Protein AF-0000000075977412 (afdb_homodimer)

Nearest PDB structures (foldseek):
  5c5b-assembly2_C  TM=5.699E-01  e=1.240E-04  Homo sapiens
  2q13-assembly1_A-2  TM=4.894E-01  e=3.171E-05  Homo sapiens
  2z0n-assembly1_A-2  TM=5.478E-01  e=2.701E-04  Homo sapiens
  2z0o-assembly1_A-2  TM=4.851E-01  e=1.125E-04  Homo sapiens
  2q12-assembly1_A-2  TM=4.285E-01  e=8.816E-05  Homo sapiens

Secondary structure (DSSP, 8-state):
--HHHHHHHHHHHHHIIIIIIHHHHHHHHHHHHHHHHHHHHHHH--S-HHHHHHHHHHHHHHHHHHHHHHHHHHHHIIIIIHHHHHHHHHHHHHHHHHHHHHHHHHHHHHHHHHHHHHHHHS---HHHHHHHHHHHHHHHHHHHHHHHHHHHHHHHHHHHHHHHHHHHHHHHHHHHHHHHHHHHHHHHHHHHHHHT--HHHHHHHHHHHHHHHHHHHHH--S-----------------------------------------------------------------/--HHHHHHHHHHHHHIIIIIIHHHHHHHHHHHHHHHHHHHHHHH--S-HHHHHHHHHHHHHHHHHHHHHHHHHHHHIIIIIHHHHHHHHHHHHHHHHHHHHHHHHHHHHHHHHHHHHHHHHS---HHHHHHHHHHHHHHHHHHHHHHHHHHHHHHHHHHHHHHHHHHHHHHHHHHHHHHHHHHHHHHHHHHHHHHT--HHHHHHHHHHHHHHHHHHHHH--SS----------------------------------------------------------------

Sequence (574 aa):
MFSSFIRPMDFISDLLNSSYARTMGKLRHKGDVLARSILKFAESENFNLTLRNSLISFAGELSCMQDYREVEVKRLEAKVIEHLSAYGTICKHARDNIRANVSIKSKEVNRKHQLEKIQKHTPTISHGTSLVENEYWRGTFDCNWLHKVLEEQVNDFEYRKISDIKIMFTEFVNIELIFHAKALEILTRAYGYLQEIDEKQDLEEFRNRTSHFKAVCAAVIPSKLGLPIDQSQNFPERTQVNKKHKLQRGHITLKPENDELHTEDSDTNGNLHPVEKHHESLFHKRHMFSSFIRPMDFISDLLNSSYARTMGKLRHKGDVLARSILKFAESENFNLTLRNSLISFAGELSCMQDYREVEVKRLEAKVIEHLSAYGTICKHARDNIRANVSIKSKEVNRKHQLEKIQKHTPTISHGTSLVENEYWRGTFDCNWLHKVLEEQVNDFEYRKISDIKIMFTEFVNIELIFHAKALEILTRAYGYLQEIDEKQDLEEFRNRTSHFKAVCAAVIPSKLGLPIDQSQNFPERTQVNKKHKLQRGHITLKPENDELHTEDSDTNGNLHPVEKHHESLFHKRH

pLDDT: mean 71.1, std 29.58, range [17.28, 98.62]

InterPro domains:
  IPR009602 CBY1-interacting BAR domain-containing protein/FAM92 [PF06730] (19-204)
  IPR009602 CBY1-interacting BAR domain-containing protein/FAM92 [PTHR21223] (19-267)
  IPR027267 AH/BAR domain superfamily [SSF103657] (40-209)

Organism: Limulus polyphemus (NCBI:txid6850)

Foldseek 3Di:
DLVVQLVVLQVVLCCVPVPVLVVLLVVLVVLLVVLVVLLVVLVVDDLFVLSSQLSNLLSVLSNVLSVLSVVLSVLLCVQASVLSNCVNVVSVVLVVVLVVLVVVLVVLVVQLVVLVVCLVPDDPPDPVNVVSVVSNVVSVVVNVVSVVVSVVSVVVVVVVSVVSVVRNVVSNVVSVVVSVVVNVVSVVVSVVSNVSRDPVVSVVSNCVVVVVVVVVVVPDDDDPPCPVPPPPPPPPPPPPPDDDPVPPPPPPPPPPPPPPPVPPPPPPDDDPDDDDDCPDDDDDDDD/DLVVQLVVLQVVLCCVPVPVLVVLLVVLVVLLVVLVVLLVVLVPDDLFDLSSQLSNLLSVLSNVLSVLSVVLSVLLCVQASVLSNCVNVVSVVLVVVLVVLVVVLVVLVVQLVVLVVCLVPDDPPDPVNVVSVVSNVVSVVVNVVSVVVSVVSVVVVVVCSVVSVVRNVVSNVVSVVVSVVVNVVSVVVSVVSNVSRDPVVSVVSNCVVVVVVVVVVVPDPDDDPCPVPPPPPPPPPPPPPDDDPVPPPPPPPPPPPPPPPVPPPPPDDDDPPDPDPPPDDPDDDDD

Radius of gyration: 43.49 Å; Cα contacts (8 Å, |Δi|>4): 421; chains: 2; bounding box: 86×163×122 Å

Solvent-accessible surface area (backbone atoms only — not comparable to full-atom values): 31839 Å² total; per-residue (Å²): 120,63,67,76,50,40,56,51,43,47,51,49,24,48,43,44,48,73,37,40,44,45,38,49,49,50,40,31,53,39,42,40,53,50,20,49,51,44,31,53,46,20,70,67,45,79,57,32,58,42,51,21,53,22,34,41,52,31,21,50,35,46,38,50,48,30,53,47,48,50,51,42,43,52,47,44,45,64,62,30,35,51,54,36,56,47,43,50,58,53,48,50,52,53,50,50,53,50,50,53,50,49,52,54,38,52,53,34,51,50,53,32,53,54,40,51,52,50,56,74,72,45,70,85,45,74,72,63,46,47,54,47,51,52,50,34,51,50,29,52,50,50,39,54,49,45,50,52,50,52,52,50,51,53,51,49,49,52,45,49,51,51,50,49,52,46,52,35,53,48,49,50,43,50,48,51,44,52,44,32,54,51,42,44,54,42,42,53,51,31,49,53,33,50,67,59,42,42,61,67,62,24,45,50,48,38,48,59,60,45,49,60,47,47,61,50,52,73,70,54,72,83,73,77,78,60,65,76,69,78,69,82,68,74,70,68,73,80,68,78,78,70,83,69,80,68,73,73,72,73,73,77,71,74,69,74,74,72,74,73,72,74,74,75,70,80,71,85,84,77,87,74,83,84,81,87,75,86,75,80,75,92,74,87,77,88,131,118,64,68,77,49,40,57,51,42,45,50,49,23,46,43,44,49,74,38,40,42,46,39,48,50,52,40,32,51,40,42,40,51,50,19,50,51,44,31,54,46,20,69,68,45,79,56,33,59,43,52,20,54,20,35,41,52,30,20,51,34,45,37,51,48,31,52,48,47,49,53,42,45,52,48,45,44,65,63,33,36,50,54,37,58,48,42,50,60,53,48,50,52,53,50,52,52,51,50,53,51,50,53,52,35,52,53,34,51,49,52,31,52,52,40,52,52,50,57,71,71,45,70,88,46,74,72,64,47,49,56,47,50,54,50,34,53,51,29,52,50,50,38,54,50,46,50,52,53,51,53,51,51,52,52,50,49,54,45,49,52,51,49,50,52,46,50,35,54,48,48,49,42,51,49,52,44,53,45,33,54,51,43,44,54,42,42,54,53,30,50,53,32,51,66,58,41,42,62,67,62,25,46,51,48,37,47,58,58,44,48,59,48,48,61,50,51,73,67,56,72,83,73,76,79,59,66,75,68,78,67,80,70,70,69,68,74,79,66,77,77,69,82,70,80,66,73,73,70,72,71,74,69,73,68,74,74,72,74,71,71,72,73,74,69,79,70,86,83,77,88,68,81,79,82,81,74,84,74,83,78,88,71,88,81,83,132

Structure (mmCIF, N/CA/C/O backbone):
data_AF-0000000075977412-model_v1
#
loop_
_entity.id
_entity.type
_entity.pdbx_description
1 polymer 'Protein FAM92A-A-like isoform X3'
#
loop_
_atom_site.group_PDB
_atom_site.id
_atom_site.type_symbol
_atom_site.label_atom_id
_atom_site.label_alt_id
_atom_site.label_comp_id
_atom_site.label_asym_id
_atom_site.label_entity_id
_atom_site.label_seq_id
_atom_site.pdbx_PDB_ins_code
_atom_site.Cartn_x
_atom_site.Cartn_y
_atom_site.Cartn_z
_atom_site.occupancy
_atom_site.B_iso_or_equiv
_atom_site.auth_seq_id
_atom_site.auth_comp_id
_atom_site.auth_asym_id
_atom_site.auth_atom_id
_atom_site.pdbx_PDB_model_num
ATOM 1 N N . MET A 1 1 ? -5.195 28.297 23.266 1 53.09 1 MET A N 1
ATOM 2 C CA . MET A 1 1 ? -5.055 28.438 21.828 1 53.09 1 MET A CA 1
ATOM 3 C C . MET A 1 1 ? -3.93 27.547 21.297 1 53.09 1 MET A C 1
ATOM 5 O O . MET A 1 1 ? -4.129 26.766 20.359 1 53.09 1 MET A O 1
ATOM 9 N N . PHE A 1 2 ? -2.756 27.594 21.953 1 56.97 2 PHE A N 1
ATOM 10 C CA . PHE A 1 2 ? -1.569 26.906 21.469 1 56.97 2 PHE A CA 1
ATOM 11 C C . PHE A 1 2 ? -1.636 25.422 21.812 1 56.97 2 PHE A C 1
ATOM 13 O O . PHE A 1 2 ? -1.294 24.578 20.984 1 56.97 2 PHE A O 1
ATOM 20 N N . SER A 1 3 ? -2.092 25.141 23.094 1 55.44 3 SER A N 1
ATOM 21 C CA . SER A 1 3 ? -2.068 23.75 23.562 1 55.44 3 SER A CA 1
ATOM 22 C C . SER A 1 3 ? -3.055 22.891 22.766 1 55.44 3 SER A C 1
ATOM 24 O O . SER A 1 3 ? -2.766 21.734 22.469 1 55.44 3 SER A O 1
ATOM 26 N N . SER A 1 4 ? -4.152 23.484 22.359 1 61.16 4 SER A N 1
ATOM 27 C CA . SER A 1 4 ? -5.172 22.719 21.656 1 61.16 4 SER A CA 1
ATOM 28 C C . SER A 1 4 ? -4.703 22.344 20.25 1 61.16 4 SER A C 1
ATOM 30 O O . SER A 1 4 ? -5.211 21.391 19.656 1 61.16 4 SER A O 1
ATOM 32 N N . PHE A 1 5 ? -3.635 22.953 19.766 1 66.62 5 PHE A N 1
ATOM 33 C CA . PHE A 1 5 ? -3.119 22.703 18.422 1 66.62 5 PHE A CA 1
ATOM 34 C C . PHE A 1 5 ? -1.929 21.75 18.469 1 66.62 5 PHE A C 1
ATOM 36 O O . PHE A 1 5 ? -1.788 20.891 17.609 1 66.62 5 PHE A O 1
ATOM 43 N N . ILE A 1 6 ? -1.162 21.859 19.531 1 64.69 6 ILE A N 1
ATOM 44 C CA . ILE A 1 6 ? 0.105 21.141 19.594 1 64.69 6 ILE A CA 1
ATOM 45 C C . ILE A 1 6 ? -0.159 19.641 19.781 1 64.69 6 ILE A C 1
ATOM 47 O O . ILE A 1 6 ? 0.444 18.812 19.109 1 64.69 6 ILE A O 1
ATOM 51 N N . ARG A 1 7 ? -1.109 19.266 20.625 1 68.25 7 ARG A N 1
ATOM 52 C CA . ARG A 1 7 ? -1.312 17.875 21.016 1 68.25 7 ARG A CA 1
ATOM 53 C C . ARG A 1 7 ? -1.812 17.047 19.828 1 68.25 7 ARG A C 1
ATOM 55 O O . ARG A 1 7 ? -1.252 15.992 19.516 1 68.25 7 ARG A O 1
ATOM 62 N N . PRO A 1 8 ? -2.738 17.641 19.125 1 68.88 8 PRO A N 1
ATOM 63 C CA . PRO A 1 8 ? -3.221 16.844 18 1 68.88 8 PRO A CA 1
ATOM 64 C C . PRO A 1 8 ? -2.184 16.703 16.891 1 68.88 8 PRO A C 1
ATOM 66 O O . PRO A 1 8 ? -2.068 15.633 16.281 1 68.88 8 PRO A O 1
ATOM 69 N N . MET A 1 9 ? -1.378 17.672 16.641 1 73.06 9 MET A N 1
ATOM 70 C CA . MET A 1 9 ? -0.39 17.609 15.562 1 73.06 9 MET A CA 1
ATOM 71 C C . MET A 1 9 ? 0.726 16.625 15.914 1 73.06 9 MET A C 1
ATOM 73 O O . MET A 1 9 ? 1.207 15.891 15.055 1 73.06 9 MET A O 1
ATOM 77 N N . ASP A 1 10 ? 1.079 16.656 17.188 1 68.94 10 ASP A N 1
ATOM 78 C CA . ASP A 1 10 ? 2.08 15.695 17.656 1 68.94 10 ASP A CA 1
ATOM 79 C C . ASP A 1 10 ? 1.566 14.266 17.531 1 68.94 10 ASP A C 1
ATOM 81 O O . ASP A 1 10 ? 2.312 13.359 17.141 1 68.94 10 ASP A O 1
ATOM 85 N N . PHE A 1 11 ? 0.33 14.109 17.844 1 71.56 11 PHE A N 1
ATOM 86 C CA . PHE A 1 11 ? -0.263 12.781 17.75 1 71.56 11 PHE A CA 1
ATOM 87 C C . PHE A 1 11 ? -0.302 12.305 16.297 1 71.56 11 PHE A C 1
ATOM 89 O O . PHE A 1 11 ? 0.044 11.156 16.016 1 71.56 11 PHE A O 1
ATOM 96 N N . ILE A 1 12 ? -0.644 13.188 15.43 1 79.19 12 ILE A N 1
ATOM 97 C CA . ILE A 1 12 ? -0.723 12.852 14.016 1 79.19 12 ILE A CA 1
ATOM 98 C C . ILE A 1 12 ? 0.671 12.523 13.484 1 79.19 12 ILE A C 1
ATOM 100 O O . ILE A 1 12 ? 0.843 11.578 12.711 1 79.19 12 ILE A O 1
ATOM 104 N N . SER A 1 13 ? 1.608 13.281 13.961 1 76 13 SER A N 1
ATOM 105 C CA . SER A 1 13 ? 2.984 13.016 13.555 1 76 13 SER A CA 1
ATOM 106 C C . SER A 1 13 ? 3.453 11.648 14.047 1 76 13 SER A C 1
ATOM 108 O O . SER A 1 13 ? 4.07 10.891 13.297 1 76 13 SER A O 1
ATOM 110 N N . ASP A 1 14 ? 3.105 11.352 15.234 1 72.75 14 ASP A N 1
ATOM 111 C CA . ASP A 1 14 ? 3.496 10.07 15.82 1 72.75 14 ASP A CA 1
ATOM 112 C C . ASP A 1 14 ? 2.812 8.914 15.094 1 72.75 14 ASP A C 1
ATOM 114 O O . ASP A 1 14 ? 3.422 7.863 14.875 1 72.75 14 ASP A O 1
ATOM 118 N N . LEU A 1 15 ? 1.672 9.227 14.742 1 76.31 15 LEU A N 1
ATOM 119 C CA . LEU A 1 15 ? 0.919 8.195 14.031 1 76.31 15 LEU A CA 1
ATOM 120 C C . LEU A 1 15 ? 1.501 7.957 12.648 1 76.31 15 LEU A C 1
ATOM 122 O O . LEU A 1 15 ? 1.637 6.809 12.211 1 76.31 15 LEU A O 1
ATOM 126 N N . LEU A 1 16 ? 1.854 8.977 12.023 1 78.12 16 LEU A N 1
ATOM 127 C CA . LEU A 1 16 ? 2.43 8.844 10.688 1 78.12 16 LEU A CA 1
ATOM 128 C C . LEU A 1 16 ? 3.787 8.156 10.742 1 78.12 16 LEU A C 1
ATOM 130 O O . LEU A 1 16 ? 4.09 7.297 9.914 1 78.12 16 LEU A O 1
ATOM 134 N N . ASN A 1 17 ? 4.527 8.484 11.727 1 74.56 17 ASN A N 1
ATOM 135 C CA . ASN A 1 17 ? 5.887 7.961 11.828 1 74.56 17 ASN A CA 1
ATOM 136 C C . ASN A 1 17 ? 5.902 6.539 12.375 1 74.56 17 ASN A C 1
ATOM 138 O O . ASN A 1 17 ? 6.438 5.629 11.742 1 74.56 17 ASN A O 1
ATOM 142 N N . SER A 1 18 ? 5.316 6.434 13.461 1 69.38 18 SER A N 1
ATOM 143 C CA . SER A 1 18 ? 5.496 5.195 14.219 1 69.38 18 SER A CA 1
ATOM 144 C C . SER A 1 18 ? 4.574 4.094 13.695 1 69.38 18 SER A C 1
ATOM 146 O O . SER A 1 18 ? 4.777 2.916 13.992 1 69.38 18 SER A O 1
ATOM 148 N N . SER A 1 19 ? 3.764 4.516 12.828 1 79.31 19 SER A N 1
ATOM 149 C CA . SER A 1 19 ? 2.793 3.471 12.523 1 79.31 19 SER A CA 1
ATOM 150 C C . SER A 1 19 ? 2.57 3.346 11.023 1 79.31 19 SER A C 1
ATOM 152 O O . SER A 1 19 ? 3.006 2.373 10.406 1 79.31 19 SER A O 1
ATOM 154 N N . TYR A 1 20 ? 2.264 4.414 10.438 1 85.94 20 TYR A N 1
ATOM 155 C CA . TYR A 1 20 ? 1.875 4.332 9.031 1 85.94 20 TYR A CA 1
ATOM 156 C C . TYR A 1 20 ? 3.094 4.133 8.141 1 85.94 20 TYR A C 1
ATOM 158 O O . TYR A 1 20 ? 3.156 3.178 7.363 1 85.94 20 TYR A O 1
ATOM 166 N N . ALA A 1 21 ? 4.086 4.945 8.273 1 88.88 21 ALA A N 1
ATOM 167 C CA . ALA A 1 21 ? 5.289 4.852 7.453 1 88.88 21 ALA A CA 1
ATOM 168 C C . ALA A 1 21 ? 6.059 3.568 7.746 1 88.88 21 ALA A C 1
ATOM 170 O O . ALA A 1 21 ? 6.598 2.936 6.832 1 88.88 21 ALA A O 1
ATOM 171 N N . ARG A 1 22 ? 6.121 3.195 8.953 1 89.5 22 ARG A N 1
ATOM 172 C CA . ARG A 1 22 ? 6.816 1.968 9.336 1 89.5 22 ARG A CA 1
ATOM 173 C C . ARG A 1 22 ? 6.129 0.746 8.734 1 89.5 22 ARG A C 1
ATOM 175 O O . ARG A 1 22 ? 6.793 -0.161 8.227 1 89.5 22 ARG A O 1
ATOM 182 N N . THR A 1 23 ? 4.836 0.749 8.891 1 92.62 23 THR A N 1
ATOM 183 C CA . THR A 1 23 ? 4.086 -0.369 8.328 1 92.62 23 THR A CA 1
ATOM 184 C C . THR A 1 23 ? 4.238 -0.415 6.812 1 92.62 23 THR A C 1
ATOM 186 O O . THR A 1 23 ? 4.285 -1.496 6.223 1 92.62 23 THR A O 1
ATOM 189 N N . MET A 1 24 ? 4.293 0.708 6.227 1 93.31 24 MET A N 1
ATOM 190 C CA . MET A 1 24 ? 4.535 0.77 4.789 1 93.31 24 MET A CA 1
ATOM 191 C C . MET A 1 24 ? 5.902 0.191 4.441 1 93.31 24 MET A C 1
ATOM 193 O O . MET A 1 24 ? 6.055 -0.498 3.432 1 93.31 24 MET A O 1
ATOM 197 N N . GLY A 1 25 ? 6.848 0.524 5.289 1 93.19 25 GLY A N 1
ATOM 198 C CA . GLY A 1 25 ? 8.164 -0.063 5.105 1 93.19 25 GLY A CA 1
ATOM 199 C C . GLY A 1 25 ? 8.164 -1.575 5.219 1 93.19 25 GLY A C 1
ATOM 200 O O . GLY A 1 25 ? 8.844 -2.26 4.449 1 93.19 25 GLY A O 1
ATOM 201 N N . LYS A 1 26 ? 7.473 -2.08 6.16 1 92.62 26 LYS A N 1
ATOM 202 C CA . LYS A 1 26 ? 7.336 -3.527 6.301 1 92.62 26 LYS A CA 1
ATOM 203 C C . LYS A 1 26 ? 6.676 -4.141 5.066 1 92.62 26 LYS A C 1
ATOM 205 O O . LYS A 1 26 ? 7.074 -5.215 4.613 1 92.62 26 LYS A O 1
ATOM 210 N N . LEU A 1 27 ? 5.664 -3.482 4.602 1 93.5 27 LEU A N 1
ATOM 211 C CA . LEU A 1 27 ? 4.98 -3.959 3.406 1 93.5 27 LEU A CA 1
ATOM 212 C C . LEU A 1 27 ? 5.93 -4 2.215 1 93.5 27 LEU A C 1
ATOM 214 O O . LEU A 1 27 ? 5.898 -4.945 1.422 1 93.5 27 LEU A O 1
ATOM 218 N N . ARG A 1 28 ? 6.73 -2.965 2.113 1 94.19 28 ARG A N 1
ATOM 219 C CA . ARG A 1 28 ? 7.742 -2.932 1.063 1 94.19 28 ARG A CA 1
ATOM 220 C C . ARG A 1 28 ? 8.672 -4.137 1.161 1 94.19 28 ARG A C 1
ATOM 222 O O . ARG A 1 28 ? 8.953 -4.789 0.155 1 94.19 28 ARG A O 1
ATOM 229 N N . HIS A 1 29 ? 9.141 -4.438 2.32 1 92.75 29 HIS A N 1
ATOM 230 C CA . HIS A 1 29 ? 10.031 -5.578 2.533 1 92.75 29 HIS A CA 1
ATOM 231 C C . HIS A 1 29 ? 9.344 -6.883 2.15 1 92.75 29 HIS A C 1
ATOM 233 O O . HIS A 1 29 ? 9.938 -7.727 1.472 1 92.75 29 HIS A O 1
ATOM 239 N N . LYS A 1 30 ? 8.102 -7.027 2.588 1 92.69 30 LYS A N 1
ATOM 240 C CA . LYS A 1 30 ? 7.352 -8.234 2.248 1 92.69 30 LYS A CA 1
ATOM 241 C C . LYS A 1 30 ? 7.148 -8.344 0.741 1 92.69 30 LYS A C 1
ATOM 243 O O . LYS A 1 30 ? 7.141 -9.453 0.191 1 92.69 30 LYS A O 1
ATOM 248 N N . GLY A 1 31 ? 6.918 -7.242 0.117 1 93.62 31 GLY A N 1
ATOM 249 C CA . GLY A 1 31 ? 6.801 -7.23 -1.333 1 93.62 31 GLY A CA 1
ATOM 250 C C . GLY A 1 31 ? 8.07 -7.688 -2.033 1 93.62 31 GLY A C 1
ATOM 251 O O . GLY A 1 31 ? 8.008 -8.391 -3.043 1 93.62 31 GLY A O 1
ATOM 252 N N . ASP A 1 32 ? 9.18 -7.312 -1.519 1 93.44 32 ASP A N 1
ATOM 253 C CA . ASP A 1 32 ? 10.461 -7.727 -2.08 1 93.44 32 ASP A CA 1
ATOM 254 C C . ASP A 1 32 ? 10.664 -9.234 -1.929 1 93.44 32 ASP A C 1
ATOM 256 O O . ASP A 1 32 ? 11.188 -9.891 -2.834 1 93.44 32 ASP A O 1
ATOM 260 N N . VAL A 1 33 ? 10.312 -9.719 -0.781 1 93.25 33 VAL A N 1
ATOM 261 C CA . VAL A 1 33 ? 10.438 -11.156 -0.54 1 93.25 33 VAL A CA 1
ATOM 262 C C . VAL A 1 33 ? 9.539 -11.922 -1.51 1 93.25 33 VAL A C 1
ATOM 264 O O . VAL A 1 33 ? 9.938 -12.953 -2.049 1 93.25 33 VAL A O 1
ATOM 267 N N . LEU A 1 34 ? 8.328 -11.414 -1.711 1 92.94 34 LEU A N 1
ATOM 268 C CA . LEU A 1 34 ? 7.414 -12.031 -2.662 1 92.94 34 LEU A CA 1
ATOM 269 C C . LEU A 1 34 ? 8.016 -12.047 -4.066 1 92.94 34 LEU A C 1
ATOM 271 O O . LEU A 1 34 ? 7.996 -13.078 -4.738 1 92.94 34 LEU A O 1
ATOM 275 N N . ALA A 1 35 ? 8.547 -10.922 -4.512 1 95.19 35 ALA A N 1
ATOM 276 C CA . ALA A 1 35 ? 9.164 -10.82 -5.832 1 95.19 35 ALA A CA 1
ATOM 277 C C . ALA A 1 35 ? 10.32 -11.805 -5.969 1 95.19 35 ALA A C 1
ATOM 279 O O . ALA A 1 35 ? 10.453 -12.477 -6.996 1 95.19 35 ALA A O 1
ATOM 280 N N . ARG A 1 36 ? 11.117 -11.898 -4.977 1 93.38 36 ARG A N 1
ATOM 281 C CA . ARG A 1 36 ? 12.266 -12.805 -4.992 1 93.38 36 ARG A CA 1
ATOM 282 C C . ARG A 1 36 ? 11.812 -14.258 -5.055 1 93.38 36 ARG A C 1
ATOM 284 O O . ARG A 1 36 ? 12.422 -15.078 -5.742 1 93.38 36 ARG A O 1
ATOM 291 N N . SER A 1 37 ? 10.773 -14.57 -4.297 1 91.69 37 SER A N 1
ATOM 292 C CA . SER A 1 37 ? 10.242 -15.93 -4.289 1 91.69 37 SER A CA 1
ATOM 293 C C . SER A 1 37 ? 9.703 -16.312 -5.664 1 91.69 37 SER A C 1
ATOM 295 O O . SER A 1 37 ? 9.906 -17.453 -6.113 1 91.69 37 SER A O 1
ATOM 297 N N . ILE A 1 38 ? 9.016 -15.445 -6.305 1 93.81 38 ILE A N 1
ATOM 298 C CA . ILE A 1 38 ? 8.484 -15.703 -7.641 1 93.81 38 ILE A CA 1
ATOM 299 C C . ILE A 1 38 ? 9.641 -15.867 -8.625 1 93.81 38 ILE A C 1
ATOM 301 O O . ILE A 1 38 ? 9.594 -16.734 -9.508 1 93.81 38 ILE A O 1
ATOM 305 N N . LEU A 1 39 ? 10.672 -15.039 -8.469 1 94.5 39 LEU A N 1
ATOM 306 C CA . LEU A 1 39 ? 11.852 -15.133 -9.32 1 94.5 39 LEU A CA 1
ATOM 307 C C . LEU A 1 39 ? 12.523 -16.484 -9.172 1 94.5 39 LEU A C 1
ATOM 309 O O . LEU A 1 39 ? 12.891 -17.125 -10.172 1 94.5 39 LEU A O 1
ATOM 313 N N . LYS A 1 40 ? 12.672 -16.922 -7.914 1 90.94 40 LYS A N 1
ATOM 314 C CA . LYS A 1 40 ? 13.281 -18.219 -7.656 1 90.94 40 LYS A CA 1
ATOM 315 C C . LYS A 1 40 ? 12.469 -19.344 -8.297 1 90.94 40 LYS A C 1
ATOM 317 O O . LYS A 1 40 ? 13.031 -20.281 -8.875 1 90.94 40 LYS A O 1
ATOM 322 N N . PHE A 1 41 ? 11.164 -19.281 -8.172 1 89.5 41 PHE A N 1
ATOM 323 C CA . PHE A 1 41 ? 10.289 -20.25 -8.82 1 89.5 41 PHE A CA 1
ATOM 324 C C . PHE A 1 41 ? 10.461 -20.219 -10.328 1 89.5 41 PHE A C 1
ATOM 326 O O . PHE A 1 41 ? 10.555 -21.266 -10.977 1 89.5 41 PHE A O 1
ATOM 333 N N . ALA A 1 42 ? 10.453 -19.078 -10.93 1 93.38 42 ALA A N 1
ATOM 334 C CA . ALA A 1 42 ? 10.609 -18.906 -12.375 1 93.38 42 ALA A CA 1
ATOM 335 C C . ALA A 1 42 ? 11.922 -19.516 -12.859 1 93.38 42 ALA A C 1
ATOM 337 O O . ALA A 1 42 ? 11.961 -20.203 -13.883 1 93.38 42 ALA A O 1
ATOM 338 N N . GLU A 1 43 ? 12.938 -19.281 -12.094 1 90.56 43 GLU A N 1
ATOM 339 C CA . GLU A 1 43 ? 14.258 -19.766 -12.469 1 90.56 43 GLU A CA 1
ATOM 340 C C . GLU A 1 43 ? 14.344 -21.281 -12.359 1 90.56 43 GLU A C 1
ATOM 342 O O . GLU A 1 43 ? 15.156 -21.906 -13.047 1 90.56 43 GLU A O 1
ATOM 347 N N . SER A 1 44 ? 13.555 -21.875 -11.531 1 86.31 44 SER A N 1
ATOM 348 C CA . SER A 1 44 ? 13.57 -23.312 -11.352 1 86.31 44 SER A CA 1
ATOM 349 C C . SER A 1 44 ? 12.758 -24.016 -12.445 1 86.31 44 SER A C 1
ATOM 351 O O . SER A 1 44 ? 12.891 -25.219 -12.641 1 86.31 44 SER A O 1
ATOM 353 N N . GLU A 1 45 ? 11.953 -23.234 -13.133 1 85.31 45 GLU A N 1
ATOM 354 C CA . GLU A 1 45 ? 11.148 -23.797 -14.219 1 85.31 45 GLU A CA 1
ATOM 355 C C . GLU A 1 45 ? 11.992 -24 -15.477 1 85.31 45 GLU A C 1
ATOM 357 O O . GLU A 1 45 ? 12.43 -23.031 -16.094 1 85.31 45 GLU A O 1
ATOM 362 N N . ASN A 1 46 ? 12.18 -25.219 -15.852 1 81.94 46 ASN A N 1
ATOM 363 C CA . ASN A 1 46 ? 13.062 -25.5 -16.984 1 81.94 46 ASN A CA 1
ATOM 364 C C . ASN A 1 46 ? 12.281 -25.953 -18.203 1 81.94 46 ASN A C 1
ATOM 366 O O . ASN A 1 46 ? 12.789 -25.906 -19.328 1 81.94 46 ASN A O 1
ATOM 370 N N . PHE A 1 47 ? 11.117 -26.359 -18.094 1 83.25 47 PHE A N 1
ATOM 371 C CA . PHE A 1 47 ? 10.406 -26.969 -19.219 1 83.25 47 PHE A CA 1
ATOM 372 C C . PHE A 1 47 ? 9.492 -25.938 -19.891 1 83.25 47 PHE A C 1
ATOM 374 O O . PHE A 1 47 ? 9.164 -26.078 -21.062 1 83.25 47 PHE A O 1
ATOM 381 N N . ASN A 1 48 ? 9.016 -25.031 -19.203 1 90.38 48 ASN A N 1
ATOM 382 C CA . ASN A 1 48 ? 8.07 -24.047 -19.703 1 90.38 48 ASN A CA 1
ATOM 383 C C . ASN A 1 48 ? 8.734 -22.688 -19.906 1 90.38 48 ASN A C 1
ATOM 385 O O . ASN A 1 48 ? 8.758 -21.859 -18.984 1 90.38 48 ASN A O 1
ATOM 389 N N . LEU A 1 49 ? 9.141 -22.391 -21.109 1 93.81 49 LEU A N 1
ATOM 390 C CA . LEU A 1 49 ? 9.984 -21.234 -21.391 1 93.81 49 LEU A CA 1
ATOM 391 C C . LEU A 1 49 ? 9.188 -19.938 -21.312 1 93.81 49 LEU A C 1
ATOM 393 O O . LEU A 1 49 ? 9.641 -18.969 -20.719 1 93.81 49 LEU A O 1
ATOM 397 N N . THR A 1 50 ? 8.016 -19.906 -21.938 1 96.62 50 THR A N 1
ATOM 398 C CA . THR A 1 50 ? 7.223 -18.688 -21.906 1 96.62 50 THR A CA 1
ATOM 399 C C . THR A 1 50 ? 6.797 -18.344 -20.484 1 96.62 50 THR A C 1
ATOM 401 O O . THR A 1 50 ? 6.797 -17.172 -20.078 1 96.62 50 THR A O 1
ATOM 404 N N . LEU A 1 51 ? 6.41 -19.359 -19.734 1 95.88 51 LEU A N 1
ATOM 405 C CA . LEU A 1 51 ? 6.059 -19.156 -18.328 1 95.88 51 LEU A CA 1
ATOM 406 C C . LEU A 1 51 ? 7.242 -18.594 -17.547 1 95.88 51 LEU A C 1
ATOM 408 O O . LEU A 1 51 ? 7.098 -17.641 -16.797 1 95.88 51 LEU A O 1
ATOM 412 N N . ARG A 1 52 ? 8.383 -19.219 -17.703 1 95.19 52 ARG A N 1
ATOM 413 C CA . ARG A 1 52 ? 9.602 -18.797 -17.016 1 95.19 52 ARG A CA 1
ATOM 414 C C . ARG A 1 52 ? 9.922 -17.344 -17.312 1 95.19 52 ARG A C 1
ATOM 416 O O . ARG A 1 52 ? 10.117 -16.547 -16.391 1 95.19 52 ARG A O 1
ATOM 423 N N . ASN A 1 53 ? 9.953 -17 -18.594 1 97.44 53 ASN A N 1
ATOM 424 C CA . ASN A 1 53 ? 10.328 -15.648 -19 1 97.44 53 ASN A CA 1
ATOM 425 C C . ASN A 1 53 ? 9.312 -14.617 -18.5 1 97.44 53 ASN A C 1
ATOM 427 O O . ASN A 1 53 ? 9.695 -13.531 -18.062 1 97.44 53 ASN A O 1
ATOM 431 N N . SER A 1 54 ? 8.078 -14.93 -18.641 1 98.31 54 SER A N 1
ATOM 432 C CA . SER A 1 54 ? 7.031 -14.023 -18.188 1 98.31 54 SER A CA 1
ATOM 433 C C . SER A 1 54 ? 7.102 -13.812 -16.672 1 98.31 54 SER A C 1
ATOM 435 O O . SER A 1 54 ? 6.957 -12.688 -16.203 1 98.31 54 SER A O 1
ATOM 437 N N . LEU A 1 55 ? 7.34 -14.836 -15.914 1 97.06 55 LEU A N 1
ATOM 438 C CA . LEU A 1 55 ? 7.395 -14.734 -14.461 1 97.06 55 LEU A CA 1
ATOM 439 C C . LEU A 1 55 ? 8.633 -13.961 -14.023 1 97.06 55 LEU A C 1
ATOM 441 O O . LEU A 1 55 ? 8.594 -13.242 -13.016 1 97.06 55 LEU A O 1
ATOM 445 N N . ILE A 1 56 ? 9.719 -14.094 -14.742 1 97.62 56 ILE A N 1
ATOM 446 C CA . ILE A 1 56 ? 10.922 -13.32 -14.445 1 97.62 56 ILE A CA 1
ATOM 447 C C . ILE A 1 56 ? 10.641 -11.828 -14.633 1 97.62 56 ILE A C 1
ATOM 449 O O . ILE A 1 56 ? 10.977 -11.016 -13.766 1 97.62 56 ILE A O 1
ATOM 453 N N . SER A 1 57 ? 10 -11.516 -15.742 1 98.56 57 SER A N 1
ATOM 454 C CA . SER A 1 57 ? 9.641 -10.125 -15.992 1 98.56 57 SER A CA 1
ATOM 455 C C . SER A 1 57 ? 8.633 -9.617 -14.969 1 98.56 57 SER A C 1
ATOM 457 O O . SER A 1 57 ? 8.727 -8.484 -14.508 1 98.56 57 SER A O 1
ATOM 459 N N . PHE A 1 58 ? 7.688 -10.461 -14.672 1 98.44 58 PHE A N 1
ATOM 460 C CA . PHE A 1 58 ? 6.68 -10.117 -13.68 1 98.44 58 PHE A CA 1
ATOM 461 C C . PHE A 1 58 ? 7.328 -9.836 -12.328 1 98.44 58 PHE A C 1
ATOM 463 O O . PHE A 1 58 ? 7.012 -8.844 -11.68 1 98.44 58 PHE A O 1
ATOM 470 N N . ALA A 1 59 ? 8.195 -10.703 -11.891 1 97.19 59 ALA A N 1
ATOM 471 C CA . ALA A 1 59 ? 8.922 -10.516 -10.641 1 97.19 59 ALA A CA 1
ATOM 472 C C . ALA A 1 59 ? 9.711 -9.211 -10.656 1 97.19 59 ALA A C 1
ATOM 474 O O . ALA A 1 59 ? 9.781 -8.5 -9.648 1 97.19 59 ALA A O 1
ATOM 475 N N . GLY A 1 60 ? 10.336 -8.906 -11.797 1 98.19 60 GLY A N 1
ATOM 476 C CA . GLY A 1 60 ? 11.047 -7.648 -11.945 1 98.19 60 GLY A CA 1
ATOM 477 C C . GLY A 1 60 ? 10.164 -6.43 -11.758 1 98.19 60 GLY A C 1
ATOM 478 O O . GLY A 1 60 ? 10.57 -5.453 -11.133 1 98.19 60 GLY A O 1
ATOM 479 N N . GLU A 1 61 ? 8.992 -6.496 -12.32 1 98.56 61 GLU A N 1
ATOM 480 C CA . GLU A 1 61 ? 8.055 -5.391 -12.164 1 98.56 61 GLU A CA 1
ATOM 481 C C . GLU A 1 61 ? 7.613 -5.25 -10.711 1 98.56 61 GLU A C 1
ATOM 483 O O . GLU A 1 61 ? 7.477 -4.133 -10.203 1 98.56 61 GLU A O 1
ATOM 488 N N . LEU A 1 62 ? 7.379 -6.348 -10.039 1 97.31 62 LEU A N 1
ATOM 489 C CA . LEU A 1 62 ? 7.004 -6.293 -8.633 1 97.31 62 LEU A CA 1
ATOM 490 C C . LEU A 1 62 ? 8.109 -5.656 -7.797 1 97.31 62 LEU A C 1
ATOM 492 O O . LEU A 1 62 ? 7.836 -4.863 -6.895 1 97.31 62 LEU A O 1
ATOM 496 N N . SER A 1 63 ? 9.305 -6.016 -8.078 1 97.5 63 SER A N 1
ATOM 497 C CA . SER A 1 63 ? 10.438 -5.422 -7.379 1 97.5 63 SER A CA 1
ATOM 498 C C . SER A 1 63 ? 10.523 -3.92 -7.641 1 97.5 63 SER A C 1
ATOM 500 O O . SER A 1 63 ? 10.82 -3.143 -6.73 1 97.5 63 SER A O 1
ATOM 502 N N . CYS A 1 64 ? 10.312 -3.557 -8.859 1 98.06 64 CYS A N 1
ATOM 503 C CA . CYS A 1 64 ? 10.32 -2.146 -9.227 1 98.06 64 CYS A CA 1
ATOM 504 C C . CYS A 1 64 ? 9.266 -1.372 -8.438 1 98.06 64 CYS A C 1
ATOM 506 O O . CYS A 1 64 ? 9.523 -0.255 -7.984 1 98.06 64 CYS A O 1
ATOM 508 N N . MET A 1 65 ? 8.133 -1.925 -8.336 1 97.69 65 MET A N 1
ATOM 509 C CA . MET A 1 65 ? 7.059 -1.281 -7.578 1 97.69 65 MET A CA 1
ATOM 510 C C . MET A 1 65 ? 7.484 -1.046 -6.133 1 97.69 65 MET A C 1
ATOM 512 O O . MET A 1 65 ? 7.168 -0.006 -5.551 1 97.69 65 MET A O 1
ATOM 516 N N . GLN A 1 66 ? 8.219 -2.004 -5.523 1 96.88 66 GLN A N 1
ATOM 517 C CA . GLN A 1 66 ? 8.672 -1.851 -4.145 1 96.88 66 GLN A CA 1
ATOM 518 C C . GLN A 1 66 ? 9.742 -0.768 -4.035 1 96.88 66 GLN A C 1
ATOM 520 O O . GLN A 1 66 ? 9.836 -0.08 -3.016 1 96.88 66 GLN A O 1
ATOM 525 N N . ASP A 1 67 ? 10.508 -0.585 -5.059 1 97.44 67 ASP A N 1
ATOM 526 C CA . ASP A 1 67 ? 11.469 0.516 -5.078 1 97.44 67 ASP A CA 1
ATOM 527 C C . ASP A 1 67 ? 10.758 1.863 -4.973 1 97.44 67 ASP A C 1
ATOM 529 O O . ASP A 1 67 ? 11.203 2.754 -4.246 1 97.44 67 ASP A O 1
ATOM 533 N N . TYR A 1 68 ? 9.742 1.983 -5.691 1 97.19 68 TYR A N 1
ATOM 534 C CA . TYR A 1 68 ? 8.992 3.232 -5.633 1 97.19 68 TYR A CA 1
ATOM 535 C C . TYR A 1 68 ? 8.297 3.389 -4.285 1 97.19 68 TYR A C 1
ATOM 537 O O . TYR A 1 68 ? 8.102 4.508 -3.805 1 97.19 68 TYR A O 1
ATOM 545 N N . ARG A 1 69 ? 7.863 2.283 -3.701 1 96.69 69 ARG A N 1
ATOM 546 C CA . ARG A 1 69 ? 7.309 2.35 -2.354 1 96.69 69 ARG A CA 1
ATOM 547 C C . ARG A 1 69 ? 8.352 2.848 -1.357 1 96.69 69 ARG A C 1
ATOM 549 O O . ARG A 1 69 ? 8.023 3.584 -0.425 1 96.69 69 ARG A O 1
ATOM 556 N N . GLU A 1 70 ? 9.586 2.439 -1.522 1 96.5 70 GLU A N 1
ATOM 557 C CA . GLU A 1 70 ? 10.672 2.922 -0.673 1 96.5 70 GLU A CA 1
ATOM 558 C C . GLU A 1 70 ? 10.852 4.43 -0.808 1 96.5 70 GLU A C 1
ATOM 560 O O . GLU A 1 70 ? 11.047 5.129 0.189 1 96.5 70 GLU A O 1
ATOM 565 N N . VAL A 1 71 ? 10.828 4.906 -2.02 1 97.56 71 VAL A N 1
ATOM 566 C CA . VAL A 1 71 ? 10.93 6.34 -2.275 1 97.56 71 VAL A CA 1
ATOM 567 C C . VAL A 1 71 ? 9.758 7.062 -1.615 1 97.56 71 VAL A C 1
ATOM 569 O O . VAL A 1 71 ? 9.93 8.141 -1.041 1 97.56 71 VAL A O 1
ATOM 572 N N . GLU A 1 72 ? 8.57 6.473 -1.724 1 96.06 72 GLU A N 1
ATOM 573 C CA . GLU A 1 72 ? 7.383 7.039 -1.095 1 96.06 72 GLU A CA 1
ATOM 574 C C . GLU A 1 72 ? 7.586 7.215 0.408 1 96.06 72 GLU A C 1
ATOM 576 O O . GLU A 1 72 ? 7.293 8.273 0.96 1 96.06 72 GLU A O 1
ATOM 581 N N . VAL A 1 73 ? 8.078 6.176 1.097 1 94.81 73 VAL A N 1
ATOM 582 C CA . VAL A 1 73 ? 8.289 6.199 2.541 1 94.81 73 VAL A CA 1
ATOM 583 C C . VAL A 1 73 ? 9.32 7.273 2.895 1 94.81 73 VAL A C 1
ATOM 585 O O . VAL A 1 73 ? 9.109 8.055 3.83 1 94.81 73 VAL A O 1
ATOM 588 N N . LYS A 1 74 ? 10.359 7.41 2.135 1 95.19 74 LYS A N 1
ATOM 589 C CA . LYS A 1 74 ? 11.414 8.391 2.391 1 95.19 74 LYS A CA 1
ATOM 590 C C . LYS A 1 74 ? 10.898 9.812 2.209 1 95.19 74 LYS A C 1
ATOM 592 O O . LYS A 1 74 ? 11.242 10.703 2.986 1 95.19 74 LYS A O 1
ATOM 597 N N . ARG A 1 75 ? 10.148 9.984 1.203 1 95.69 75 ARG A N 1
ATOM 598 C CA . ARG A 1 75 ? 9.586 11.305 0.959 1 95.69 75 ARG A CA 1
ATOM 599 C C . ARG A 1 75 ? 8.586 11.688 2.049 1 95.69 75 ARG A C 1
ATOM 601 O O . ARG A 1 75 ? 8.523 12.844 2.469 1 95.69 75 ARG A O 1
ATOM 608 N N . LEU A 1 76 ? 7.773 10.75 2.443 1 94.06 76 LEU A N 1
ATOM 609 C CA . LEU A 1 76 ? 6.82 10.984 3.521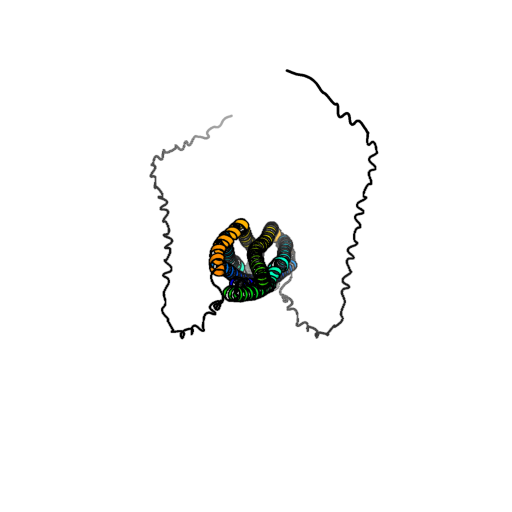 1 94.06 76 LEU A CA 1
ATOM 610 C C . LEU A 1 76 ? 7.543 11.406 4.801 1 94.06 76 LEU A C 1
ATOM 612 O O . LEU A 1 76 ? 7.113 12.336 5.48 1 94.06 76 LEU A O 1
ATOM 616 N N . GLU A 1 77 ? 8.609 10.711 5.102 1 92.25 77 GLU A N 1
ATOM 617 C CA . GLU A 1 77 ? 9.391 11.016 6.297 1 92.25 77 GLU A CA 1
ATOM 618 C C . GLU A 1 77 ? 10.039 12.391 6.191 1 92.25 77 GLU A C 1
ATOM 620 O O . GLU A 1 77 ? 9.953 13.195 7.121 1 92.25 77 GLU A O 1
ATOM 625 N N . ALA A 1 78 ? 10.594 12.719 5.062 1 92.94 78 ALA A N 1
ATOM 626 C CA . ALA A 1 78 ? 11.375 13.938 4.879 1 92.94 78 ALA A CA 1
ATOM 627 C C . ALA A 1 78 ? 10.469 15.164 4.742 1 92.94 78 ALA A C 1
ATOM 629 O O . ALA A 1 78 ? 10.766 16.234 5.285 1 92.94 78 ALA A O 1
ATOM 630 N N . LYS A 1 79 ? 9.344 14.984 4.082 1 92.81 79 LYS A N 1
ATOM 631 C CA . LYS A 1 79 ? 8.586 16.172 3.699 1 92.81 79 LYS A CA 1
ATOM 632 C C . LYS A 1 79 ? 7.371 16.359 4.605 1 92.81 79 LYS A C 1
ATOM 634 O O . LYS A 1 79 ? 6.832 17.453 4.707 1 92.81 79 LYS A O 1
ATOM 639 N N . VAL A 1 80 ? 6.891 15.344 5.23 1 93 80 VAL A N 1
ATOM 640 C CA . VAL A 1 80 ? 5.664 15.469 6.012 1 93 80 VAL A CA 1
ATOM 641 C C . VAL A 1 80 ? 5.969 15.227 7.488 1 93 80 VAL A C 1
ATOM 643 O O . VAL A 1 80 ? 5.797 16.125 8.32 1 93 80 VAL A O 1
ATOM 646 N N . ILE A 1 81 ? 6.562 14.078 7.84 1 89.75 81 ILE A N 1
ATOM 647 C CA . ILE A 1 81 ? 6.715 13.648 9.227 1 89.75 81 ILE A CA 1
ATOM 648 C C . ILE A 1 81 ? 7.699 14.57 9.945 1 89.75 81 ILE A C 1
ATOM 650 O O . ILE A 1 81 ? 7.449 15 11.07 1 89.75 81 ILE A O 1
ATOM 654 N N . GLU A 1 82 ? 8.797 14.859 9.297 1 87.81 82 GLU A N 1
ATOM 655 C CA . GLU A 1 82 ? 9.789 15.734 9.906 1 87.81 82 GLU A CA 1
ATOM 656 C C . GLU A 1 82 ? 9.203 17.109 10.195 1 87.81 82 GLU A C 1
ATOM 658 O O . GLU A 1 82 ? 9.469 17.703 11.25 1 87.81 82 GLU A O 1
ATOM 663 N N . HIS A 1 83 ? 8.406 17.641 9.305 1 87.62 83 HIS A N 1
ATOM 664 C CA . HIS A 1 83 ? 7.789 18.938 9.477 1 87.62 83 HIS A CA 1
ATOM 665 C C . HIS A 1 83 ? 6.734 18.906 10.578 1 87.62 83 HIS A C 1
ATOM 667 O O . HIS A 1 83 ? 6.648 19.844 11.391 1 87.62 83 HIS A O 1
ATOM 673 N N . LEU A 1 84 ? 6.012 17.891 10.641 1 85.44 84 LEU A N 1
ATOM 674 C CA . LEU A 1 84 ? 4.988 17.766 11.672 1 85.44 84 LEU A CA 1
ATOM 675 C C . LEU A 1 84 ? 5.621 17.594 13.047 1 85.44 84 LEU A C 1
ATOM 677 O O . LEU A 1 84 ? 5.109 18.125 14.039 1 85.44 84 LEU A O 1
ATOM 681 N N . SER A 1 85 ? 6.742 16.906 13.109 1 83.31 85 SER A N 1
ATOM 682 C CA . SER A 1 85 ? 7.41 16.656 14.383 1 83.31 85 SER A CA 1
ATOM 683 C C . SER A 1 85 ? 8.039 17.938 14.938 1 83.31 85 SER A C 1
ATOM 685 O O . SER A 1 85 ? 8.18 18.094 16.156 1 83.31 85 SER A O 1
ATOM 687 N N . ALA A 1 86 ? 8.398 18.812 14.023 1 84.38 86 ALA A N 1
ATOM 688 C CA . ALA A 1 86 ? 9.031 20.062 14.422 1 84.38 86 ALA A CA 1
ATOM 689 C C . ALA A 1 86 ? 7.996 21.062 14.945 1 84.38 86 ALA A C 1
ATOM 691 O O . ALA A 1 86 ? 8.352 22.047 15.594 1 84.38 86 ALA A O 1
ATOM 692 N N . TYR A 1 87 ? 6.762 20.812 14.727 1 80.5 87 TYR A N 1
ATOM 693 C CA . TYR A 1 87 ? 5.73 21.812 15.016 1 80.5 87 TYR A CA 1
ATOM 694 C C . TYR A 1 87 ? 5.527 21.969 16.516 1 80.5 87 TYR A C 1
ATOM 696 O O . TYR A 1 87 ? 5.141 23.031 17 1 80.5 87 TYR A O 1
ATOM 704 N N . GLY A 1 88 ? 5.906 20.891 17.281 1 76.75 88 GLY A N 1
ATOM 705 C CA . GLY A 1 88 ? 5.859 21.031 18.734 1 76.75 88 GLY A CA 1
ATOM 706 C C . GLY A 1 88 ? 6.781 22.125 19.25 1 76.75 88 GLY A C 1
ATOM 707 O O . GLY A 1 88 ? 6.375 22.938 20.078 1 76.75 88 GLY A O 1
ATOM 708 N N . THR A 1 89 ? 7.961 22.078 18.766 1 84.56 89 THR A N 1
ATOM 709 C CA . THR A 1 89 ? 8.945 23.078 19.156 1 84.56 89 THR A CA 1
ATOM 710 C C . THR A 1 89 ? 8.531 24.469 18.672 1 84.56 89 THR A C 1
ATOM 712 O O . THR A 1 89 ? 8.688 25.453 19.391 1 84.56 89 THR A O 1
ATOM 715 N N . ILE A 1 90 ? 7.98 24.531 17.5 1 85.06 90 ILE A N 1
ATOM 716 C CA . ILE A 1 90 ? 7.531 25.797 16.922 1 85.06 90 ILE A CA 1
ATOM 717 C C . ILE A 1 90 ? 6.41 26.391 17.781 1 85.06 90 ILE A C 1
ATOM 719 O O . ILE A 1 90 ? 6.422 27.578 18.078 1 85.06 90 ILE A O 1
ATOM 723 N N . CYS A 1 91 ? 5.535 25.609 18.234 1 80.62 91 CYS A N 1
ATOM 724 C CA . CYS A 1 91 ? 4.418 26.062 19.062 1 80.62 91 CYS A CA 1
ATOM 725 C C . CYS A 1 91 ? 4.898 26.5 20.438 1 80.62 91 CYS A C 1
ATOM 727 O O . CYS A 1 91 ? 4.418 27.5 20.969 1 80.62 91 CYS A O 1
ATOM 729 N N . LYS A 1 92 ? 5.82 25.734 20.953 1 83.56 92 LYS A N 1
ATOM 730 C CA . LYS A 1 92 ? 6.375 26.109 22.25 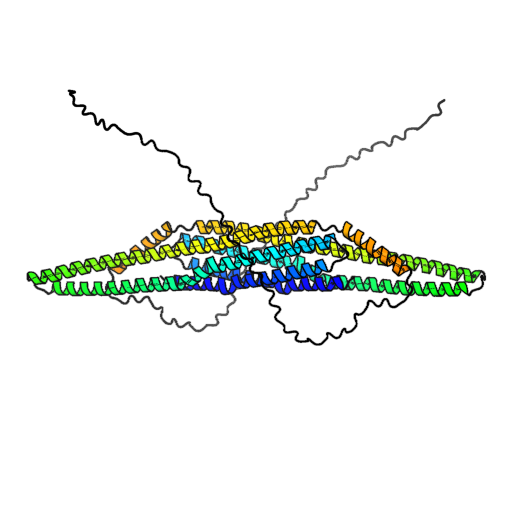1 83.56 92 LYS A CA 1
ATOM 731 C C . LYS A 1 92 ? 7.059 27.469 22.203 1 83.56 92 LYS A C 1
ATOM 733 O O . LYS A 1 92 ? 6.867 28.312 23.078 1 83.56 92 LYS A O 1
ATOM 738 N N . HIS A 1 93 ? 7.824 27.703 21.188 1 88.31 93 HIS A N 1
ATOM 739 C CA . HIS A 1 93 ? 8.516 28.969 21.016 1 88.31 93 HIS A CA 1
ATOM 740 C C . HIS A 1 93 ? 7.52 30.109 20.844 1 88.31 93 HIS A C 1
ATOM 742 O O . HIS A 1 93 ? 7.719 31.203 21.391 1 88.31 93 HIS A O 1
ATOM 748 N N . ALA A 1 94 ? 6.5 29.875 20.047 1 83.75 94 ALA A N 1
ATOM 749 C CA . ALA A 1 94 ? 5.473 30.891 19.844 1 83.75 94 ALA A CA 1
ATOM 750 C C . ALA A 1 94 ? 4.754 31.203 21.141 1 83.75 94 ALA A C 1
ATOM 752 O O . ALA A 1 94 ? 4.508 32.375 21.453 1 83.75 94 ALA A O 1
ATOM 753 N N . ARG A 1 95 ? 4.449 30.234 21.938 1 84.06 95 ARG A N 1
ATOM 754 C CA . ARG A 1 95 ? 3.793 30.422 23.234 1 84.06 95 ARG A CA 1
ATOM 755 C C . ARG A 1 95 ? 4.676 31.203 24.203 1 84.06 95 ARG A C 1
ATOM 757 O O . ARG A 1 95 ? 4.207 32.125 24.875 1 84.06 95 ARG A O 1
ATOM 764 N N . ASP A 1 96 ? 5.949 30.812 24.188 1 87.94 96 ASP A N 1
ATOM 765 C CA . ASP A 1 96 ? 6.883 31.484 25.094 1 87.94 96 ASP A CA 1
ATOM 766 C C . ASP A 1 96 ? 7.039 32.938 24.719 1 87.94 96 ASP A C 1
ATOM 768 O O . ASP A 1 96 ? 7.121 33.812 25.594 1 87.94 96 ASP A O 1
ATOM 772 N N . ASN A 1 97 ? 7.051 33.219 23.484 1 87.94 97 ASN A N 1
ATOM 773 C CA . ASN A 1 97 ? 7.172 34.594 23 1 87.94 97 ASN A CA 1
ATOM 774 C C . ASN A 1 97 ? 5.949 35.406 23.375 1 87.94 97 ASN A C 1
ATOM 776 O O . ASN A 1 97 ? 6.078 36.562 23.797 1 87.94 97 ASN A O 1
ATOM 780 N N . ILE A 1 98 ? 4.793 34.875 23.203 1 84.75 98 ILE A N 1
ATOM 781 C CA . ILE A 1 98 ? 3.553 35.562 23.531 1 84.75 98 ILE A CA 1
ATOM 782 C C . ILE A 1 98 ? 3.471 35.781 25.047 1 84.75 98 ILE A C 1
ATOM 784 O O . ILE A 1 98 ? 3.113 36.875 25.5 1 84.75 98 ILE A O 1
ATOM 788 N N . ARG A 1 99 ? 3.908 34.75 25.781 1 85 99 ARG A N 1
ATOM 789 C CA . ARG A 1 99 ? 3.893 34.844 27.25 1 85 99 ARG A CA 1
ATOM 790 C C . ARG A 1 99 ? 4.828 35.938 27.719 1 85 99 ARG A C 1
ATOM 792 O O . ARG A 1 99 ? 4.5 36.688 28.656 1 85 99 ARG A O 1
ATOM 799 N N . ALA A 1 100 ? 5.98 36 27.125 1 88.62 100 ALA A N 1
ATOM 800 C CA . ALA A 1 100 ? 6.945 37.031 27.484 1 88.62 100 ALA A CA 1
ATOM 801 C C . ALA A 1 100 ? 6.375 38.438 27.234 1 88.62 100 ALA A C 1
ATOM 803 O O . ALA A 1 100 ? 6.527 39.312 28.062 1 88.62 100 ALA A O 1
ATOM 804 N N . ASN A 1 101 ? 5.68 38.562 26.125 1 86.81 101 ASN A N 1
ATOM 805 C CA . ASN A 1 101 ? 5.125 39.875 25.766 1 86.81 101 ASN A CA 1
ATOM 806 C C . ASN A 1 101 ? 3.895 40.219 26.609 1 86.81 101 ASN A C 1
ATOM 808 O O . ASN A 1 101 ? 3.65 41.375 26.922 1 86.81 101 ASN A O 1
ATOM 812 N N . VAL A 1 102 ? 3.193 39.188 27.016 1 84.62 102 VAL A N 1
ATOM 813 C CA . VAL A 1 102 ? 2.051 39.375 27.891 1 84.62 102 VAL A CA 1
ATOM 814 C C . VAL A 1 102 ? 2.533 39.844 29.266 1 84.62 102 VAL A C 1
ATOM 816 O O . VAL A 1 102 ? 1.923 40.719 29.891 1 84.62 102 VAL A O 1
ATOM 819 N N . SER A 1 103 ? 3.65 39.312 29.703 1 89.44 103 SER A N 1
ATOM 820 C CA . SER A 1 103 ? 4.23 39.719 30.984 1 89.44 103 SER A CA 1
ATOM 821 C C . SER A 1 103 ? 4.707 41.156 30.938 1 89.44 103 SER A C 1
ATOM 823 O O . SER A 1 103 ? 4.488 41.906 31.891 1 89.44 103 SER A O 1
ATOM 825 N N . ILE A 1 104 ? 5.312 41.531 29.875 1 89.94 104 ILE A N 1
ATOM 826 C CA . ILE A 1 104 ? 5.793 42.906 29.703 1 89.94 104 ILE A CA 1
ATOM 827 C C . ILE A 1 104 ? 4.605 43.875 29.672 1 89.94 104 ILE A C 1
ATOM 829 O O . ILE A 1 104 ? 4.652 44.938 30.281 1 89.94 104 ILE A O 1
ATOM 833 N N . LYS A 1 105 ? 3.562 43.469 29.016 1 86.94 105 LYS A N 1
ATOM 834 C CA . LYS A 1 105 ? 2.361 44.281 28.922 1 86.94 105 LYS A CA 1
ATOM 835 C C . LYS A 1 105 ? 1.719 44.469 30.297 1 86.94 105 LYS A C 1
ATOM 837 O O . LYS A 1 105 ? 1.287 45.562 30.656 1 86.94 105 LYS A O 1
ATOM 842 N N . SER A 1 106 ? 1.66 43.406 31.078 1 87.5 106 SER A N 1
ATOM 843 C CA . SER A 1 106 ? 1.081 43.469 32.406 1 87.5 106 SER A CA 1
ATOM 844 C C . SER A 1 106 ? 1.856 44.406 33.312 1 87.5 106 SER A C 1
ATOM 846 O O . SER A 1 106 ? 1.262 45.156 34.094 1 87.5 106 SER A O 1
ATOM 848 N N . LYS A 1 107 ? 3.16 44.438 33.219 1 89.94 107 LYS A N 1
ATOM 849 C CA . LYS A 1 107 ? 4 45.344 34 1 89.94 107 LYS A CA 1
ATOM 850 C C . LYS A 1 107 ? 3.736 46.812 33.594 1 89.94 107 LYS A C 1
ATOM 852 O O . LYS A 1 107 ? 3.662 47.688 34.469 1 89.94 107 LYS A O 1
ATOM 857 N N . GLU A 1 108 ? 3.557 46.906 32.312 1 88.06 108 GLU A N 1
ATOM 858 C CA . GLU A 1 108 ? 3.32 48.25 31.797 1 88.06 108 GLU A CA 1
ATOM 859 C C . GLU A 1 108 ? 1.943 48.75 32.188 1 88.06 108 GLU A C 1
ATOM 861 O O . GLU A 1 108 ? 1.76 49.969 32.406 1 88.06 108 GLU A O 1
ATOM 866 N N . VAL A 1 109 ? 0.987 47.938 32.281 1 87.44 109 VAL A N 1
ATOM 867 C CA . VAL A 1 109 ? -0.362 48.281 32.688 1 87.44 109 VAL A CA 1
ATOM 868 C C . VAL A 1 109 ? -0.358 48.656 34.188 1 87.44 109 VAL A C 1
ATOM 870 O O . VAL A 1 109 ? -1.004 49.625 34.594 1 87.44 109 VAL A O 1
ATOM 873 N N . ASN A 1 110 ? 0.407 47.938 34.938 1 89.25 110 ASN A N 1
ATOM 874 C CA . ASN A 1 110 ? 0.527 48.25 36.344 1 89.25 110 ASN A CA 1
ATOM 875 C C . ASN A 1 110 ? 1.218 49.562 36.594 1 89.25 110 ASN A C 1
ATOM 877 O O . ASN A 1 110 ? 0.811 50.344 37.469 1 89.25 110 ASN A O 1
ATOM 881 N N . ARG A 1 111 ? 2.211 49.844 35.844 1 87.62 111 ARG A N 1
ATOM 882 C CA . ARG A 1 111 ? 2.916 51.125 35.938 1 87.62 111 ARG A CA 1
ATOM 883 C C . ARG A 1 111 ? 1.984 52.281 35.594 1 87.62 111 ARG A C 1
ATOM 885 O O . ARG A 1 111 ? 2.012 53.312 36.281 1 87.62 111 ARG A O 1
ATOM 892 N N . LYS A 1 112 ? 1.155 52.031 34.656 1 85.62 112 LYS A N 1
ATOM 893 C CA . LYS A 1 112 ? 0.191 53.062 34.25 1 85.62 112 LYS A CA 1
ATOM 894 C C . LYS A 1 112 ? -0.825 53.344 35.344 1 85.62 112 LYS A C 1
ATOM 896 O O . LYS A 1 112 ? -1.177 54.5 35.625 1 85.62 112 LYS A O 1
ATOM 901 N N . HIS A 1 113 ? -1.271 52.344 36 1 87.12 113 HIS A N 1
ATOM 902 C CA . HIS A 1 113 ? -2.232 52.5 37.094 1 87.12 113 HIS A CA 1
ATOM 903 C C . HIS A 1 113 ? -1.628 53.25 38.281 1 87.12 113 HIS A C 1
ATOM 905 O O . HIS A 1 113 ? -2.305 54.062 38.906 1 87.12 113 HIS A O 1
ATOM 911 N N . GLN A 1 114 ? -0.366 52.969 38.562 1 88.44 114 GLN A N 1
ATOM 912 C CA . GLN A 1 114 ? 0.319 53.688 39.656 1 88.44 114 GLN A CA 1
ATOM 913 C C . GLN A 1 114 ? 0.473 55.156 39.344 1 88.44 114 GLN A C 1
ATOM 915 O O . GLN A 1 114 ? 0.278 56 40.219 1 88.44 114 GLN A O 1
ATOM 920 N N . LEU A 1 115 ? 0.718 55.406 38.094 1 85.62 115 LEU A N 1
ATOM 921 C CA . LEU A 1 115 ? 0.891 56.812 37.688 1 85.62 115 LEU A CA 1
ATOM 922 C C . LEU A 1 115 ? -0.442 57.562 37.719 1 85.62 115 LEU A C 1
ATOM 924 O O . LEU A 1 115 ? -0.495 58.75 38.031 1 85.62 115 LEU A O 1
ATOM 928 N N . GLU A 1 116 ? -1.47 56.812 37.375 1 84.06 116 GLU A N 1
ATOM 929 C CA . GLU A 1 116 ? -2.811 57.406 37.406 1 84.06 116 GLU A CA 1
ATOM 930 C C . GLU A 1 116 ? -3.207 57.75 38.844 1 84.06 116 GLU A C 1
ATOM 932 O O . GLU A 1 116 ? -3.848 58.781 39.094 1 84.06 116 GLU A O 1
ATOM 937 N N . LYS A 1 117 ? -2.816 56.969 39.812 1 85.75 117 LYS A N 1
ATOM 938 C CA . LYS A 1 117 ? -3.104 57.219 41.219 1 85.75 117 LYS A CA 1
ATOM 939 C C . LYS A 1 117 ? -2.33 58.438 41.75 1 85.75 117 LYS A C 1
ATOM 941 O O . LYS A 1 117 ? -2.871 59.25 42.5 1 85.75 117 LYS A O 1
ATOM 946 N N . ILE A 1 118 ? -1.098 58.531 41.281 1 82.81 118 ILE A N 1
ATOM 947 C CA . ILE A 1 118 ? -0.255 59.625 41.688 1 82.81 118 ILE A CA 1
ATOM 948 C C . ILE A 1 118 ? -0.812 60.938 41.125 1 82.81 118 ILE A C 1
ATOM 950 O O . ILE A 1 118 ? -0.812 61.969 41.812 1 82.81 118 ILE A O 1
ATOM 954 N N . GLN A 1 119 ? -1.315 60.844 39.969 1 79.62 119 GLN A N 1
ATOM 955 C CA . GLN A 1 119 ? -1.877 62.031 39.312 1 79.62 119 GLN A CA 1
ATOM 956 C C . GLN A 1 119 ? -3.145 62.5 40.031 1 79.62 119 GLN A C 1
ATOM 958 O O . GLN A 1 119 ? -3.393 63.719 40.156 1 79.62 119 GLN A O 1
ATOM 963 N N . LYS A 1 120 ? -3.889 61.594 40.5 1 78.69 120 LYS A N 1
ATOM 964 C CA . LYS A 1 120 ? -5.141 61.938 41.188 1 78.69 120 LYS A CA 1
ATOM 965 C C . LYS A 1 120 ? -4.883 62.562 42.531 1 78.69 120 LYS A C 1
ATOM 967 O O . LYS A 1 120 ? -5.664 63.406 43 1 78.69 120 LYS A O 1
ATOM 972 N N . HIS A 1 121 ? -3.807 62.25 43.219 1 78.5 121 HIS A N 1
ATOM 973 C CA . HIS A 1 121 ? -3.539 62.719 44.562 1 78.5 121 HIS A CA 1
ATOM 974 C C . HIS A 1 121 ? -2.559 63.875 44.562 1 78.5 121 HIS A C 1
ATOM 976 O O . HIS A 1 121 ? -2.27 64.438 45.625 1 78.5 121 HIS A O 1
ATOM 982 N N . THR A 1 122 ? -1.882 64.062 43.5 1 68.25 122 THR A N 1
ATOM 983 C CA . THR A 1 122 ? -0.899 65.125 43.5 1 68.25 122 THR A CA 1
ATOM 984 C C . THR A 1 122 ? -1.542 66.438 43.094 1 68.25 122 THR A C 1
ATOM 986 O O . THR A 1 122 ? -2.168 66.562 42.031 1 68.25 122 THR A O 1
ATOM 989 N N . PRO A 1 123 ? -1.665 67.438 44 1 62.31 123 PRO A N 1
ATOM 990 C CA . PRO A 1 123 ? -2.057 68.75 43.625 1 62.31 123 PRO A CA 1
ATOM 991 C C . PRO A 1 123 ? -1.302 69.312 42.406 1 62.31 123 PRO A C 1
ATOM 993 O O . PRO A 1 123 ? -0.187 68.812 42.125 1 62.31 123 PRO A O 1
ATOM 996 N N . THR A 1 124 ? -2.027 69.812 41.375 1 58.22 124 THR A N 1
ATOM 997 C CA . THR A 1 124 ? -1.545 70.375 40.156 1 58.22 124 THR A CA 1
ATOM 998 C C . THR A 1 124 ? -0.235 71.125 40.375 1 58.22 124 THR A C 1
ATOM 1000 O O . THR A 1 124 ? -0.224 72.375 40.469 1 58.22 124 THR A O 1
ATOM 1003 N N . ILE A 1 125 ? 0.468 70.75 41.312 1 56.16 125 ILE A N 1
ATOM 1004 C CA . ILE A 1 125 ? 1.66 71.562 41.312 1 56.16 125 ILE A CA 1
ATOM 1005 C C . ILE A 1 125 ? 2.445 71.375 40.031 1 56.16 125 ILE A C 1
ATOM 1007 O O . ILE A 1 125 ? 2.543 70.25 39.531 1 56.16 125 ILE A O 1
ATOM 1011 N N . SER A 1 126 ? 3.062 72.375 39.469 1 61.94 126 SER A N 1
ATOM 1012 C CA . SER A 1 126 ? 3.465 72.688 38.094 1 61.94 126 SER A CA 1
ATOM 1013 C C . SER A 1 126 ? 4.328 71.625 37.5 1 61.94 126 SER A C 1
ATOM 1015 O O . SER A 1 126 ? 4.027 71.062 36.438 1 61.94 126 SER A O 1
ATOM 1017 N N . HIS A 1 127 ? 5.637 71.562 37.906 1 62.19 127 HIS A N 1
ATOM 1018 C CA . HIS A 1 127 ? 6.695 70.875 37.188 1 62.19 127 HIS A CA 1
ATOM 1019 C C . HIS A 1 127 ? 6.566 69.375 37.344 1 62.19 127 HIS A C 1
ATOM 1021 O O . HIS A 1 127 ? 6.75 68.625 36.406 1 62.19 127 HIS A O 1
ATOM 1027 N N . GLY A 1 128 ? 6.113 68.812 38.594 1 62.41 128 GLY A N 1
ATOM 1028 C CA . GLY A 1 128 ? 6.043 67.375 38.906 1 62.41 128 GLY A CA 1
ATOM 1029 C C . GLY A 1 128 ? 4.879 66.688 38.25 1 62.41 128 GLY A C 1
ATOM 1030 O O . GLY A 1 128 ? 5.012 65.5 37.781 1 62.41 128 GLY A O 1
ATOM 1031 N N . THR A 1 129 ? 3.938 67.438 38.188 1 69.44 129 THR A N 1
ATOM 1032 C CA . THR A 1 129 ? 2.732 66.875 37.531 1 69.44 129 THR A CA 1
ATOM 1033 C C . THR A 1 129 ? 2.982 66.625 36.062 1 69.44 129 THR A C 1
ATOM 1035 O O . THR A 1 129 ? 2.512 65.688 35.5 1 69.44 129 THR A O 1
ATOM 1038 N N . SER A 1 130 ? 3.908 67.562 35.594 1 76.69 130 SER A N 1
ATOM 1039 C CA . SER A 1 130 ? 4.223 67.438 34.188 1 76.69 130 SER A CA 1
ATOM 1040 C C . SER A 1 130 ? 5.004 66.188 33.906 1 76.69 130 SER A C 1
ATOM 1042 O O . SER A 1 130 ? 4.742 65.5 32.906 1 76.69 130 SER A O 1
ATOM 1044 N N . LEU A 1 131 ? 5.953 65.812 34.812 1 81.38 131 LEU A N 1
ATOM 1045 C CA . LEU A 1 131 ? 6.754 64.625 34.625 1 81.38 131 LEU A CA 1
ATOM 1046 C C . LEU A 1 131 ? 5.895 63.375 34.75 1 81.38 131 LEU A C 1
ATOM 1048 O O . LEU A 1 131 ? 6.055 62.406 34 1 81.38 131 LEU A O 1
ATOM 1052 N N . VAL A 1 132 ? 4.949 63.375 35.625 1 80.38 132 VAL A N 1
ATOM 1053 C CA . VAL A 1 132 ? 4.059 62.25 35.844 1 80.38 132 VAL A CA 1
ATOM 1054 C C . VAL A 1 132 ? 3.123 62.094 34.625 1 80.38 132 VAL A C 1
ATOM 1056 O O . VAL A 1 132 ? 2.832 60.969 34.219 1 80.38 132 VAL A O 1
ATOM 1059 N N . GLU A 1 133 ? 2.691 63.188 34.094 1 81.06 133 GLU A N 1
ATOM 1060 C CA . GLU A 1 133 ? 1.829 63.156 32.938 1 81.06 133 GLU A CA 1
ATOM 1061 C C . GLU A 1 133 ? 2.568 62.562 31.719 1 81.06 133 GLU A C 1
ATOM 1063 O O . GLU A 1 133 ? 2 61.812 30.938 1 81.06 133 GLU A O 1
ATOM 1068 N N . ASN A 1 134 ? 3.865 63 31.594 1 84.88 134 ASN A N 1
ATOM 1069 C CA . ASN A 1 134 ? 4.676 62.469 30.5 1 84.88 134 ASN A CA 1
ATOM 1070 C C . ASN A 1 134 ? 4.902 60.969 30.641 1 84.88 134 ASN A C 1
ATOM 1072 O O . ASN A 1 134 ? 4.871 60.25 29.656 1 84.88 134 ASN A O 1
ATOM 1076 N N . GLU A 1 135 ? 5.102 60.531 31.875 1 86.19 135 GLU A N 1
ATOM 1077 C CA . GLU A 1 135 ? 5.305 59.125 32.125 1 86.19 135 GLU A CA 1
ATOM 1078 C C . GLU A 1 135 ? 4.016 58.312 31.891 1 86.19 135 GLU A C 1
ATOM 1080 O O . GLU A 1 135 ? 4.051 57.188 31.422 1 86.19 135 GLU A O 1
ATOM 1085 N N . TYR A 1 136 ? 2.934 58.875 32.188 1 83.69 136 TYR A N 1
ATOM 1086 C CA . TYR A 1 136 ? 1.632 58.25 31.969 1 83.69 136 TYR A CA 1
ATOM 1087 C C . TYR A 1 136 ? 1.374 58.062 30.469 1 83.69 136 TYR A C 1
ATOM 1089 O O . TYR A 1 136 ? 0.952 57 30.047 1 83.69 136 TYR A O 1
ATOM 1097 N N . TRP A 1 137 ? 1.716 59.156 29.719 1 86.06 137 TRP A N 1
ATOM 1098 C CA . TRP A 1 137 ? 1.497 59.062 28.281 1 86.06 137 TRP A CA 1
ATOM 1099 C C . TRP A 1 137 ? 2.436 58.062 27.641 1 86.06 137 TRP A C 1
ATOM 1101 O O . TRP A 1 137 ? 2.037 57.312 26.734 1 86.06 137 TRP A O 1
ATOM 1111 N N . ARG A 1 138 ? 3.654 57.969 28.141 1 87.25 138 ARG A N 1
ATOM 1112 C CA . ARG A 1 138 ? 4.605 56.969 27.656 1 87.25 138 ARG A CA 1
ATOM 1113 C C . ARG A 1 138 ? 4.129 55.562 27.969 1 87.25 138 ARG A C 1
ATOM 1115 O O . ARG A 1 138 ? 4.234 54.656 27.125 1 87.25 138 ARG A O 1
ATOM 1122 N N . GLY A 1 139 ? 3.619 55.344 29.156 1 82.81 139 GLY A N 1
ATOM 1123 C CA . GLY A 1 139 ? 3.08 54.031 29.531 1 82.81 139 GLY A CA 1
ATOM 1124 C C . GLY A 1 139 ? 1.879 53.625 28.703 1 82.81 139 GLY A C 1
ATOM 1125 O O . GLY A 1 139 ? 1.735 52.438 28.344 1 82.81 139 GLY A O 1
ATOM 1126 N N . THR A 1 140 ? 1.03 54.625 28.391 1 83.62 140 THR A N 1
ATOM 1127 C CA . THR A 1 140 ? -0.133 54.375 27.562 1 83.62 140 THR A CA 1
ATOM 1128 C C . THR A 1 140 ? 0.295 53.969 26.141 1 83.62 140 THR A C 1
ATOM 1130 O O . THR A 1 140 ? -0.267 53.062 25.547 1 83.62 140 THR A O 1
ATOM 1133 N N . PHE A 1 141 ? 1.314 54.656 25.688 1 86.75 141 PHE A N 1
ATOM 1134 C CA . PHE A 1 141 ? 1.836 54.375 24.359 1 86.75 141 PHE A CA 1
ATOM 1135 C C . PHE A 1 141 ? 2.447 52.969 24.312 1 86.75 141 PHE A C 1
ATOM 1137 O O . PHE A 1 141 ? 2.203 52.219 23.375 1 86.75 141 PHE A O 1
ATOM 1144 N N . ASP A 1 142 ? 3.201 52.594 25.328 1 84.81 142 ASP A N 1
ATOM 1145 C CA . ASP A 1 142 ? 3.854 51.281 25.391 1 84.81 142 ASP A CA 1
ATOM 1146 C C . ASP A 1 142 ? 2.822 50.156 25.469 1 84.81 142 ASP A C 1
ATOM 1148 O O . ASP A 1 142 ? 2.986 49.125 24.828 1 84.81 142 ASP A O 1
ATOM 1152 N N . CYS A 1 143 ? 1.783 50.375 26.188 1 83.38 143 CYS A N 1
ATOM 1153 C CA . CYS A 1 143 ? 0.729 49.375 26.312 1 83.38 143 CYS A CA 1
ATOM 1154 C C . CYS A 1 143 ? 0.022 49.156 24.984 1 83.38 143 CYS A C 1
ATOM 1156 O O . CYS A 1 143 ? -0.269 48.031 24.609 1 83.38 143 CYS A O 1
ATOM 1158 N N . ASN A 1 144 ? -0.246 50.281 24.281 1 85.94 144 ASN A N 1
ATOM 1159 C CA . ASN A 1 144 ? -0.902 50.188 22.984 1 85.94 144 ASN A CA 1
ATOM 1160 C C . ASN A 1 144 ? 0.002 49.5 21.953 1 85.94 144 ASN A C 1
ATOM 1162 O O . ASN A 1 144 ? -0.465 48.719 21.125 1 85.94 144 ASN A O 1
ATOM 1166 N N . TRP A 1 145 ? 1.283 49.844 22.109 1 90.06 145 TRP A N 1
ATOM 1167 C CA . TRP A 1 145 ? 2.25 49.25 21.219 1 90.06 145 TRP A CA 1
ATOM 1168 C C . TRP A 1 145 ? 2.361 47.75 21.469 1 90.06 145 TRP A C 1
ATOM 1170 O O . TRP A 1 145 ? 2.334 46.938 20.531 1 90.06 145 TRP A O 1
ATOM 1180 N N . LEU A 1 146 ? 2.418 47.281 22.672 1 85.94 146 LEU A N 1
ATOM 1181 C CA . LEU A 1 146 ? 2.529 45.875 23.047 1 85.94 146 LEU A CA 1
ATOM 1182 C C . LEU A 1 146 ? 1.272 45.125 22.641 1 85.94 146 LEU A C 1
ATOM 1184 O O . LEU A 1 146 ? 1.35 43.938 22.25 1 85.94 146 LEU A O 1
ATOM 1188 N N . HIS A 1 147 ? 0.147 45.812 22.734 1 83.25 147 HIS A N 1
ATOM 1189 C CA . HIS A 1 147 ? -1.105 45.188 22.312 1 83.25 147 HIS A CA 1
ATOM 1190 C C . HIS A 1 147 ? -1.084 44.875 20.828 1 83.25 147 HIS A C 1
ATOM 1192 O O . HIS A 1 147 ? -1.48 43.781 20.406 1 83.25 147 HIS A O 1
ATOM 1198 N N . LYS A 1 148 ? -0.586 45.812 20.062 1 89.25 148 LYS A N 1
ATOM 1199 C CA . LYS A 1 148 ? -0.517 45.625 18.625 1 89.25 148 LYS A CA 1
ATOM 1200 C C . LYS A 1 148 ? 0.481 44.531 18.266 1 89.25 148 LYS A C 1
ATOM 1202 O O . LYS A 1 148 ? 0.232 43.719 17.359 1 89.25 148 LYS A O 1
ATOM 1207 N N . VAL A 1 149 ? 1.548 44.531 18.969 1 88.75 149 VAL A N 1
ATOM 1208 C CA . VAL A 1 149 ? 2.58 43.531 18.734 1 88.75 149 VAL A CA 1
ATOM 1209 C C . VAL A 1 149 ? 2.033 42.125 19.047 1 88.75 149 VAL A C 1
ATOM 1211 O O . VAL A 1 149 ? 2.248 41.188 18.281 1 88.75 149 VAL A O 1
ATOM 1214 N N . LEU A 1 150 ? 1.346 41.938 20.156 1 86 150 LEU A N 1
ATOM 1215 C CA . LEU A 1 150 ? 0.773 40.688 20.562 1 86 150 LEU A CA 1
ATOM 1216 C C . LEU A 1 150 ? -0.271 40.188 19.562 1 86 150 LEU A C 1
ATOM 1218 O O . LEU A 1 150 ? -0.31 39 19.219 1 86 150 LEU A O 1
ATOM 1222 N N . GLU A 1 151 ? -1.118 41.125 19.109 1 84.88 151 GLU A N 1
ATOM 1223 C CA . GLU A 1 151 ? -2.141 40.812 18.125 1 84.88 151 GLU A CA 1
ATOM 1224 C C . GLU A 1 151 ? -1.513 40.312 16.828 1 84.88 151 GLU A C 1
ATOM 1226 O O . GLU A 1 151 ? -1.978 39.312 16.25 1 84.88 151 GLU A O 1
ATOM 1231 N N . GLU A 1 152 ? -0.499 41 16.406 1 88.81 152 GLU A N 1
ATOM 1232 C CA . GLU A 1 152 ? 0.186 40.594 15.188 1 88.81 152 GLU A CA 1
ATOM 1233 C C . GLU A 1 152 ? 0.862 39.219 15.344 1 88.81 152 GLU A C 1
ATOM 1235 O O . GLU A 1 152 ? 0.889 38.438 14.406 1 88.81 152 GLU A O 1
ATOM 1240 N N . GLN A 1 153 ? 1.434 39 16.484 1 87 153 GLN A N 1
ATOM 1241 C CA . GLN A 1 153 ? 2.092 37.719 16.734 1 87 153 GLN A CA 1
ATOM 1242 C C . GLN A 1 153 ? 1.092 36.562 16.703 1 87 153 GLN A C 1
ATOM 1244 O O . GLN A 1 153 ? 1.377 35.5 16.156 1 87 153 GLN A O 1
ATOM 1249 N N . VAL A 1 154 ? -0.038 36.75 17.328 1 85.31 154 VAL A N 1
ATOM 1250 C CA . VAL A 1 154 ? -1.069 35.719 17.359 1 85.31 154 VAL A CA 1
ATOM 1251 C C . VAL A 1 154 ? -1.609 35.469 15.961 1 85.31 154 VAL A C 1
ATOM 1253 O O . VAL A 1 154 ? -1.799 34.312 15.555 1 85.31 154 VAL A O 1
ATOM 1256 N N . ASN A 1 155 ? -1.85 36.594 15.273 1 87.75 155 ASN A N 1
ATOM 1257 C CA . ASN A 1 155 ? -2.334 36.469 13.906 1 87.75 155 ASN A CA 1
ATOM 1258 C C . ASN A 1 155 ? -1.32 35.75 13.016 1 87.75 155 ASN A C 1
ATOM 1260 O O . ASN A 1 155 ? -1.694 34.938 12.172 1 87.75 155 ASN A O 1
ATOM 1264 N N . ASP A 1 156 ? -0.082 36.062 13.172 1 89.88 156 ASP A N 1
ATOM 1265 C CA . ASP A 1 156 ? 0.972 35.438 12.391 1 89.88 156 ASP A CA 1
ATOM 1266 C C . ASP A 1 156 ? 1.054 33.938 12.68 1 89.88 156 ASP A C 1
ATOM 1268 O O . ASP A 1 156 ? 1.27 33.156 11.773 1 89.88 156 ASP A O 1
ATOM 1272 N N . PHE A 1 157 ? 0.941 33.625 13.867 1 87.5 157 PHE A N 1
ATOM 1273 C CA . PHE A 1 157 ? 0.985 32.219 14.25 1 87.5 157 PHE A CA 1
ATOM 1274 C C . PHE A 1 157 ? -0.182 31.469 13.633 1 87.5 157 PHE A C 1
ATOM 1276 O O . PHE A 1 157 ? -0.005 30.359 13.117 1 87.5 157 PHE A O 1
ATOM 1283 N N . GLU A 1 158 ? -1.335 32.062 13.781 1 87.75 158 GLU A N 1
ATOM 1284 C CA . GLU A 1 158 ? -2.514 31.391 13.242 1 87.75 158 GLU A CA 1
ATOM 1285 C C . GLU A 1 158 ? -2.404 31.219 11.727 1 87.75 158 GLU A C 1
ATOM 1287 O O . GLU A 1 158 ? -2.777 30.172 11.188 1 87.75 158 GLU A O 1
ATOM 1292 N N . TYR A 1 159 ? -1.928 32.25 11.094 1 92.25 159 TYR A N 1
ATOM 1293 C CA . TYR A 1 159 ? -1.743 32.156 9.656 1 92.25 159 TYR A CA 1
ATOM 1294 C C . TYR A 1 159 ? -0.757 31.062 9.289 1 92.25 159 TYR A C 1
ATOM 1296 O O . TYR A 1 159 ? -0.998 30.281 8.359 1 92.25 159 TYR A O 1
ATOM 1304 N N . ARG A 1 160 ? 0.343 31.062 9.945 1 90.25 160 ARG A N 1
ATOM 1305 C CA . ARG A 1 160 ? 1.36 30.047 9.688 1 90.25 160 ARG A CA 1
ATOM 1306 C C . ARG A 1 160 ? 0.815 28.656 9.953 1 90.25 160 ARG A C 1
ATOM 1308 O O . ARG A 1 160 ? 1.14 27.703 9.227 1 90.25 160 ARG A O 1
ATOM 1315 N N . LYS A 1 161 ? 0.088 28.484 10.969 1 87.69 161 LYS A N 1
ATOM 1316 C CA . LYS A 1 161 ? -0.523 27.203 11.297 1 87.69 161 LYS A CA 1
ATOM 1317 C C . LYS A 1 161 ? -1.378 26.688 10.141 1 87.69 161 LYS A C 1
ATOM 1319 O O . LYS A 1 161 ? -1.224 25.547 9.711 1 87.69 161 LYS A O 1
ATOM 1324 N N . ILE A 1 162 ? -2.252 27.516 9.625 1 92.62 162 ILE A N 1
ATOM 1325 C CA . ILE A 1 162 ? -3.15 27.125 8.539 1 92.62 162 ILE A CA 1
ATOM 1326 C C . ILE A 1 162 ? -2.342 26.812 7.285 1 92.62 162 ILE A C 1
ATOM 1328 O O . ILE A 1 162 ? -2.586 25.797 6.621 1 92.62 162 ILE A O 1
ATOM 1332 N N . SER A 1 163 ? -1.422 27.703 7.043 1 94.12 163 SER A N 1
ATOM 1333 C CA . SER A 1 163 ? -0.597 27.531 5.852 1 94.12 163 SER A CA 1
ATOM 1334 C C . SER A 1 163 ? 0.212 26.234 5.922 1 94.12 163 SER A C 1
ATOM 1336 O O . SER A 1 163 ? 0.281 25.484 4.945 1 94.12 163 SER A O 1
ATOM 1338 N N . ASP A 1 164 ? 0.835 25.984 7.039 1 91.62 164 ASP A N 1
ATOM 1339 C CA . ASP A 1 164 ? 1.662 24.797 7.207 1 91.62 164 ASP A CA 1
ATOM 1340 C C . ASP A 1 164 ? 0.825 23.531 7.086 1 91.62 164 ASP A C 1
ATOM 1342 O O . ASP A 1 164 ? 1.253 22.547 6.465 1 91.62 164 ASP A O 1
ATOM 1346 N N . ILE A 1 165 ? -0.287 23.5 7.676 1 91.75 165 ILE A N 1
ATOM 1347 C CA . ILE A 1 165 ? -1.164 22.344 7.617 1 91.75 165 ILE A CA 1
ATOM 1348 C C . ILE A 1 165 ? -1.558 22.062 6.168 1 91.75 165 ILE A C 1
ATOM 1350 O O . ILE A 1 165 ? -1.528 20.922 5.723 1 91.75 165 ILE A O 1
ATOM 1354 N N . LYS A 1 166 ? -1.961 23.109 5.473 1 95.19 166 LYS A N 1
ATOM 1355 C CA . LYS A 1 166 ? -2.336 22.969 4.07 1 95.19 166 LYS A CA 1
ATOM 1356 C C . LYS A 1 166 ? -1.18 22.406 3.246 1 95.19 166 LYS A C 1
ATOM 1358 O O . LYS A 1 166 ? -1.362 21.469 2.469 1 95.19 166 LYS A O 1
ATOM 1363 N N . ILE A 1 167 ? 0.003 22.953 3.441 1 95.31 167 ILE A N 1
ATOM 1364 C CA . ILE A 1 167 ? 1.177 22.531 2.682 1 95.31 167 ILE A CA 1
ATOM 1365 C C . ILE A 1 167 ? 1.523 21.078 3.018 1 95.31 167 ILE A C 1
ATOM 1367 O O . ILE A 1 167 ? 1.763 20.266 2.121 1 95.31 167 ILE A O 1
ATOM 1371 N N . MET A 1 168 ? 1.499 20.734 4.246 1 93.25 168 MET A N 1
ATOM 1372 C CA . MET A 1 168 ? 1.915 19.406 4.688 1 93.25 168 MET A CA 1
ATOM 1373 C C . MET A 1 168 ? 0.968 18.344 4.156 1 93.25 168 MET A C 1
ATOM 1375 O O . MET A 1 168 ? 1.411 17.312 3.619 1 93.25 168 MET A O 1
ATOM 1379 N N . PHE A 1 169 ? -0.295 18.562 4.258 1 95.88 169 PHE A N 1
ATOM 1380 C CA . PHE A 1 169 ? -1.245 17.547 3.811 1 95.88 169 PHE A CA 1
ATOM 1381 C C . PHE A 1 169 ? -1.309 17.5 2.289 1 95.88 169 PHE A C 1
ATOM 1383 O O . PHE A 1 169 ? -1.52 16.438 1.703 1 95.88 169 PHE A O 1
ATOM 1390 N N . THR A 1 170 ? -1.107 18.672 1.677 1 97.88 170 THR A N 1
ATOM 1391 C CA . THR A 1 170 ? -1.018 18.672 0.22 1 97.88 170 THR A CA 1
ATOM 1392 C C . THR A 1 170 ? 0.193 17.859 -0.243 1 97.88 170 THR A C 1
ATOM 1394 O O . THR A 1 170 ? 0.106 17.094 -1.209 1 97.88 170 THR A O 1
ATOM 1397 N N . GLU A 1 171 ? 1.283 18.047 0.454 1 97.25 171 GLU A N 1
ATOM 1398 C CA . GLU A 1 171 ? 2.469 17.25 0.144 1 97.25 171 GLU A CA 1
ATOM 1399 C C . GLU A 1 171 ? 2.207 15.758 0.354 1 97.25 171 GLU A C 1
ATOM 1401 O O . GLU A 1 171 ? 2.652 14.93 -0.439 1 97.25 171 GLU A O 1
ATOM 1406 N N . PHE A 1 172 ? 1.604 15.406 1.448 1 97.06 172 PHE A N 1
ATOM 1407 C CA . PHE A 1 172 ? 1.225 14.023 1.717 1 97.06 172 PHE A CA 1
ATOM 1408 C C . PHE A 1 172 ? 0.457 13.438 0.54 1 97.06 172 PHE A C 1
ATOM 1410 O O . PHE A 1 172 ? 0.783 12.344 0.062 1 97.06 172 PHE A O 1
ATOM 1417 N N . VAL A 1 173 ? -0.544 14.141 0.045 1 98.44 173 VAL A N 1
ATOM 1418 C CA . VAL A 1 173 ? -1.392 13.656 -1.041 1 98.44 173 VAL A CA 1
ATOM 1419 C C . VAL A 1 173 ? -0.571 13.547 -2.324 1 98.44 173 VAL A C 1
ATOM 1421 O O . VAL A 1 173 ? -0.712 12.578 -3.074 1 98.44 173 VAL A O 1
ATOM 1424 N N . ASN A 1 174 ? 0.26 14.516 -2.545 1 98.38 174 ASN A N 1
ATOM 1425 C CA . ASN A 1 174 ? 1.089 14.492 -3.744 1 98.38 174 ASN A CA 1
ATOM 1426 C C . ASN A 1 174 ? 2.014 13.273 -3.76 1 98.38 174 ASN A C 1
ATOM 1428 O O . ASN A 1 174 ? 2.186 12.633 -4.797 1 98.38 174 ASN A O 1
ATOM 1432 N N . ILE A 1 175 ? 2.586 12.992 -2.664 1 97.81 175 ILE A N 1
ATOM 1433 C CA . ILE A 1 175 ? 3.473 11.844 -2.553 1 97.81 175 ILE A CA 1
ATOM 1434 C C . ILE A 1 175 ? 2.693 10.562 -2.844 1 97.81 175 ILE A C 1
ATOM 1436 O O . ILE A 1 175 ? 3.158 9.703 -3.594 1 97.81 175 ILE A O 1
ATOM 1440 N N . GLU A 1 176 ? 1.494 10.422 -2.281 1 97.81 176 GLU A N 1
ATOM 1441 C CA . GLU A 1 176 ? 0.655 9.25 -2.52 1 97.81 176 GLU A CA 1
ATOM 1442 C C . GLU A 1 176 ? 0.237 9.164 -3.984 1 97.81 176 GLU A C 1
ATOM 1444 O O . GLU A 1 176 ? 0.255 8.078 -4.574 1 97.81 176 GLU A O 1
ATOM 1449 N N . LEU A 1 177 ? -0.126 10.328 -4.559 1 98.38 177 LEU A N 1
ATOM 1450 C CA . LEU A 1 177 ? -0.542 10.352 -5.957 1 98.38 177 LEU A CA 1
ATOM 1451 C C . LEU A 1 177 ? 0.569 9.836 -6.867 1 98.38 177 LEU A C 1
ATOM 1453 O O . LEU A 1 177 ? 0.318 9.023 -7.762 1 98.38 177 LEU A O 1
ATOM 1457 N N . ILE A 1 178 ? 1.745 10.234 -6.645 1 98.38 178 ILE A N 1
ATOM 1458 C CA . ILE A 1 178 ? 2.881 9.836 -7.473 1 98.38 178 ILE A CA 1
ATOM 1459 C C . ILE A 1 178 ? 3.098 8.328 -7.371 1 98.38 178 ILE A C 1
ATOM 1461 O O . ILE A 1 178 ? 3.289 7.656 -8.383 1 98.38 178 ILE A O 1
ATOM 1465 N N . PHE A 1 179 ? 3.049 7.836 -6.23 1 98.12 179 PHE A N 1
ATOM 1466 C CA . PHE A 1 179 ? 3.252 6.402 -6.055 1 98.12 179 PHE A CA 1
ATOM 1467 C C . PHE A 1 179 ? 2.184 5.609 -6.793 1 98.12 179 PHE A C 1
ATOM 1469 O O . PHE A 1 179 ? 2.498 4.656 -7.512 1 98.12 179 PHE A O 1
ATOM 1476 N N . HIS A 1 180 ? 0.952 5.91 -6.578 1 98.56 180 HIS A N 1
ATOM 1477 C CA . HIS A 1 180 ? -0.127 5.141 -7.184 1 98.56 180 HIS A CA 1
ATOM 1478 C C . HIS A 1 180 ? -0.108 5.262 -8.703 1 98.56 180 HIS A C 1
ATOM 1480 O O . HIS A 1 180 ? -0.46 4.316 -9.406 1 98.56 180 HIS A O 1
ATOM 1486 N N . ALA A 1 181 ? 0.255 6.426 -9.18 1 98.56 181 ALA A N 1
ATOM 1487 C CA . ALA A 1 181 ? 0.394 6.574 -10.625 1 98.56 181 ALA A CA 1
ATOM 1488 C C . ALA A 1 181 ? 1.477 5.645 -11.172 1 98.56 181 ALA A C 1
ATOM 1490 O O . ALA A 1 181 ? 1.271 4.969 -12.18 1 98.56 181 ALA A O 1
ATOM 1491 N N . LYS A 1 182 ? 2.58 5.625 -10.492 1 98.44 182 LYS A N 1
ATO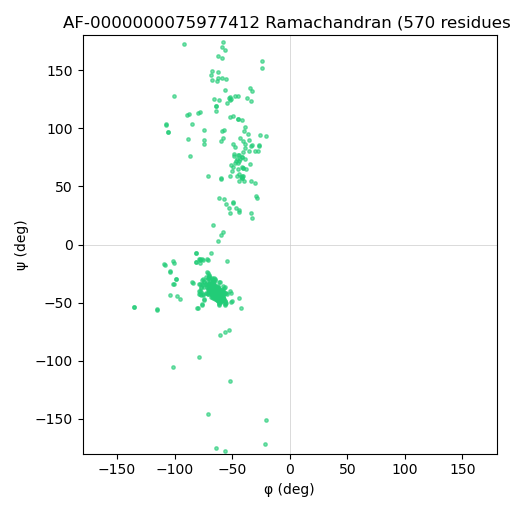M 1492 C CA . LYS A 1 182 ? 3.668 4.75 -10.922 1 98.44 182 LYS A CA 1
ATOM 1493 C C . LYS A 1 182 ? 3.289 3.281 -10.766 1 98.44 182 LYS A C 1
ATOM 1495 O O . LYS A 1 182 ? 3.672 2.445 -11.586 1 98.44 182 LYS A O 1
ATOM 1500 N N . ALA A 1 183 ? 2.635 2.959 -9.719 1 98.31 183 ALA A N 1
ATOM 1501 C CA . ALA A 1 183 ? 2.182 1.586 -9.508 1 98.31 183 ALA A CA 1
ATOM 1502 C C . ALA A 1 183 ? 1.28 1.122 -10.648 1 98.31 183 ALA A C 1
ATOM 1504 O O . ALA A 1 183 ? 1.403 -0.009 -11.125 1 98.31 183 ALA A O 1
ATOM 1505 N N . LEU A 1 184 ? 0.38 1.988 -11.125 1 98.31 184 LEU A N 1
ATOM 1506 C CA . LEU A 1 184 ? -0.516 1.648 -12.219 1 98.31 184 LEU A CA 1
ATOM 1507 C C . LEU A 1 184 ? 0.272 1.365 -13.5 1 98.31 184 LEU A C 1
ATOM 1509 O O . LEU A 1 184 ? -0.045 0.427 -14.234 1 98.31 184 LEU A O 1
ATOM 1513 N N . GLU A 1 185 ? 1.239 2.186 -13.703 1 98.38 185 GLU A N 1
ATOM 1514 C CA . GLU A 1 185 ? 2.092 1.983 -14.867 1 98.38 185 GLU A CA 1
ATOM 1515 C C . GLU A 1 185 ? 2.803 0.636 -14.805 1 98.38 185 GLU A C 1
ATOM 1517 O O . GLU A 1 185 ? 2.787 -0.126 -15.773 1 98.38 185 GLU A O 1
ATOM 1522 N N . ILE A 1 186 ? 3.404 0.378 -13.703 1 98.62 186 ILE A N 1
ATOM 1523 C CA . ILE A 1 186 ? 4.184 -0.839 -13.508 1 98.62 186 ILE A CA 1
ATOM 1524 C C . ILE A 1 186 ? 3.271 -2.059 -13.609 1 98.62 186 ILE A C 1
ATOM 1526 O O . ILE A 1 186 ? 3.607 -3.039 -14.281 1 98.62 186 ILE A O 1
ATOM 1530 N N . LEU A 1 187 ? 2.111 -2.01 -13.016 1 98.62 187 LEU A N 1
ATOM 1531 C CA . LEU A 1 187 ? 1.18 -3.133 -12.992 1 98.62 187 LEU A CA 1
ATOM 1532 C C . LEU A 1 187 ? 0.595 -3.383 -14.375 1 98.62 187 LEU A C 1
ATOM 1534 O O . LEU A 1 187 ? 0.322 -4.527 -14.742 1 98.62 187 LEU A O 1
ATOM 1538 N N . THR A 1 188 ? 0.39 -2.32 -15.125 1 98.56 188 THR A N 1
ATOM 1539 C CA . THR A 1 188 ? -0.077 -2.484 -16.5 1 98.56 188 THR A CA 1
ATOM 1540 C C . THR A 1 188 ? 0.947 -3.252 -17.328 1 98.56 188 THR A C 1
ATOM 1542 O O . THR A 1 188 ? 0.584 -4.125 -18.125 1 98.56 188 THR A O 1
ATOM 1545 N N . ARG A 1 189 ? 2.207 -2.908 -17.172 1 98.44 189 ARG A N 1
ATOM 1546 C CA . ARG A 1 189 ? 3.262 -3.666 -17.828 1 98.44 189 ARG A CA 1
ATOM 1547 C C . ARG A 1 189 ? 3.287 -5.109 -17.344 1 98.44 189 ARG A C 1
ATOM 1549 O O . ARG A 1 189 ? 3.43 -6.039 -18.141 1 98.44 189 ARG A O 1
ATOM 1556 N N . ALA A 1 190 ? 3.211 -5.297 -16.016 1 98.62 190 ALA A N 1
ATOM 1557 C CA . ALA A 1 190 ? 3.191 -6.637 -15.438 1 98.62 190 ALA A CA 1
ATOM 1558 C C . ALA A 1 190 ? 2.068 -7.477 -16.047 1 98.62 190 ALA A C 1
ATOM 1560 O O . ALA A 1 190 ? 2.26 -8.656 -16.344 1 98.62 190 ALA A O 1
ATOM 1561 N N . TYR A 1 191 ? 0.899 -6.863 -16.219 1 98.44 191 TYR A N 1
ATOM 1562 C CA . TYR A 1 191 ? -0.225 -7.547 -16.844 1 98.44 191 TYR A CA 1
ATOM 1563 C C . TYR A 1 191 ? 0.14 -8.016 -18.25 1 98.44 191 TYR A C 1
ATOM 1565 O O . TYR A 1 191 ? -0.177 -9.141 -18.641 1 98.44 191 TYR A O 1
ATOM 1573 N N . GLY A 1 192 ? 0.778 -7.16 -18.953 1 98.44 192 GLY A N 1
ATOM 1574 C CA . GLY A 1 192 ? 1.209 -7.512 -20.281 1 98.44 192 GLY A CA 1
ATOM 1575 C C . GLY A 1 192 ? 2.156 -8.695 -20.312 1 98.44 192 GLY A C 1
ATOM 1576 O O . GLY A 1 192 ? 2.033 -9.578 -21.172 1 98.44 192 GLY A O 1
ATOM 1577 N N . TYR A 1 193 ? 3.098 -8.75 -19.422 1 98.31 193 TYR A N 1
ATOM 1578 C CA . TYR A 1 193 ? 4.043 -9.859 -19.359 1 98.31 193 TYR A CA 1
ATOM 1579 C C . TYR A 1 193 ? 3.324 -11.172 -19.078 1 98.31 193 TYR A C 1
ATOM 1581 O O . TYR A 1 193 ? 3.65 -12.203 -19.656 1 98.31 193 TYR A O 1
ATOM 1589 N N . LEU A 1 194 ? 2.369 -11.164 -18.172 1 98.38 194 LEU A N 1
ATOM 1590 C CA . LEU A 1 194 ? 1.649 -12.383 -17.812 1 98.38 194 LEU A CA 1
ATOM 1591 C C . LEU A 1 194 ? 0.838 -12.898 -19 1 98.38 194 LEU A C 1
ATOM 1593 O O . LEU A 1 194 ? 0.655 -14.109 -19.156 1 98.38 194 LEU A O 1
ATOM 1597 N N . GLN A 1 195 ? 0.38 -12.008 -19.875 1 98.06 195 GLN A N 1
ATOM 1598 C CA . GLN A 1 195 ? -0.403 -12.406 -21.047 1 98.06 195 GLN A CA 1
ATOM 1599 C C . GLN A 1 195 ? 0.485 -13.031 -22.125 1 98.06 195 GLN A C 1
ATOM 1601 O O . GLN A 1 195 ? -0.011 -13.68 -23.047 1 98.06 195 GLN A O 1
ATOM 1606 N N . GLU A 1 196 ? 1.774 -12.859 -21.953 1 97.88 196 GLU A N 1
ATOM 1607 C CA . GLU A 1 196 ? 2.717 -13.445 -22.906 1 97.88 196 GLU A CA 1
ATOM 1608 C C . GLU A 1 196 ? 2.896 -14.938 -22.656 1 97.88 196 GLU A C 1
ATOM 1610 O O . GLU A 1 196 ? 3.445 -15.648 -23.5 1 97.88 196 GLU A O 1
ATOM 1615 N N . ILE A 1 197 ? 2.414 -15.406 -21.531 1 97.81 197 ILE A N 1
ATOM 1616 C CA . ILE A 1 197 ? 2.479 -16.844 -21.266 1 97.81 197 ILE A CA 1
ATOM 1617 C C . ILE A 1 197 ? 1.621 -17.594 -22.281 1 97.81 197 ILE A C 1
ATOM 1619 O O . ILE A 1 197 ? 0.421 -17.328 -22.406 1 97.81 197 ILE A O 1
ATOM 1623 N N . ASP A 1 198 ? 2.256 -18.438 -23.016 1 97.69 198 ASP A N 1
ATOM 1624 C CA . ASP A 1 198 ? 1.573 -19.266 -24 1 97.69 198 ASP A CA 1
ATOM 1625 C C . ASP A 1 198 ? 1.494 -20.719 -23.547 1 97.69 198 ASP A C 1
ATOM 1627 O O . ASP A 1 198 ? 2.436 -21.484 -23.734 1 97.69 198 ASP A O 1
ATOM 1631 N N . GLU A 1 199 ? 0.376 -21.141 -23.109 1 95.94 199 GLU A N 1
ATOM 1632 C CA . GLU A 1 199 ? 0.18 -22.469 -22.531 1 95.94 199 GLU A CA 1
ATOM 1633 C C . GLU A 1 199 ? 0.389 -23.562 -23.562 1 95.94 199 GLU A C 1
ATOM 1635 O O . GLU A 1 199 ? 0.97 -24.609 -23.266 1 95.94 199 GLU A O 1
ATOM 1640 N N . LYS A 1 200 ? -0.04 -23.312 -24.766 1 95.62 200 LYS A N 1
ATOM 1641 C CA . LYS A 1 200 ? 0.075 -24.328 -25.828 1 95.62 200 LYS A CA 1
ATOM 1642 C C . LYS A 1 200 ? 1.529 -24.516 -26.25 1 95.62 200 LYS A C 1
ATOM 1644 O O . LYS A 1 200 ? 1.984 -25.641 -26.422 1 95.62 200 LYS A O 1
ATOM 1649 N N . GLN A 1 201 ? 2.178 -23.438 -26.375 1 96 201 GLN A N 1
ATOM 1650 C CA . GLN A 1 201 ? 3.586 -23.516 -26.75 1 96 201 GLN A CA 1
ATOM 1651 C C . GLN A 1 201 ? 4.406 -24.219 -25.672 1 96 201 GLN A C 1
ATOM 1653 O O . GLN A 1 201 ? 5.273 -25.031 -25.969 1 96 201 GLN A O 1
ATOM 1658 N N . ASP A 1 202 ? 4.211 -23.922 -24.453 1 95.31 202 ASP A N 1
ATOM 1659 C CA . ASP A 1 202 ? 4.938 -24.547 -23.344 1 95.31 202 ASP A CA 1
ATOM 1660 C C . ASP A 1 202 ? 4.617 -26.031 -23.234 1 95.31 202 ASP A C 1
ATOM 1662 O O . ASP A 1 202 ? 5.504 -26.844 -22.984 1 95.31 202 ASP A O 1
ATOM 1666 N N . LEU A 1 203 ? 3.355 -26.312 -23.438 1 93.12 203 LEU A N 1
ATOM 1667 C CA . LEU A 1 203 ? 2.984 -27.734 -23.375 1 93.12 203 LEU A CA 1
ATOM 1668 C C . LEU A 1 203 ? 3.672 -28.516 -24.484 1 93.12 203 LEU A C 1
ATOM 1670 O O . LEU A 1 203 ? 4.109 -29.641 -24.281 1 93.12 203 LEU A O 1
ATOM 1674 N N . GLU A 1 204 ? 3.727 -27.906 -25.656 1 92.44 204 GLU A N 1
ATOM 1675 C CA . GLU A 1 204 ? 4.391 -28.578 -26.766 1 92.44 204 GLU A CA 1
ATOM 1676 C C . GLU A 1 204 ? 5.875 -28.781 -26.484 1 92.44 204 GLU A C 1
ATOM 1678 O O . GLU A 1 204 ? 6.426 -29.844 -26.797 1 92.44 204 GLU A O 1
ATOM 1683 N N . GLU A 1 205 ? 6.492 -27.812 -25.938 1 89.44 205 GLU A N 1
ATOM 1684 C CA . GLU A 1 205 ? 7.895 -27.938 -25.562 1 89.44 205 GLU A CA 1
ATOM 1685 C C . GLU A 1 205 ? 8.086 -29.016 -24.5 1 89.44 205 GLU A C 1
ATOM 1687 O O . GLU A 1 205 ? 9.062 -29.766 -24.531 1 89.44 205 GLU A O 1
ATOM 1692 N N . PHE A 1 206 ? 7.18 -29.094 -23.594 1 89.19 206 PHE A N 1
ATOM 1693 C CA . PHE A 1 206 ? 7.207 -30.094 -22.547 1 89.19 206 PHE A CA 1
ATOM 1694 C C . PHE A 1 206 ? 7.086 -31.5 -23.125 1 89.19 206 PHE A C 1
ATOM 1696 O O . PHE A 1 206 ? 7.844 -32.406 -22.766 1 89.19 206 PHE A O 1
ATOM 1703 N N . ARG A 1 207 ? 6.223 -31.641 -24.047 1 87.75 207 ARG A N 1
ATOM 1704 C CA . ARG A 1 207 ? 6.004 -32.938 -24.703 1 87.75 207 ARG A CA 1
ATOM 1705 C C . ARG A 1 207 ? 7.238 -33.375 -25.484 1 87.75 207 ARG A C 1
ATOM 1707 O O . ARG A 1 207 ? 7.605 -34.531 -25.469 1 87.75 207 ARG A O 1
ATOM 1714 N N . ASN A 1 208 ? 7.832 -32.438 -26.125 1 86.06 208 ASN A N 1
ATOM 1715 C CA . ASN A 1 208 ? 9.016 -32.75 -26.922 1 86.06 208 ASN A CA 1
ATOM 1716 C C . ASN A 1 208 ? 10.188 -33.188 -26.047 1 86.06 208 ASN A C 1
ATOM 1718 O O . ASN A 1 208 ? 10.945 -34.094 -26.422 1 86.06 208 ASN A O 1
ATOM 1722 N N . ARG A 1 209 ? 10.281 -32.625 -24.938 1 80.12 209 ARG A N 1
ATOM 1723 C CA . ARG A 1 209 ? 11.383 -32.938 -24.047 1 80.12 209 ARG A CA 1
ATOM 1724 C C . ARG A 1 209 ? 11.148 -34.25 -23.328 1 80.12 209 ARG A C 1
ATOM 1726 O O . ARG A 1 209 ? 12.094 -35 -23.031 1 80.12 209 ARG A O 1
ATOM 1733 N N . THR A 1 210 ? 9.898 -34.531 -23.031 1 77.19 210 THR A N 1
ATOM 1734 C CA . THR A 1 210 ? 9.578 -35.75 -22.297 1 77.19 210 THR A CA 1
ATOM 1735 C C . THR A 1 210 ? 9.453 -36.938 -23.25 1 77.19 210 THR A C 1
ATOM 1737 O O . THR A 1 210 ? 9.664 -38.094 -22.859 1 77.19 210 THR A O 1
ATOM 1740 N N . SER A 1 211 ? 9 -36.656 -24.422 1 69.88 211 SER A N 1
ATOM 1741 C CA . SER A 1 211 ? 8.953 -37.75 -25.406 1 69.88 211 SER A CA 1
ATOM 1742 C C . SER A 1 211 ? 10.336 -38.375 -25.625 1 69.88 211 SER A C 1
ATOM 1744 O O . SER A 1 211 ? 10.469 -39.594 -25.75 1 69.88 211 SER A O 1
ATOM 1746 N N . HIS A 1 212 ? 11.227 -37.5 -25.594 1 58.22 212 HIS A N 1
ATOM 1747 C CA . HIS A 1 212 ? 12.594 -38 -25.719 1 58.22 212 HIS A CA 1
ATOM 1748 C C . HIS A 1 212 ? 12.977 -38.875 -24.516 1 58.22 212 HIS A C 1
ATOM 1750 O O . HIS A 1 212 ? 13.641 -39.906 -24.656 1 58.22 212 HIS A O 1
ATOM 1756 N N . PHE A 1 213 ? 12.406 -38.562 -23.375 1 51.28 213 PHE A N 1
ATOM 1757 C CA . PHE A 1 213 ? 12.617 -39.344 -22.156 1 51.28 213 PHE A CA 1
ATOM 1758 C C . PHE A 1 213 ? 11.805 -40.625 -22.172 1 51.28 213 PHE A C 1
ATOM 1760 O O . PHE A 1 213 ? 12.273 -41.688 -21.719 1 51.28 213 PHE A O 1
ATOM 1767 N N . LYS A 1 214 ? 10.5 -40.688 -22.641 1 54.25 214 LYS A N 1
ATOM 1768 C CA . LYS A 1 214 ? 9.641 -41.844 -22.812 1 54.25 214 LYS A CA 1
ATOM 1769 C C . LYS A 1 214 ? 10.289 -42.875 -23.734 1 54.25 214 LYS A C 1
ATOM 1771 O O . LYS A 1 214 ? 10.203 -44.062 -23.484 1 54.25 214 LYS A O 1
ATOM 1776 N N . ALA A 1 215 ? 10.875 -42.406 -24.766 1 49.09 215 ALA A N 1
ATOM 1777 C CA . ALA A 1 215 ? 11.578 -43.375 -25.625 1 49.09 215 ALA A CA 1
ATOM 1778 C C . ALA A 1 215 ? 12.68 -44.094 -24.844 1 49.09 215 ALA A C 1
ATOM 1780 O O . ALA A 1 215 ? 12.891 -45.281 -25.031 1 49.09 215 ALA A O 1
ATOM 1781 N N . VAL A 1 216 ? 13.234 -43.344 -23.922 1 43 216 VAL A N 1
ATOM 1782 C CA . VAL A 1 216 ? 14.281 -44 -23.125 1 43 216 VAL A CA 1
ATOM 1783 C C . VAL A 1 216 ? 13.656 -44.906 -22.062 1 43 216 VAL A C 1
ATOM 1785 O O . VAL A 1 216 ? 14.172 -45.969 -21.797 1 43 216 VAL A O 1
ATOM 1788 N N . CYS A 1 217 ? 12.516 -44.469 -21.375 1 41.69 217 CYS A N 1
ATOM 1789 C CA . CYS A 1 217 ? 11.898 -45.312 -20.359 1 41.69 217 CYS A CA 1
ATOM 1790 C C . CYS A 1 217 ? 11.234 -46.531 -21 1 41.69 217 CYS A C 1
ATOM 1792 O O . CYS A 1 217 ? 10.961 -47.531 -20.312 1 41.69 217 CYS A O 1
ATOM 1794 N N . ALA A 1 218 ? 10.578 -46.469 -22.188 1 43.91 218 ALA A N 1
ATOM 1795 C CA . ALA A 1 218 ? 10.086 -47.688 -22.844 1 43.91 218 ALA A CA 1
ATOM 1796 C C . ALA A 1 218 ? 11.18 -48.75 -22.953 1 43.91 218 ALA A C 1
ATOM 1798 O O . ALA A 1 218 ? 10.898 -49.938 -22.891 1 43.91 218 ALA A O 1
ATOM 1799 N N . ALA A 1 219 ? 12.375 -48.438 -23.281 1 38.38 219 ALA A N 1
ATOM 1800 C CA . ALA A 1 219 ? 13.445 -49.438 -23.359 1 38.38 219 ALA A CA 1
ATOM 1801 C C . ALA A 1 219 ? 13.914 -49.844 -21.969 1 38.38 219 ALA A C 1
ATOM 1803 O O . ALA A 1 219 ? 14.656 -50.812 -21.828 1 38.38 219 ALA A O 1
ATOM 1804 N N . VAL A 1 220 ? 14.125 -49.031 -20.969 1 34.41 220 VAL A N 1
ATOM 1805 C CA . VAL A 1 220 ? 14.672 -49.438 -19.672 1 34.41 220 VAL A CA 1
ATOM 1806 C C . VAL A 1 220 ? 13.625 -50.188 -18.875 1 34.41 220 VAL A C 1
ATOM 1808 O O . VAL A 1 220 ? 12.539 -49.688 -18.609 1 34.41 220 VAL A O 1
ATOM 1811 N N . ILE A 1 221 ? 13.555 -51.656 -18.797 1 31.56 221 ILE A N 1
ATOM 1812 C CA . ILE A 1 221 ? 13.102 -52.625 -17.797 1 31.56 221 ILE A CA 1
ATOM 1813 C C . ILE A 1 221 ? 13.094 -51.969 -16.422 1 31.56 221 ILE A C 1
ATOM 1815 O O . ILE A 1 221 ? 13.781 -50.969 -16.188 1 31.56 221 ILE A O 1
ATOM 1819 N N . PRO A 1 222 ? 12.844 -52.875 -15.203 1 32.28 222 PRO A N 1
ATOM 1820 C CA . PRO A 1 222 ? 12.625 -52.594 -13.781 1 32.28 222 PRO A CA 1
ATOM 1821 C C . PRO A 1 222 ? 13.727 -51.75 -13.164 1 32.28 222 PRO A C 1
ATOM 1823 O O . PRO A 1 222 ? 13.797 -51.594 -11.945 1 32.28 222 PRO A O 1
ATOM 1826 N N . SER A 1 223 ? 14.938 -51.469 -13.656 1 28.98 223 SER A N 1
ATOM 1827 C CA . SER A 1 223 ? 15.719 -51.094 -12.484 1 28.98 223 SER A CA 1
ATOM 1828 C C . SER A 1 223 ? 15.047 -49.938 -11.719 1 28.98 223 SER A C 1
ATOM 1830 O O . SER A 1 223 ? 14.195 -49.25 -12.266 1 28.98 223 SER A O 1
ATOM 1832 N N . LYS A 1 224 ? 15.539 -49.625 -10.375 1 31.33 224 LYS A N 1
ATOM 1833 C CA . LYS A 1 224 ? 15.156 -48.719 -9.273 1 31.33 224 LYS A CA 1
ATOM 1834 C C . LYS A 1 224 ? 14.898 -47.312 -9.766 1 31.33 224 LYS A C 1
ATOM 1836 O O . LYS A 1 224 ? 15.82 -46.625 -10.227 1 31.33 224 LYS A O 1
ATOM 1841 N N . LEU A 1 225 ? 13.984 -47.094 -10.391 1 28.77 225 LEU A N 1
ATOM 1842 C CA . LEU A 1 225 ? 13.633 -45.688 -10.492 1 28.77 225 LEU A CA 1
ATOM 1843 C C . LEU A 1 225 ? 14.055 -44.906 -9.242 1 28.77 225 LEU A C 1
ATOM 1845 O O . LEU A 1 225 ? 13.336 -44.906 -8.242 1 28.77 225 LEU A O 1
ATOM 1849 N N . GLY A 1 226 ? 15.32 -45.25 -8.742 1 26.48 226 GLY A N 1
ATOM 1850 C CA . GLY A 1 226 ? 15.906 -44.375 -7.75 1 26.48 226 GLY A CA 1
ATOM 1851 C C . GLY A 1 226 ? 15.695 -42.906 -8.062 1 26.48 226 GLY A C 1
ATOM 1852 O O . GLY A 1 226 ? 16.344 -42.344 -8.953 1 26.48 226 GLY A O 1
ATOM 1853 N N . LEU A 1 227 ? 14.547 -42.531 -8.164 1 27.7 227 LEU A N 1
ATOM 1854 C CA . LEU A 1 227 ? 14.5 -41.094 -7.863 1 27.7 227 LEU A CA 1
ATOM 1855 C C . LEU A 1 227 ? 15.594 -40.719 -6.863 1 27.7 227 LEU A C 1
ATOM 1857 O O . LEU A 1 227 ? 15.688 -41.312 -5.789 1 27.7 227 LEU A O 1
ATOM 1861 N N . PRO A 1 228 ? 16.875 -40.531 -7.332 1 27.94 228 PRO A N 1
ATOM 1862 C CA . PRO A 1 228 ? 17.906 -40.219 -6.344 1 27.94 228 PRO A CA 1
ATOM 1863 C C . PRO A 1 228 ? 17.344 -39.531 -5.102 1 27.94 228 PRO A C 1
ATOM 1865 O O . PRO A 1 228 ? 16.688 -38.469 -5.215 1 27.94 228 PRO A O 1
ATOM 1868 N N . ILE A 1 229 ? 16.891 -40.312 -4.195 1 26.42 229 ILE A N 1
ATOM 1869 C CA . ILE A 1 229 ? 16.859 -39.812 -2.818 1 26.42 229 ILE A CA 1
ATOM 1870 C C . ILE A 1 229 ? 18.203 -39.188 -2.475 1 26.42 229 ILE A C 1
ATOM 1872 O O . ILE A 1 229 ? 19.234 -39.844 -2.461 1 26.42 229 ILE A O 1
ATOM 1876 N N . ASP A 1 230 ? 18.484 -38 -2.918 1 25.17 230 ASP A N 1
ATOM 1877 C CA . ASP A 1 230 ? 19.656 -37.281 -2.422 1 25.17 230 ASP A CA 1
ATOM 1878 C C . ASP A 1 230 ? 20.047 -37.75 -1.028 1 25.17 230 ASP A C 1
ATOM 1880 O O . ASP A 1 230 ? 19.203 -37.844 -0.13 1 25.17 230 ASP A O 1
ATOM 1884 N N . GLN A 1 231 ? 20.984 -38.719 -0.918 1 23.55 231 GLN A N 1
ATOM 1885 C CA . GLN A 1 231 ? 21.812 -39.031 0.245 1 23.55 231 GLN A CA 1
ATOM 1886 C C . GLN A 1 231 ? 21.953 -37.812 1.146 1 23.55 231 GLN A C 1
ATOM 1888 O O . GLN A 1 231 ? 21.766 -36.656 0.698 1 23.55 231 GLN A O 1
ATOM 1893 N N . SER A 1 232 ? 22.156 -38.125 2.492 1 25.66 232 SER A N 1
ATOM 1894 C CA . SER A 1 232 ? 22.469 -37.312 3.658 1 25.66 232 SER A CA 1
ATOM 1895 C C . SER A 1 232 ? 23.641 -36.375 3.371 1 25.66 232 SER A C 1
ATOM 1897 O O . SER A 1 232 ? 24.797 -36.781 3.383 1 25.66 232 SER A O 1
ATOM 1899 N N . GLN A 1 233 ? 23.828 -35.812 2.262 1 22.06 233 GLN A N 1
ATOM 1900 C CA . GLN A 1 233 ? 25.031 -35 2.262 1 22.06 233 GLN A CA 1
ATOM 1901 C C . GLN A 1 233 ? 25.188 -34.25 3.594 1 22.06 233 GLN A C 1
ATOM 1903 O O . GLN A 1 233 ? 24.266 -33.594 4.07 1 22.06 233 GLN A O 1
ATOM 1908 N N . ASN A 1 234 ? 26.016 -34.875 4.449 1 22.89 234 ASN A N 1
ATOM 1909 C CA . ASN A 1 234 ? 26.625 -34.219 5.605 1 22.89 234 ASN A CA 1
ATOM 1910 C C . ASN A 1 234 ? 26.938 -32.75 5.32 1 22.89 234 ASN A C 1
ATOM 1912 O O . ASN A 1 234 ? 27.641 -32.438 4.367 1 22.89 234 ASN A O 1
ATOM 1916 N N . PHE A 1 235 ? 25.953 -31.984 5.512 1 21.91 235 PHE A N 1
ATOM 1917 C CA . PHE A 1 235 ? 26.297 -30.562 5.57 1 21.91 235 PHE A CA 1
ATOM 1918 C C . PHE A 1 235 ? 27.625 -30.359 6.309 1 21.91 235 PHE A C 1
ATOM 1920 O O . PHE A 1 235 ? 27.75 -30.75 7.473 1 21.91 235 PHE A O 1
ATOM 1927 N N . PRO A 1 236 ? 28.688 -30.547 5.523 1 24.7 236 PRO A N 1
ATOM 1928 C CA . PRO A 1 236 ? 29.906 -30.219 6.27 1 24.7 236 PRO A CA 1
ATOM 1929 C C . PRO A 1 236 ? 29.688 -29.062 7.262 1 24.7 236 PRO A C 1
ATOM 1931 O O . PRO A 1 236 ? 28.75 -28.297 7.117 1 24.7 236 PRO A O 1
ATOM 1934 N N . GLU A 1 237 ? 30.234 -29.328 8.484 1 22.42 237 GLU A N 1
ATOM 1935 C CA . GLU A 1 237 ? 30.328 -28.328 9.547 1 22.42 237 GLU A CA 1
ATOM 1936 C C . GLU A 1 237 ? 30.641 -26.953 8.977 1 22.42 237 GLU A C 1
ATOM 1938 O O . GLU A 1 237 ? 31.344 -26.828 7.977 1 22.42 237 GLU A O 1
ATOM 1943 N N . ARG A 1 238 ? 29.75 -26.062 9.375 1 22.59 238 ARG A N 1
ATOM 1944 C CA . ARG A 1 238 ? 29.875 -24.609 9.266 1 22.59 238 ARG A CA 1
ATOM 1945 C C . ARG A 1 238 ? 31.328 -24.172 9.43 1 22.59 238 ARG A C 1
ATOM 1947 O O . ARG A 1 238 ? 31.859 -24.156 10.539 1 22.59 238 ARG A O 1
ATOM 1954 N N . THR A 1 239 ? 32.156 -24.781 8.578 1 20.62 239 THR A N 1
ATOM 1955 C CA . THR A 1 239 ? 33.375 -23.984 8.836 1 20.62 239 THR A CA 1
ATOM 1956 C C . THR A 1 239 ? 33.062 -22.5 8.711 1 20.62 239 THR A C 1
ATOM 1958 O O . THR A 1 239 ? 32.344 -22.078 7.809 1 20.62 239 THR A O 1
ATOM 1961 N N . GLN A 1 240 ? 33.375 -21.75 9.82 1 20.36 240 GLN A N 1
ATOM 1962 C CA . GLN A 1 240 ? 33.375 -20.344 10.172 1 20.36 240 GLN A CA 1
ATOM 1963 C C . GLN A 1 240 ? 34.031 -19.5 9.062 1 20.36 240 GLN A C 1
ATOM 1965 O O . GLN A 1 240 ? 35.219 -19.234 9.094 1 20.36 240 GLN A O 1
ATOM 1970 N N . VAL A 1 241 ? 33.875 -19.984 7.812 1 20.36 241 VAL A N 1
ATOM 1971 C CA . VAL A 1 241 ? 34.719 -19.094 7.031 1 20.36 241 VAL A CA 1
ATOM 1972 C C . VAL A 1 241 ? 34.281 -17.656 7.238 1 20.36 241 VAL A C 1
ATOM 1974 O O . VAL A 1 241 ? 33.125 -17.297 6.996 1 20.36 241 VAL A O 1
ATOM 1977 N N . ASN A 1 242 ? 34.938 -16.891 8.109 1 17.83 242 ASN A N 1
ATOM 1978 C CA . ASN A 1 242 ? 35.062 -15.492 8.523 1 17.83 242 ASN A CA 1
ATOM 1979 C C . ASN A 1 242 ? 35.094 -14.555 7.316 1 17.83 242 ASN A C 1
ATOM 1981 O O . ASN A 1 242 ? 34.656 -13.414 7.398 1 17.83 242 ASN A O 1
ATOM 1985 N N . LYS A 1 243 ? 36.094 -14.867 6.352 1 20.31 243 LYS A N 1
ATOM 1986 C CA . LYS A 1 243 ? 36.75 -13.617 5.953 1 20.31 243 LYS A CA 1
ATOM 1987 C C . LYS A 1 243 ? 35.781 -12.719 5.176 1 20.31 243 LYS A C 1
ATOM 1989 O O . LYS A 1 243 ? 34.938 -13.211 4.422 1 20.31 243 LYS A O 1
ATOM 1994 N N . LYS A 1 244 ? 35.781 -11.414 5.344 1 20.69 244 LYS A N 1
ATOM 1995 C CA . LYS A 1 244 ? 35.438 -10.023 5.105 1 20.69 244 LYS A CA 1
ATOM 1996 C C . LYS A 1 244 ? 35.469 -9.688 3.617 1 20.69 244 LYS A C 1
ATOM 1998 O O . LYS A 1 244 ? 36.094 -8.695 3.221 1 20.69 244 LYS A O 1
ATOM 2003 N N . HIS A 1 245 ? 35.188 -10.633 2.723 1 18.69 245 HIS A N 1
ATOM 2004 C CA . HIS A 1 245 ? 35.562 -10.008 1.466 1 18.69 245 HIS A CA 1
ATOM 2005 C C . HIS A 1 245 ? 34.812 -8.719 1.221 1 18.69 245 HIS A C 1
ATOM 2007 O O . HIS A 1 245 ? 33.562 -8.711 1.258 1 18.69 245 HIS A O 1
ATOM 2013 N N . LYS A 1 246 ? 35.375 -7.656 1.629 1 20 246 LYS A N 1
ATOM 2014 C CA . LYS A 1 246 ? 35.125 -6.234 1.419 1 20 246 LYS A CA 1
ATOM 2015 C C . LYS A 1 246 ? 34.75 -5.949 -0.036 1 20 246 LYS A C 1
ATOM 2017 O O . LYS A 1 246 ? 35.594 -6.051 -0.923 1 20 246 LYS A O 1
ATOM 2022 N N . LEU A 1 247 ? 33.656 -6.594 -0.501 1 21.19 247 LEU A N 1
ATOM 2023 C CA . LEU A 1 247 ? 33.281 -6.16 -1.842 1 21.19 247 LEU A CA 1
ATOM 2024 C C . LEU A 1 247 ? 33.469 -4.656 -1.996 1 21.19 247 LEU A C 1
ATOM 2026 O O . LEU A 1 247 ? 32.906 -3.875 -1.227 1 21.19 247 LEU A O 1
ATOM 2030 N N . GLN A 1 248 ? 34.656 -4.34 -2.338 1 18.94 248 GLN A N 1
ATOM 2031 C CA . GLN A 1 248 ? 35.125 -2.996 -2.689 1 18.94 248 GLN A CA 1
ATOM 2032 C C . GLN A 1 248 ? 34.062 -2.281 -3.551 1 18.94 248 GLN A C 1
ATOM 2034 O O . GLN A 1 248 ? 33.719 -2.754 -4.633 1 18.94 248 GLN A O 1
ATOM 2039 N N . ARG A 1 249 ? 33.094 -1.804 -2.84 1 19.86 249 ARG A N 1
ATOM 2040 C CA . ARG A 1 249 ? 32.094 -0.831 -3.316 1 19.86 249 ARG A CA 1
ATOM 2041 C C . ARG A 1 249 ? 32.75 0.2 -4.23 1 19.86 249 ARG A C 1
ATOM 2043 O O . ARG A 1 249 ? 33.594 0.998 -3.783 1 19.86 249 ARG A O 1
ATOM 2050 N N . GLY A 1 250 ? 33.281 -0.326 -5.457 1 19.44 250 GLY A N 1
ATOM 2051 C CA . GLY A 1 250 ? 33.875 0.655 -6.359 1 19.44 250 GLY A CA 1
ATOM 2052 C C . GLY A 1 250 ? 33.062 1.941 -6.438 1 19.44 250 GLY A C 1
ATOM 2053 O O . GLY A 1 250 ? 31.828 1.914 -6.434 1 19.44 250 GLY A O 1
ATOM 2054 N N . HIS A 1 251 ? 33.625 2.947 -5.82 1 22.14 251 HIS A N 1
ATOM 2055 C CA . HIS A 1 251 ? 33.281 4.367 -5.746 1 22.14 251 HIS A CA 1
ATOM 2056 C C . HIS A 1 251 ? 32.906 4.918 -7.113 1 22.14 251 HIS A C 1
ATOM 2058 O O . HIS A 1 251 ? 33.688 4.855 -8.055 1 22.14 251 HIS A O 1
ATOM 2064 N N . ILE A 1 252 ? 31.703 4.492 -7.559 1 20.7 252 ILE A N 1
ATOM 2065 C CA . ILE A 1 252 ? 31.25 5.129 -8.789 1 20.7 252 ILE A CA 1
ATOM 2066 C C . ILE A 1 252 ? 31.469 6.637 -8.703 1 20.7 252 ILE A C 1
ATOM 2068 O O . ILE A 1 252 ? 30.891 7.309 -7.855 1 20.7 252 ILE A O 1
ATOM 2072 N N . THR A 1 253 ? 32.75 7.062 -8.82 1 20.61 253 THR A N 1
ATOM 2073 C CA . THR A 1 253 ? 33.094 8.477 -8.945 1 20.61 253 THR A CA 1
ATOM 2074 C C . THR A 1 253 ? 32.219 9.156 -9.992 1 20.61 253 THR A C 1
ATOM 2076 O O . THR A 1 253 ? 32.156 8.711 -11.141 1 20.61 253 THR A O 1
ATOM 2079 N N . LEU A 1 254 ? 31.062 9.539 -9.516 1 20.25 254 LEU A N 1
ATOM 2080 C CA . LEU A 1 254 ? 30.188 10.445 -10.25 1 20.25 254 LEU A CA 1
ATOM 2081 C C . LEU A 1 254 ? 30.984 11.555 -10.922 1 20.25 254 LEU A C 1
ATOM 2083 O O . LEU A 1 254 ? 31.594 12.398 -10.242 1 20.25 254 LEU A O 1
ATOM 2087 N N . LYS A 1 255 ? 31.812 11.172 -11.898 1 20.55 255 LYS A N 1
ATOM 2088 C CA . LYS A 1 255 ? 32.531 12.25 -12.562 1 20.55 255 LYS A CA 1
ATOM 2089 C C . LYS A 1 255 ? 31.609 13.422 -12.891 1 20.55 255 LYS A C 1
ATOM 2091 O O . LYS A 1 255 ? 30.516 13.227 -13.445 1 20.55 255 LYS A O 1
ATOM 2096 N N . PRO A 1 256 ? 31.75 14.539 -12.164 1 21.94 256 PRO A N 1
ATOM 2097 C CA . PRO A 1 256 ? 31.047 15.82 -12.328 1 21.94 256 PRO A CA 1
ATOM 2098 C C . PRO A 1 256 ? 31.078 16.328 -13.773 1 21.94 256 PRO A C 1
ATOM 2100 O O . PRO A 1 256 ? 32.156 16.5 -14.352 1 21.94 256 PRO A O 1
ATOM 2103 N N . GLU A 1 257 ? 30.469 15.547 -14.641 1 20.66 257 GLU A N 1
ATOM 2104 C CA . GLU A 1 257 ? 30.562 16.078 -16 1 20.66 257 GLU A CA 1
ATOM 2105 C C . GLU A 1 257 ? 30.312 17.578 -16.031 1 20.66 257 GLU A C 1
ATOM 2107 O O . GLU A 1 257 ? 29.297 18.047 -15.492 1 20.66 257 GLU A O 1
ATOM 2112 N N . ASN A 1 258 ? 31.391 18.344 -15.914 1 21.47 258 ASN A N 1
ATOM 2113 C CA . ASN A 1 258 ? 31.562 19.781 -16.109 1 21.47 258 ASN A CA 1
ATOM 2114 C C . ASN A 1 258 ? 30.812 20.266 -17.344 1 21.47 258 ASN A C 1
ATOM 2116 O O . ASN A 1 258 ? 31.172 19.906 -18.469 1 21.47 258 ASN A O 1
ATOM 2120 N N . ASP A 1 259 ? 29.5 20.047 -17.391 1 21.03 259 ASP A N 1
ATOM 2121 C CA . ASP A 1 259 ? 28.797 20.656 -18.516 1 21.03 259 ASP A CA 1
ATOM 2122 C C . ASP A 1 259 ? 29.281 22.078 -18.75 1 21.03 259 ASP A C 1
ATOM 2124 O O . ASP A 1 259 ? 29.125 22.938 -17.875 1 21.03 259 ASP A O 1
ATOM 2128 N N . GLU A 1 260 ? 30.469 22.219 -19.297 1 22.11 260 GLU A N 1
ATOM 2129 C CA . GLU A 1 260 ? 31.047 23.484 -19.75 1 22.11 260 GLU A CA 1
ATOM 2130 C C . GLU A 1 260 ? 30.031 24.297 -20.547 1 22.11 260 GLU A C 1
ATOM 2132 O O . GLU A 1 260 ? 29.594 23.891 -21.609 1 22.11 260 GLU A O 1
ATOM 2137 N N . LEU A 1 261 ? 28.922 24.734 -19.844 1 21.91 261 LEU A N 1
ATOM 2138 C CA . LEU A 1 261 ? 28.062 25.734 -20.469 1 21.91 261 LEU A CA 1
ATOM 2139 C C . LEU A 1 261 ? 28.906 26.844 -21.109 1 21.91 261 LEU A C 1
ATOM 2141 O O . LEU A 1 261 ? 29.672 27.516 -20.438 1 21.91 261 LEU A O 1
ATOM 2145 N N . HIS A 1 262 ? 29.469 26.562 -22.25 1 20.45 262 HIS A N 1
ATOM 2146 C CA . HIS A 1 262 ? 30.172 27.594 -23.016 1 20.45 262 HIS A CA 1
ATOM 2147 C C . HIS A 1 262 ? 29.328 28.844 -23.156 1 20.45 262 HIS A C 1
ATOM 2149 O O . HIS A 1 262 ? 28.172 28.781 -23.594 1 20.45 262 HIS A O 1
ATOM 2155 N N . THR A 1 263 ? 29.422 29.719 -22.172 1 21.44 263 THR A N 1
ATOM 2156 C CA . THR A 1 263 ? 28.938 31.094 -22.125 1 21.44 263 THR A CA 1
ATOM 2157 C C . THR A 1 263 ? 29.297 31.844 -23.406 1 21.44 263 THR A C 1
ATOM 2159 O O . THR A 1 263 ? 30.469 32.094 -23.672 1 21.44 263 THR A O 1
ATOM 2162 N N . GLU A 1 264 ? 28.812 31.312 -24.562 1 19.31 264 GLU A N 1
ATOM 2163 C CA . GLU A 1 264 ? 29.234 32.156 -25.688 1 19.31 264 GLU A CA 1
ATOM 2164 C C . GLU A 1 264 ? 28.891 33.625 -25.453 1 19.31 264 GLU A C 1
ATOM 2166 O O . GLU A 1 264 ? 27.766 33.938 -25.031 1 19.31 264 GLU A O 1
ATOM 2171 N N . ASP A 1 265 ? 29.828 34.469 -25.234 1 20.97 265 ASP A N 1
ATOM 2172 C CA . ASP A 1 265 ? 30.062 35.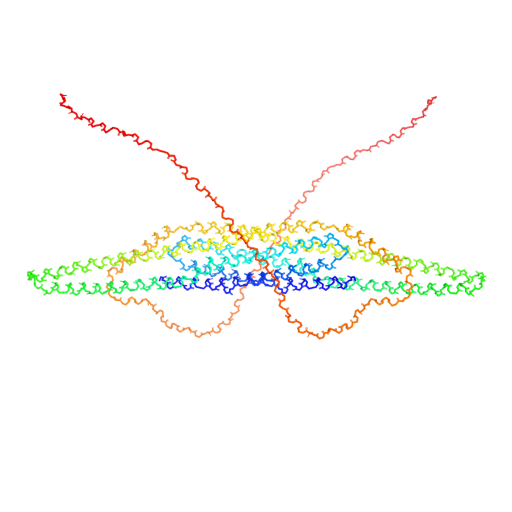906 -25.047 1 20.97 265 ASP A CA 1
ATOM 2173 C C . ASP A 1 265 ? 29.516 36.719 -26.219 1 20.97 265 ASP A C 1
ATOM 2175 O O . ASP A 1 265 ? 29.797 37.906 -26.328 1 20.97 265 ASP A O 1
ATOM 2179 N N . SER A 1 266 ? 28.328 36.25 -26.828 1 19.72 266 SER A N 1
ATOM 2180 C CA . SER A 1 266 ? 28.234 37.062 -28.047 1 19.72 266 SER A CA 1
ATOM 2181 C C . SER A 1 266 ? 28.344 38.562 -27.734 1 19.72 266 SER A C 1
ATOM 2183 O O . SER A 1 266 ? 27.766 39.031 -26.75 1 19.72 266 SER A O 1
ATOM 2185 N N . ASP A 1 267 ? 29.188 39.281 -28.344 1 19.75 267 ASP A N 1
ATOM 2186 C CA . ASP A 1 267 ? 29.781 40.625 -28.438 1 19.75 267 ASP A CA 1
ATOM 2187 C C . ASP A 1 267 ? 28.75 41.625 -28.922 1 19.75 267 ASP A C 1
ATOM 2189 O O . ASP A 1 267 ? 29.109 42.75 -29.297 1 19.75 267 ASP A O 1
ATOM 2193 N N . THR A 1 268 ? 27.422 41.344 -28.891 1 20.39 268 THR A N 1
ATOM 2194 C CA . THR A 1 268 ? 26.812 42.312 -29.781 1 20.39 268 THR A CA 1
ATOM 2195 C C . THR A 1 268 ? 27.156 43.75 -29.344 1 20.39 268 THR A C 1
ATOM 2197 O O . THR A 1 268 ? 27.172 44.031 -28.156 1 20.39 268 THR A O 1
ATOM 2200 N N . ASN A 1 269 ? 27.578 44.594 -30.359 1 18.69 269 ASN A N 1
ATOM 2201 C CA . ASN A 1 269 ? 28.125 45.906 -30.594 1 18.69 269 ASN A CA 1
ATOM 2202 C C . ASN A 1 269 ? 27.234 47 -30 1 18.69 269 ASN A C 1
ATOM 2204 O O . ASN A 1 269 ? 26.062 46.781 -29.734 1 18.69 269 ASN A O 1
ATOM 2208 N N . GLY A 1 270 ? 27.656 48.344 -30.219 1 17.47 270 GLY A N 1
ATOM 2209 C CA . GLY A 1 270 ? 28.016 49.625 -29.656 1 17.47 270 GLY A CA 1
ATOM 2210 C C . GLY A 1 270 ? 26.859 50.625 -29.688 1 17.47 270 GLY A C 1
ATOM 2211 O O . GLY A 1 270 ? 26.75 51.469 -28.797 1 17.47 270 GLY A O 1
ATOM 2212 N N . ASN A 1 271 ? 26.031 50.812 -30.781 1 19.12 271 ASN A N 1
ATOM 2213 C CA . ASN A 1 271 ? 26.016 52.25 -31.141 1 19.12 271 ASN A CA 1
ATOM 2214 C C . ASN A 1 271 ? 24.938 53 -30.375 1 19.12 271 ASN A C 1
ATOM 2216 O O . ASN A 1 271 ? 23.75 52.719 -30.531 1 19.12 271 ASN A O 1
ATOM 2220 N N . LEU A 1 272 ? 25.172 53.562 -29.219 1 19.09 272 LEU A N 1
ATOM 2221 C CA . LEU A 1 272 ? 24.391 54.438 -28.344 1 19.09 272 LEU A CA 1
ATOM 2222 C C . LEU A 1 272 ? 24.016 55.75 -29.047 1 19.09 272 LEU A C 1
ATOM 2224 O O . LEU A 1 272 ? 24.875 56.594 -29.281 1 19.09 272 LEU A O 1
ATOM 2228 N N . HIS A 1 273 ? 23.297 55.719 -30.234 1 18.83 273 HIS A N 1
ATOM 2229 C CA . HIS A 1 273 ? 23.188 57.125 -30.656 1 18.83 273 HIS A CA 1
ATOM 2230 C C . HIS A 1 273 ? 22.5 57.969 -29.594 1 18.83 273 HIS A C 1
ATOM 2232 O O . HIS A 1 273 ? 21.703 57.438 -28.797 1 18.83 273 HIS A O 1
ATOM 2238 N N . PRO A 1 274 ? 22.734 59.344 -29.719 1 18.3 274 PRO A N 1
ATOM 2239 C CA . PRO A 1 274 ? 22.891 60.562 -28.906 1 18.3 274 PRO A CA 1
ATOM 2240 C C . PRO A 1 274 ? 21.547 61.125 -28.422 1 18.3 274 PRO A C 1
ATOM 2242 O O . PRO A 1 274 ? 21.344 61.312 -27.219 1 18.3 274 PRO A O 1
ATOM 2245 N N . VAL A 1 275 ? 21.016 62.125 -29.156 1 18.11 275 VAL A N 1
ATOM 2246 C CA . VAL A 1 275 ? 21.094 63.562 -28.812 1 18.11 275 VAL A CA 1
ATOM 2247 C C . VAL A 1 275 ? 19.766 64 -28.203 1 18.11 275 VAL A C 1
ATOM 2249 O O . VAL A 1 275 ? 19.734 64.562 -27.109 1 18.11 275 VAL A O 1
ATOM 2252 N N . GLU A 1 276 ? 18.828 64.812 -28.984 1 18.67 276 GLU A N 1
ATOM 2253 C CA . GLU A 1 276 ? 18.594 66.25 -28.797 1 18.67 276 GLU A CA 1
ATOM 2254 C C . GLU A 1 276 ? 17.312 66.5 -27.984 1 18.67 276 GLU A C 1
ATOM 2256 O O . GLU A 1 276 ? 16.312 65.75 -28.172 1 18.67 276 GLU A O 1
ATOM 2261 N N . LYS A 1 277 ? 17.406 67.312 -26.875 1 19.91 277 LYS A N 1
ATOM 2262 C CA . LYS A 1 277 ? 16.672 67.938 -25.781 1 19.91 277 LYS A CA 1
ATOM 2263 C C . LYS A 1 277 ? 15.562 68.812 -26.297 1 19.91 277 LYS A C 1
ATOM 2265 O O . LYS A 1 277 ? 14.875 69.5 -25.516 1 19.91 277 LYS A O 1
ATOM 2270 N N . HIS A 1 278 ? 15.047 68.938 -27.516 1 18.31 278 HIS A N 1
ATOM 2271 C CA . HIS A 1 278 ? 14.539 70.312 -27.766 1 18.31 278 HIS A CA 1
ATOM 2272 C C . HIS A 1 278 ? 13.227 70.562 -27.031 1 18.31 278 HIS A C 1
ATOM 2274 O O . HIS A 1 278 ? 12.242 69.812 -27.234 1 18.31 278 HIS A O 1
ATOM 2280 N N . HIS A 1 279 ? 13.312 71 -25.719 1 19.22 279 HIS A N 1
ATOM 2281 C CA . HIS A 1 279 ? 12.188 71.5 -24.938 1 19.22 279 HIS A CA 1
ATOM 2282 C C . HIS A 1 279 ? 11.57 72.688 -25.578 1 19.22 279 HIS A C 1
ATOM 2284 O O . HIS A 1 279 ? 12.125 73.812 -25.5 1 19.22 279 HIS A O 1
ATOM 2290 N N . GLU A 1 280 ? 11.102 72.75 -26.781 1 18.53 280 GLU A N 1
ATOM 2291 C CA . GLU A 1 280 ? 10.602 74 -27.281 1 18.53 280 GLU A CA 1
ATOM 2292 C C . GLU A 1 280 ? 9.516 74.562 -26.359 1 18.53 280 GLU A C 1
ATOM 2294 O O . GLU A 1 280 ? 8.758 73.812 -25.75 1 18.53 280 GLU A O 1
ATOM 2299 N N . SER A 1 281 ? 9.492 76.062 -26.156 1 19.64 281 SER A N 1
ATOM 2300 C CA . SER A 1 281 ? 9.062 77.312 -25.531 1 19.64 281 SER A CA 1
ATOM 2301 C C . SER A 1 281 ? 7.598 77.625 -25.844 1 19.64 281 SER A C 1
ATOM 2303 O O . SER A 1 281 ? 7.051 78.625 -25.375 1 19.64 281 SER A O 1
ATOM 2305 N N . LEU A 1 282 ? 6.82 76.938 -26.703 1 19.89 282 LEU A N 1
ATOM 2306 C CA . LEU A 1 282 ? 5.969 77.875 -27.422 1 19.89 282 LEU A CA 1
ATOM 2307 C C . LEU A 1 282 ? 4.961 78.562 -26.484 1 19.89 282 LEU A C 1
ATOM 2309 O O . LEU A 1 282 ? 4.34 77.875 -25.672 1 19.89 282 LEU A O 1
ATOM 2313 N N . PHE A 1 283 ? 4.879 80 -26.422 1 20.23 283 PHE A N 1
ATOM 2314 C CA . PHE A 1 283 ? 4.375 81.312 -25.938 1 20.23 283 PHE A CA 1
ATOM 2315 C C . PHE A 1 283 ? 2.855 81.375 -26.016 1 20.23 283 PHE A C 1
ATOM 2317 O O . PHE A 1 283 ? 2.191 81.812 -25.094 1 20.23 283 PHE A O 1
ATOM 2324 N N . HIS A 1 284 ? 2.271 81.5 -27.234 1 18.53 284 HIS A N 1
ATOM 2325 C CA . HIS A 1 284 ? 1.515 82.688 -27.531 1 18.53 284 HIS A CA 1
ATOM 2326 C C . HIS A 1 284 ? 0.202 82.75 -26.766 1 18.53 284 HIS A C 1
ATOM 2328 O O . HIS A 1 284 ? -0.238 81.688 -26.219 1 18.53 284 HIS A O 1
ATOM 2334 N N . LYS A 1 285 ? -0.879 83.375 -27.469 1 17.62 285 LYS A N 1
ATOM 2335 C CA . LYS A 1 285 ? -1.776 84.562 -27.484 1 17.62 285 LYS A CA 1
ATOM 2336 C C . LYS A 1 285 ? -3.17 84.188 -26.984 1 17.62 285 LYS A C 1
ATOM 2338 O O . LYS A 1 285 ? -3.912 85 -26.484 1 17.62 285 LYS A O 1
ATOM 2343 N N . ARG A 1 286 ? -3.807 83 -27.406 1 18.95 286 ARG A N 1
ATOM 2344 C CA . ARG A 1 286 ? -5.129 83.375 -27.891 1 18.95 286 ARG A CA 1
ATOM 2345 C C . ARG A 1 286 ? -6.008 83.875 -26.75 1 18.95 286 ARG A C 1
ATOM 2347 O O . ARG A 1 286 ? -5.973 83.312 -25.656 1 18.95 286 ARG A O 1
ATOM 2354 N N . HIS A 1 287 ? -7 84.875 -27.141 1 21.08 287 HIS A N 1
ATOM 2355 C CA . HIS A 1 287 ? -8.156 85.625 -26.734 1 21.08 287 HIS A CA 1
ATOM 2356 C C . HIS A 1 287 ? -9.234 84.75 -26.109 1 21.08 287 HIS A C 1
ATOM 2358 O O . HIS A 1 287 ? -9.539 83.688 -26.625 1 21.08 287 HIS A O 1
ATOM 2364 N N . MET B 1 1 ? 9.281 -34.031 -10.711 1 52.66 1 MET B N 1
ATOM 2365 C CA . MET B 1 1 ? 8.438 -33.125 -11.469 1 52.66 1 MET B CA 1
ATOM 2366 C C . MET B 1 1 ? 7.434 -32.438 -10.555 1 52.66 1 MET B C 1
ATOM 2368 O O . MET B 1 1 ? 7.328 -31.203 -10.562 1 52.66 1 MET B O 1
ATOM 2372 N N . PHE B 1 2 ? 6.723 -33.219 -9.695 1 57.38 2 PHE B N 1
ATOM 2373 C CA . PHE B 1 2 ? 5.645 -32.688 -8.867 1 57.38 2 PHE B CA 1
ATOM 2374 C C . PHE B 1 2 ? 6.203 -31.922 -7.672 1 57.38 2 PHE B C 1
ATOM 2376 O O . PHE B 1 2 ? 5.695 -30.859 -7.309 1 57.38 2 PHE B O 1
ATOM 2383 N N . SER B 1 3 ? 7.277 -32.531 -7.023 1 55.56 3 SER B N 1
ATOM 2384 C CA . SER B 1 3 ? 7.801 -31.938 -5.797 1 55.56 3 SER B CA 1
ATOM 2385 C C . SER B 1 3 ? 8.445 -30.578 -6.062 1 55.56 3 SER B C 1
ATOM 2387 O O . SER B 1 3 ? 8.32 -29.656 -5.25 1 55.56 3 SER B O 1
ATOM 2389 N N . SER B 1 4 ? 9.031 -30.438 -7.246 1 61.16 4 SER B N 1
ATOM 2390 C CA . SER B 1 4 ? 9.719 -29.188 -7.551 1 61.16 4 SER B CA 1
ATOM 2391 C C . SER B 1 4 ? 8.734 -28.047 -7.77 1 61.16 4 SER B C 1
ATOM 2393 O O . SER B 1 4 ? 9.086 -26.875 -7.641 1 61.16 4 SER B O 1
ATOM 2395 N N . PHE B 1 5 ? 7.457 -28.328 -7.91 1 66.5 5 PHE B N 1
ATOM 2396 C CA . PHE B 1 5 ? 6.426 -27.328 -8.164 1 66.5 5 PHE B CA 1
ATOM 2397 C C . PHE B 1 5 ? 5.66 -27 -6.891 1 66.5 5 PHE B C 1
ATOM 2399 O O . PHE B 1 5 ? 5.32 -25.844 -6.641 1 66.5 5 PHE B O 1
ATOM 2406 N N . ILE B 1 6 ? 5.5 -28 -6.051 1 65.19 6 ILE B N 1
ATOM 2407 C CA . ILE B 1 6 ? 4.621 -27.859 -4.898 1 65.19 6 ILE B CA 1
ATOM 2408 C C . ILE B 1 6 ? 5.277 -26.938 -3.865 1 65.19 6 ILE B C 1
ATOM 2410 O O . ILE B 1 6 ? 4.629 -26.047 -3.324 1 65.19 6 ILE B O 1
ATOM 2414 N N . ARG B 1 7 ? 6.582 -27.078 -3.619 1 68.5 7 ARG B N 1
ATOM 2415 C CA . ARG B 1 7 ? 7.254 -26.375 -2.535 1 68.5 7 ARG B CA 1
ATOM 2416 C C . ARG B 1 7 ? 7.293 -24.875 -2.799 1 68.5 7 ARG B C 1
ATOM 2418 O O . ARG B 1 7 ? 6.902 -24.078 -1.943 1 68.5 7 ARG B O 1
ATOM 2425 N N . PRO B 1 8 ? 7.609 -24.531 -4.035 1 68.81 8 PRO B N 1
ATOM 2426 C CA . PRO B 1 8 ? 7.656 -23.094 -4.27 1 68.81 8 PRO B CA 1
ATOM 2427 C C . PRO B 1 8 ? 6.273 -22.438 -4.234 1 68.81 8 PRO B C 1
ATOM 2429 O O . PRO B 1 8 ? 6.125 -21.328 -3.738 1 68.81 8 PRO B O 1
ATOM 2432 N N . MET B 1 9 ? 5.25 -23.109 -4.668 1 73.12 9 MET B N 1
ATOM 2433 C CA . MET B 1 9 ? 3.912 -22.531 -4.684 1 73.12 9 MET B CA 1
ATOM 2434 C C . MET B 1 9 ? 3.363 -22.391 -3.27 1 73.12 9 MET B C 1
ATOM 2436 O O . MET B 1 9 ? 2.699 -21.391 -2.955 1 73.12 9 MET B O 1
ATOM 2440 N N . ASP B 1 10 ? 3.676 -23.391 -2.471 1 69.12 10 ASP B N 1
ATOM 2441 C CA . ASP B 1 10 ? 3.273 -23.297 -1.069 1 69.12 10 ASP B CA 1
ATOM 2442 C C . ASP B 1 10 ? 3.973 -22.141 -0.366 1 69.12 10 ASP B C 1
ATOM 2444 O O . ASP B 1 10 ? 3.363 -21.438 0.443 1 69.12 10 ASP B O 1
ATOM 2448 N N . PHE B 1 11 ? 5.207 -21.984 -0.695 1 71.62 11 PHE B N 1
ATOM 2449 C CA . PHE B 1 11 ? 5.965 -20.906 -0.087 1 71.62 11 PHE B CA 1
ATOM 2450 C C . PHE B 1 11 ? 5.402 -19.547 -0.506 1 71.62 11 PHE B C 1
ATOM 2452 O O . PHE B 1 11 ? 5.23 -18.656 0.328 1 71.62 11 PHE B O 1
ATOM 2459 N N . ILE B 1 12 ? 5.062 -19.422 -1.742 1 79.38 12 ILE B N 1
ATOM 2460 C CA . ILE B 1 12 ? 4.52 -18.172 -2.258 1 79.38 12 ILE B CA 1
ATOM 2461 C C . ILE B 1 12 ? 3.162 -17.891 -1.618 1 79.38 12 ILE B C 1
ATOM 2463 O O . ILE B 1 12 ? 2.861 -16.75 -1.252 1 79.38 12 ILE B O 1
ATOM 2467 N N . SER B 1 13 ? 2.434 -18.953 -1.451 1 75.88 13 SER B N 1
ATOM 2468 C CA . SER B 1 13 ? 1.136 -18.797 -0.801 1 75.88 13 SER B CA 1
ATOM 2469 C C . SER B 1 13 ? 1.291 -18.359 0.648 1 75.88 13 SER B C 1
ATOM 2471 O O . SER B 1 13 ? 0.578 -17.453 1.105 1 75.88 13 SER B O 1
ATOM 2473 N N . ASP B 1 14 ? 2.227 -18.922 1.29 1 72.88 14 ASP B N 1
ATOM 2474 C CA . ASP B 1 14 ? 2.473 -18.578 2.686 1 72.88 14 ASP B CA 1
ATOM 2475 C C . ASP B 1 14 ? 2.967 -17.141 2.809 1 72.88 14 ASP B C 1
ATOM 2477 O O . ASP B 1 14 ? 2.588 -16.422 3.74 1 72.88 14 ASP B O 1
ATOM 2481 N N . LEU B 1 15 ? 3.689 -16.828 1.856 1 76.12 15 LEU B N 1
ATOM 2482 C CA . LEU B 1 15 ? 4.219 -15.477 1.863 1 76.12 15 LEU B CA 1
ATOM 2483 C C . LEU B 1 15 ? 3.107 -14.461 1.611 1 76.12 15 LEU B C 1
ATOM 2485 O O . LEU B 1 15 ? 3.047 -13.422 2.275 1 76.12 15 LEU B O 1
ATOM 2489 N N . LEU B 1 16 ? 2.266 -14.766 0.737 1 77.81 16 LEU B N 1
ATOM 2490 C CA . LEU B 1 16 ? 1.164 -13.859 0.434 1 77.81 16 LEU B CA 1
ATOM 2491 C C . LEU B 1 16 ? 0.207 -13.758 1.615 1 77.81 16 LEU B C 1
ATOM 2493 O O . LEU B 1 16 ? -0.253 -12.656 1.949 1 77.81 16 LEU B O 1
ATOM 2497 N N . ASN B 1 17 ? -0.015 -14.836 2.244 1 74.88 17 ASN B N 1
ATOM 2498 C CA . ASN B 1 17 ? -0.994 -14.867 3.326 1 74.88 17 ASN B CA 1
ATOM 2499 C C . ASN B 1 17 ? -0.411 -14.32 4.625 1 74.88 17 ASN B C 1
ATOM 2501 O O . ASN B 1 17 ? -0.97 -13.406 5.223 1 74.88 17 ASN B O 1
ATOM 2505 N N . SER B 1 18 ? 0.629 -14.891 4.957 1 69.31 18 SER B N 1
ATOM 2506 C CA . SER B 1 18 ? 1.134 -14.641 6.305 1 69.31 18 SER B CA 1
ATOM 2507 C C . SER B 1 18 ? 1.907 -13.328 6.371 1 69.31 18 SER B C 1
ATOM 2509 O O . SER B 1 18 ? 2.145 -12.797 7.457 1 69.31 18 SER B O 1
ATOM 2511 N N . SER B 1 19 ? 2.078 -12.797 5.242 1 79.38 19 SER B N 1
ATOM 2512 C CA . SER B 1 19 ? 2.986 -11.664 5.355 1 79.38 19 SER B CA 1
ATOM 2513 C C . SER B 1 19 ? 2.475 -10.461 4.566 1 79.38 19 SER B C 1
ATOM 2515 O O . SER B 1 19 ? 2.037 -9.469 5.152 1 79.38 19 SER B O 1
ATOM 2517 N N . TYR B 1 20 ? 2.205 -10.68 3.352 1 86.25 20 TYR B N 1
ATOM 2518 C CA . TYR B 1 20 ? 1.87 -9.539 2.506 1 86.25 20 TYR B CA 1
ATOM 25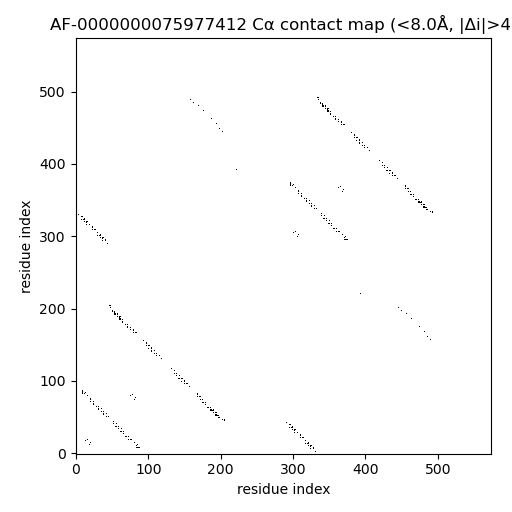19 C C . TYR B 1 20 ? 0.454 -9.047 2.783 1 86.25 20 TYR B C 1
ATOM 2521 O O . TYR B 1 20 ? 0.245 -7.875 3.094 1 86.25 20 TYR B O 1
ATOM 2529 N N . ALA B 1 21 ? -0.499 -9.922 2.773 1 89.31 21 ALA B N 1
ATOM 2530 C CA . ALA B 1 21 ? -1.894 -9.547 3.002 1 89.31 21 ALA B CA 1
ATOM 2531 C C . ALA B 1 21 ? -2.107 -9.078 4.438 1 89.31 21 ALA B C 1
ATOM 2533 O O . ALA B 1 21 ? -2.859 -8.133 4.684 1 89.31 21 ALA B O 1
ATOM 2534 N N . ARG B 1 22 ? -1.488 -9.688 5.352 1 89.62 22 ARG B N 1
ATOM 2535 C CA . ARG B 1 22 ? -1.607 -9.297 6.75 1 89.62 22 ARG B CA 1
ATOM 2536 C C . ARG B 1 22 ? -1.037 -7.902 6.98 1 89.62 22 ARG B C 1
ATOM 2538 O O . ARG B 1 22 ? -1.635 -7.09 7.688 1 89.62 22 ARG B O 1
ATOM 2545 N N . THR B 1 23 ? 0.126 -7.73 6.426 1 92.69 23 THR B N 1
ATOM 2546 C CA . THR B 1 23 ? 0.745 -6.414 6.566 1 92.69 23 THR B CA 1
ATOM 2547 C C . THR B 1 23 ? -0.11 -5.344 5.898 1 92.69 23 THR B C 1
ATOM 2549 O O . THR B 1 23 ? -0.19 -4.211 6.383 1 92.69 23 THR B O 1
ATOM 2552 N N . MET B 1 24 ? -0.709 -5.699 4.828 1 93.38 24 MET B N 1
ATOM 2553 C CA . MET B 1 24 ? -1.628 -4.773 4.168 1 93.38 24 MET B CA 1
ATOM 2554 C C . MET B 1 24 ? -2.816 -4.453 5.07 1 93.38 24 MET B C 1
ATOM 2556 O O . MET B 1 24 ? -3.275 -3.311 5.113 1 93.38 24 MET B O 1
ATOM 2560 N N . GLY B 1 25 ? -3.277 -5.473 5.727 1 93.19 25 GLY B N 1
ATOM 2561 C CA . GLY B 1 25 ? -4.344 -5.254 6.688 1 93.19 25 GLY B CA 1
ATOM 2562 C C . GLY B 1 25 ? -3.947 -4.328 7.82 1 93.19 25 GLY B C 1
ATOM 2563 O O . GLY B 1 25 ? -4.738 -3.48 8.242 1 93.19 25 GLY B O 1
ATOM 2564 N N . LYS B 1 26 ? -2.783 -4.508 8.312 1 92.62 26 LYS B N 1
ATOM 2565 C CA . LYS B 1 26 ? -2.271 -3.611 9.344 1 92.62 26 LYS B CA 1
ATOM 2566 C C . LYS B 1 26 ? -2.174 -2.178 8.828 1 92.62 26 LYS B C 1
ATOM 2568 O O . LYS B 1 26 ?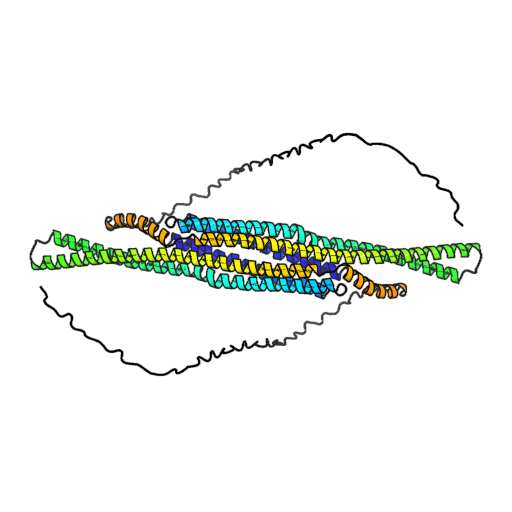 -2.482 -1.23 9.555 1 92.62 26 LYS B O 1
ATOM 2573 N N . LEU B 1 27 ? -1.693 -2.055 7.633 1 93.44 27 LEU B N 1
ATOM 2574 C CA . LEU B 1 27 ? -1.586 -0.735 7.023 1 93.44 27 LEU B CA 1
ATOM 2575 C C . LEU B 1 27 ? -2.957 -0.077 6.906 1 93.44 27 LEU B C 1
ATOM 2577 O O . LEU B 1 27 ? -3.098 1.123 7.152 1 93.44 27 LEU B O 1
ATOM 2581 N N . ARG B 1 28 ? -3.924 -0.876 6.512 1 94.25 28 ARG B N 1
ATOM 2582 C CA . ARG B 1 28 ? -5.297 -0.386 6.441 1 94.25 28 ARG B CA 1
ATOM 2583 C C . ARG B 1 28 ? -5.762 0.136 7.797 1 94.25 28 ARG B C 1
ATOM 2585 O O . ARG B 1 28 ? -6.344 1.218 7.883 1 94.25 28 ARG B O 1
ATOM 2592 N N . HIS B 1 29 ? -5.523 -0.587 8.828 1 92.81 29 HIS B N 1
ATOM 2593 C CA . HIS B 1 29 ? -5.906 -0.182 10.18 1 92.81 29 HIS B CA 1
ATOM 2594 C C . HIS B 1 29 ? -5.215 1.118 10.578 1 92.81 29 HIS B C 1
ATOM 2596 O O . HIS B 1 29 ? -5.855 2.025 11.109 1 92.81 29 HIS B O 1
ATOM 2602 N N . LYS B 1 30 ? -3.93 1.185 10.305 1 92.62 30 LYS B N 1
ATOM 2603 C CA . LYS B 1 30 ? -3.188 2.4 10.625 1 92.62 30 LYS B CA 1
ATOM 2604 C C . LYS B 1 30 ? -3.713 3.592 9.836 1 92.62 30 LYS B C 1
ATOM 2606 O O . LYS B 1 30 ? -3.725 4.719 10.328 1 92.62 30 LYS B O 1
ATOM 2611 N N . GLY B 1 31 ? -4.082 3.336 8.609 1 93.62 31 GLY B N 1
ATOM 2612 C CA . GLY B 1 31 ? -4.688 4.387 7.805 1 93.62 31 GLY B CA 1
ATOM 2613 C C . GLY B 1 31 ? -5.996 4.898 8.383 1 93.62 31 GLY B C 1
ATOM 2614 O O . GLY B 1 31 ? -6.27 6.102 8.336 1 93.62 31 GLY B O 1
ATOM 2615 N N . ASP B 1 32 ? -6.766 4.039 8.922 1 93.44 32 ASP B N 1
ATOM 2616 C CA . ASP B 1 32 ? -8.031 4.418 9.547 1 93.44 32 ASP B CA 1
ATOM 2617 C C . ASP B 1 32 ? -7.789 5.262 10.797 1 93.44 32 ASP B C 1
ATOM 2619 O O . ASP B 1 32 ? -8.516 6.223 11.055 1 93.44 32 ASP B O 1
ATOM 2623 N N . VAL B 1 33 ? -6.816 4.859 11.562 1 93.25 33 VAL B N 1
ATOM 2624 C CA . VAL B 1 33 ? -6.48 5.613 12.766 1 93.25 33 VAL B CA 1
ATOM 2625 C C . VAL B 1 33 ? -6.016 7.02 12.375 1 93.25 33 VAL B C 1
ATOM 2627 O O . VAL B 1 33 ? -6.379 8 13.031 1 93.25 33 VAL B O 1
ATOM 2630 N N . LEU B 1 34 ? -5.211 7.102 11.328 1 93 34 LEU B N 1
ATOM 2631 C CA . LEU B 1 34 ? -4.758 8.398 10.828 1 93 34 LEU B CA 1
ATOM 2632 C C . LEU B 1 34 ? -5.938 9.266 10.422 1 93 34 LEU B C 1
ATOM 2634 O O . LEU B 1 34 ? -6.016 10.438 10.797 1 93 34 LEU B O 1
ATOM 2638 N N . ALA B 1 35 ? -6.871 8.711 9.664 1 95.12 35 ALA B N 1
ATOM 2639 C CA . ALA B 1 35 ? -8.055 9.438 9.219 1 95.12 35 ALA B CA 1
ATOM 2640 C C . ALA B 1 35 ? -8.883 9.93 10.406 1 95.12 35 ALA B C 1
ATOM 2642 O O . ALA B 1 35 ? -9.336 11.078 10.422 1 95.12 35 ALA B O 1
ATOM 2643 N N . ARG B 1 36 ? -9.039 9.117 11.367 1 93.31 36 ARG B N 1
ATOM 2644 C CA . ARG B 1 36 ? -9.805 9.469 12.555 1 93.31 36 ARG B CA 1
ATOM 2645 C C . ARG B 1 36 ? -9.117 10.586 13.336 1 93.31 36 ARG B C 1
ATOM 2647 O O . ARG B 1 36 ? -9.789 11.477 13.867 1 93.31 36 ARG B O 1
ATOM 2654 N N . SER B 1 37 ? -7.805 10.484 13.438 1 91.62 37 SER B N 1
ATOM 2655 C CA . SER B 1 37 ? -7.043 11.508 14.148 1 91.62 37 SER B CA 1
ATOM 2656 C C . SER B 1 37 ? -7.164 12.867 13.461 1 91.62 37 SER B C 1
ATOM 2658 O O . SER B 1 37 ? -7.293 13.891 14.133 1 91.62 37 SER B O 1
ATOM 2660 N N . ILE B 1 38 ? -7.105 12.891 12.172 1 93.88 38 ILE B N 1
ATOM 2661 C CA . ILE B 1 38 ? -7.254 14.125 11.414 1 93.88 38 ILE B CA 1
ATOM 2662 C C . ILE B 1 38 ? -8.672 14.672 11.594 1 93.88 38 ILE B C 1
ATOM 2664 O O . ILE B 1 38 ? -8.859 15.883 11.727 1 93.88 38 ILE B O 1
ATOM 2668 N N . LEU B 1 39 ? -9.648 13.773 11.602 1 94.44 39 LEU B N 1
ATOM 2669 C CA . LEU B 1 39 ? -11.031 14.172 11.797 1 94.44 39 LEU B CA 1
ATOM 2670 C C . LEU B 1 39 ? -11.219 14.82 13.172 1 94.44 39 LEU B C 1
ATOM 2672 O O . LEU B 1 39 ? -11.875 15.859 13.289 1 94.44 39 LEU B O 1
ATOM 2676 N N . LYS B 1 40 ? -10.633 14.188 14.18 1 90.88 40 LYS B N 1
ATOM 2677 C CA . LYS B 1 40 ? -10.719 14.734 15.531 1 90.88 40 LYS B CA 1
ATOM 2678 C C . LYS B 1 40 ? -10.086 16.125 15.609 1 90.88 40 LYS B C 1
ATOM 2680 O O . LYS B 1 40 ? -10.625 17.016 16.25 1 90.88 40 LYS B O 1
ATOM 2685 N N . PHE B 1 41 ? -8.945 16.281 14.984 1 89.38 41 PHE B N 1
ATOM 2686 C CA . PHE B 1 41 ? -8.289 17.578 14.914 1 89.38 41 PHE B CA 1
ATOM 2687 C C . PHE B 1 41 ? -9.18 18.594 14.203 1 89.38 41 PHE B C 1
ATOM 2689 O O . PHE B 1 41 ? -9.328 19.734 14.664 1 89.38 41 PHE B O 1
ATOM 2696 N N . ALA B 1 42 ? -9.742 18.25 13.094 1 93.38 42 ALA B N 1
ATOM 2697 C CA . ALA B 1 42 ? -10.602 19.125 12.32 1 93.38 42 ALA B CA 1
ATOM 2698 C C . ALA B 1 42 ? -11.812 19.578 13.141 1 93.38 42 ALA B C 1
ATOM 2700 O O . ALA B 1 42 ? -12.188 20.75 13.125 1 93.38 42 ALA B O 1
ATOM 2701 N N . GLU B 1 43 ? -12.344 18.656 13.859 1 90.5 43 GLU B N 1
ATOM 2702 C CA . GLU B 1 43 ? -13.531 18.938 14.656 1 90.5 43 GLU B CA 1
ATOM 2703 C C . GLU B 1 43 ? -13.203 19.859 15.828 1 90.5 43 GLU B C 1
ATOM 2705 O O . GLU B 1 43 ? -14.078 20.578 16.328 1 90.5 43 GLU B O 1
ATOM 2710 N N . SER B 1 44 ? -11.992 19.828 16.281 1 86.31 44 SER B N 1
ATOM 2711 C CA . SER B 1 44 ? -11.586 20.672 17.406 1 86.31 44 SER B CA 1
ATOM 2712 C C . SER B 1 44 ? -11.273 22.094 16.953 1 86.31 44 SER B C 1
ATOM 2714 O O . SER B 1 44 ? -11.203 23.016 17.766 1 86.31 44 SER B O 1
ATOM 2716 N N . GLU B 1 45 ? -11.117 22.266 15.656 1 85.38 45 GLU B N 1
ATOM 2717 C CA . GLU B 1 45 ? -10.836 23.578 15.109 1 85.38 45 GLU B CA 1
ATOM 2718 C C . GLU B 1 45 ? -12.117 24.406 15 1 85.38 45 GLU B C 1
ATOM 2720 O O . GLU B 1 45 ? -13 24.094 14.203 1 85.38 45 GLU B O 1
ATOM 2725 N N . ASN B 1 46 ? -12.172 25.438 15.773 1 82.19 46 ASN B N 1
ATOM 2726 C CA . ASN B 1 46 ? -13.406 26.219 15.82 1 82.19 46 ASN B CA 1
ATOM 2727 C C . ASN B 1 46 ? -13.234 27.578 15.148 1 82.19 46 ASN B C 1
ATOM 2729 O O . ASN B 1 46 ? -14.219 28.219 14.781 1 82.19 46 ASN B O 1
ATOM 2733 N N . PHE B 1 47 ? -12.102 28.031 14.93 1 83.19 47 PHE B N 1
ATOM 2734 C CA . PHE B 1 47 ? -11.906 29.391 14.438 1 83.19 47 PHE B CA 1
ATOM 2735 C C . PHE B 1 47 ? -11.688 29.406 12.93 1 83.19 47 PHE B C 1
ATOM 2737 O O . PHE B 1 47 ? -11.953 30.406 12.266 1 83.19 47 PHE B O 1
ATOM 2744 N N . ASN B 1 48 ? -11.164 28.422 12.414 1 90.31 48 ASN B N 1
ATOM 2745 C CA . ASN B 1 48 ? -10.836 28.328 10.992 1 90.31 48 ASN B CA 1
ATOM 2746 C C . ASN B 1 48 ? -11.805 27.422 10.25 1 90.31 48 ASN B C 1
ATOM 2748 O O . ASN B 1 48 ? -11.562 26.203 10.141 1 90.31 48 ASN B O 1
ATOM 2752 N N . LEU B 1 49 ? -12.797 27.984 9.617 1 93.75 49 LEU B N 1
ATOM 2753 C CA . LEU B 1 49 ? -13.914 27.234 9.062 1 93.75 49 LEU B CA 1
ATOM 2754 C C . LEU B 1 49 ? -13.5 26.484 7.801 1 93.75 49 LEU B C 1
ATOM 2756 O O . LEU B 1 49 ? -13.82 25.312 7.629 1 93.75 49 LEU B O 1
ATOM 2760 N N . THR B 1 50 ? -12.828 27.156 6.891 1 96.62 50 THR B N 1
ATOM 2761 C CA . THR B 1 50 ? -12.43 26.516 5.652 1 96.62 50 THR B CA 1
ATOM 2762 C C . THR B 1 50 ? -11.453 25.375 5.934 1 96.62 50 THR B C 1
ATOM 2764 O O . THR B 1 50 ? -11.523 24.312 5.309 1 96.62 50 THR B O 1
ATOM 2767 N N . LEU B 1 51 ? -10.523 25.609 6.84 1 95.88 51 LEU B N 1
ATOM 2768 C CA . LEU B 1 51 ? -9.586 24.562 7.242 1 95.88 51 LEU B CA 1
ATOM 2769 C C . LEU B 1 51 ? -10.336 23.375 7.824 1 95.88 51 LEU B C 1
ATOM 2771 O O . LEU B 1 51 ? -10.062 22.219 7.457 1 95.88 51 LEU B O 1
ATOM 2775 N N . ARG B 1 52 ? -11.234 23.641 8.734 1 95.12 52 ARG B N 1
ATOM 2776 C CA . ARG B 1 52 ? -12.023 22.594 9.383 1 95.12 52 ARG B CA 1
ATOM 2777 C C . ARG B 1 52 ? -12.773 21.75 8.352 1 95.12 52 ARG B C 1
ATOM 2779 O O . ARG B 1 52 ? -12.672 20.531 8.344 1 95.12 52 ARG B O 1
ATOM 2786 N N . ASN B 1 53 ? -13.5 22.422 7.465 1 97.44 53 ASN B N 1
ATOM 2787 C CA . ASN B 1 53 ? -14.32 21.719 6.484 1 97.44 53 ASN B CA 1
ATOM 2788 C C . ASN B 1 53 ? -13.469 20.922 5.516 1 97.44 53 ASN B C 1
ATOM 2790 O O . ASN B 1 53 ? -13.812 19.797 5.16 1 97.44 53 ASN B O 1
ATOM 2794 N N . SER B 1 54 ? -12.422 21.5 5.066 1 98.31 54 SER B N 1
ATOM 2795 C CA . SER B 1 54 ? -11.523 20.812 4.145 1 98.31 54 SER B CA 1
ATOM 2796 C C . SER B 1 54 ? -10.898 19.594 4.801 1 98.31 54 SER B C 1
ATOM 2798 O O . SER B 1 54 ? -10.805 18.531 4.184 1 98.31 54 SER B O 1
ATOM 2800 N N . LEU B 1 55 ? -10.492 19.688 6.035 1 97.06 55 LEU B N 1
ATOM 2801 C CA . LEU B 1 55 ? -9.859 18.578 6.73 1 97.06 55 LEU B CA 1
ATOM 2802 C C . LEU B 1 55 ? -10.867 17.453 7.008 1 97.06 55 LEU B C 1
ATOM 2804 O O . LEU B 1 55 ? -10.508 16.281 6.996 1 97.06 55 LEU B O 1
ATOM 2808 N N . ILE B 1 56 ? -12.109 17.812 7.266 1 97.62 56 ILE B N 1
ATOM 2809 C CA . ILE B 1 56 ? -13.156 16.812 7.457 1 97.62 56 ILE B CA 1
ATOM 2810 C C . ILE B 1 56 ? -13.344 16.016 6.168 1 97.62 56 ILE B C 1
ATOM 2812 O O . ILE B 1 56 ? -13.398 14.781 6.199 1 97.62 56 ILE B O 1
ATOM 2816 N N . SER B 1 57 ? -13.414 16.734 5.066 1 98.56 57 SER B N 1
ATOM 2817 C CA . SER B 1 57 ? -13.555 16.078 3.775 1 98.56 57 SER B CA 1
ATOM 2818 C C . SER B 1 57 ? -12.32 15.234 3.445 1 98.56 57 SER B C 1
ATOM 2820 O O . SER B 1 57 ? -12.43 14.125 2.928 1 98.56 57 SER B O 1
ATOM 2822 N N . PHE B 1 58 ? -11.188 15.812 3.73 1 98.44 58 PHE B N 1
ATOM 2823 C CA . PHE B 1 58 ? -9.938 15.109 3.504 1 98.44 58 PHE B CA 1
ATOM 2824 C C . PHE B 1 58 ? -9.883 13.812 4.309 1 98.44 58 PHE B C 1
ATOM 2826 O O . PHE B 1 58 ? -9.531 12.758 3.781 1 98.44 58 PHE B O 1
ATOM 2833 N N . ALA B 1 59 ? -10.211 13.883 5.574 1 97.19 59 ALA B N 1
ATOM 2834 C CA . ALA B 1 59 ? -10.25 12.703 6.43 1 97.19 59 ALA B CA 1
ATOM 2835 C C . ALA B 1 59 ? -11.227 11.664 5.879 1 97.19 59 ALA B C 1
ATOM 2837 O O . ALA B 1 59 ? -10.953 10.461 5.922 1 97.19 59 ALA B O 1
ATOM 2838 N N . GLY B 1 60 ? -12.375 12.125 5.391 1 98.19 60 GLY B N 1
ATOM 2839 C CA . GLY B 1 60 ? -13.336 11.234 4.773 1 98.19 60 GLY B CA 1
ATOM 2840 C C . GLY B 1 60 ? -12.773 10.484 3.576 1 98.19 60 GLY B C 1
ATOM 2841 O O . GLY B 1 60 ? -13.039 9.297 3.4 1 98.19 60 GLY B O 1
ATOM 2842 N N . GLU B 1 61 ? -12.062 11.195 2.758 1 98.56 61 GLU B N 1
ATOM 2843 C CA . GLU B 1 61 ? -11.445 10.555 1.6 1 98.56 61 GLU B CA 1
ATOM 2844 C C . GLU B 1 61 ? -10.398 9.531 2.027 1 98.56 61 GLU B C 1
ATOM 2846 O O . GLU B 1 61 ? -10.289 8.461 1.431 1 98.56 61 GLU B O 1
ATOM 2851 N N . LEU B 1 62 ? -9.617 9.852 3.029 1 97.31 62 LEU B N 1
ATOM 2852 C CA . LEU B 1 62 ? -8.625 8.906 3.525 1 97.31 62 LEU B CA 1
ATOM 2853 C C . LEU B 1 62 ? -9.297 7.633 4.039 1 97.31 62 LEU B C 1
ATOM 2855 O O . LEU B 1 62 ? -8.812 6.527 3.805 1 97.31 62 LEU B O 1
ATOM 2859 N N . SER B 1 63 ? -10.367 7.793 4.742 1 97.5 63 SER B N 1
ATOM 2860 C CA . SER B 1 63 ? -11.117 6.641 5.227 1 97.5 63 SER B CA 1
ATOM 2861 C C . SER B 1 63 ? -11.656 5.809 4.07 1 97.5 63 SER B C 1
ATOM 2863 O O . SER B 1 63 ? -11.641 4.574 4.125 1 97.5 63 SER B O 1
ATOM 2865 N N . CYS B 1 64 ? -12.148 6.48 3.086 1 98.06 64 CYS B N 1
ATOM 2866 C CA . CYS B 1 64 ? -12.656 5.797 1.902 1 98.06 64 CYS B CA 1
ATOM 2867 C C . CYS B 1 64 ? -11.57 4.961 1.244 1 98.06 64 CYS B C 1
ATOM 2869 O O . CYS B 1 64 ? -11.82 3.836 0.808 1 98.06 64 CYS B O 1
ATOM 2871 N N . MET B 1 65 ? -10.422 5.527 1.131 1 97.75 65 MET B N 1
ATOM 2872 C CA . MET B 1 65 ? -9.305 4.805 0.539 1 97.75 65 MET B CA 1
ATOM 2873 C C . MET B 1 65 ? -9.016 3.523 1.315 1 97.75 65 MET B C 1
ATOM 2875 O O . MET B 1 65 ? -8.703 2.488 0.722 1 97.75 65 MET B O 1
ATOM 2879 N N . GLN B 1 66 ? -9.109 3.559 2.664 1 96.88 66 GLN B N 1
ATOM 2880 C CA . GLN B 1 66 ? -8.859 2.375 3.477 1 96.88 66 GLN B CA 1
ATOM 2881 C C . GLN B 1 66 ? -9.953 1.33 3.285 1 96.88 66 GLN B C 1
ATOM 2883 O O . GLN B 1 66 ? -9.695 0.128 3.359 1 96.88 66 GLN B O 1
ATOM 2888 N N . ASP B 1 67 ? -11.156 1.768 3.008 1 97.44 67 ASP B N 1
ATOM 2889 C CA . ASP B 1 67 ? -12.219 0.824 2.684 1 97.44 67 ASP B CA 1
ATOM 2890 C C . ASP B 1 67 ? -11.875 0.014 1.437 1 97.44 67 ASP B C 1
ATOM 2892 O O . ASP B 1 67 ? -12.102 -1.197 1.395 1 97.44 67 ASP B O 1
ATOM 2896 N N . TYR B 1 68 ? -11.398 0.658 0.483 1 97.25 68 TYR B N 1
ATOM 2897 C CA . TYR B 1 68 ? -11.023 -0.045 -0.738 1 97.25 68 TYR B CA 1
ATOM 2898 C C . TYR B 1 68 ? -9.82 -0.946 -0.497 1 97.25 68 TYR B C 1
ATOM 2900 O O . TYR B 1 68 ? -9.68 -1.99 -1.138 1 97.25 68 TYR B O 1
ATOM 2908 N N . ARG B 1 69 ? -8.906 -0.512 0.375 1 96.69 69 ARG B N 1
ATOM 2909 C CA . ARG B 1 69 ? -7.801 -1.388 0.745 1 96.69 69 ARG B CA 1
ATOM 2910 C C . ARG B 1 69 ? -8.312 -2.664 1.407 1 96.69 69 ARG B C 1
ATOM 2912 O O . ARG B 1 69 ? -7.746 -3.742 1.202 1 96.69 69 ARG B O 1
ATOM 2919 N N . GLU B 1 70 ? -9.336 -2.557 2.217 1 96.56 70 GLU B N 1
ATOM 2920 C CA . GLU B 1 70 ? -9.953 -3.729 2.836 1 96.56 70 GLU B CA 1
ATOM 2921 C C . GLU B 1 70 ? -10.508 -4.68 1.782 1 96.56 70 GLU B C 1
ATOM 2923 O O . GLU B 1 70 ? -10.344 -5.898 1.888 1 96.56 70 GLU B O 1
ATOM 2928 N N . VAL B 1 71 ? -11.195 -4.137 0.826 1 97.62 71 VAL B N 1
ATOM 2929 C CA . VAL B 1 71 ? -11.734 -4.938 -0.271 1 97.62 71 VAL B CA 1
ATOM 2930 C C . VAL B 1 71 ? -10.594 -5.621 -1.018 1 97.62 71 VAL B C 1
ATOM 2932 O O . VAL B 1 71 ? -10.703 -6.789 -1.402 1 97.62 71 VAL B O 1
ATOM 2935 N N . GLU B 1 72 ? -9.516 -4.875 -1.24 1 96.12 72 GLU B N 1
ATOM 2936 C CA . GLU B 1 72 ? -8.336 -5.43 -1.898 1 96.12 72 GLU B CA 1
ATOM 2937 C C . GLU B 1 72 ? -7.816 -6.66 -1.156 1 96.12 72 GLU B C 1
ATOM 2939 O O . GLU B 1 72 ? -7.547 -7.695 -1.771 1 96.12 72 GLU B O 1
ATOM 2944 N N . VAL B 1 73 ? -7.652 -6.555 0.174 1 94.81 73 VAL B N 1
ATOM 2945 C CA . VAL B 1 73 ? -7.137 -7.645 0.996 1 94.81 73 VAL B CA 1
ATOM 2946 C C . VAL B 1 73 ? -8.07 -8.844 0.913 1 94.81 73 VAL B C 1
ATOM 2948 O O . VAL B 1 73 ? -7.625 -9.984 0.74 1 94.81 73 VAL B O 1
ATOM 2951 N N . LYS B 1 74 ? -9.352 -8.633 0.938 1 95.19 74 LYS B N 1
ATOM 2952 C CA . LYS B 1 74 ? -10.336 -9.711 0.889 1 95.19 74 LYS B CA 1
ATOM 2953 C C . LYS B 1 74 ? -10.312 -10.414 -0.465 1 95.19 74 LYS B C 1
ATOM 2955 O O . LYS B 1 74 ? -10.422 -11.641 -0.535 1 95.19 74 LYS B O 1
ATOM 2960 N N . ARG B 1 75 ? -10.219 -9.656 -1.472 1 95.75 75 ARG B N 1
ATOM 2961 C CA . ARG B 1 75 ? -10.164 -10.234 -2.809 1 95.75 75 ARG B CA 1
ATOM 2962 C C . ARG B 1 75 ? -8.875 -11.031 -3.004 1 95.75 75 ARG B C 1
ATOM 2964 O O . ARG B 1 75 ? -8.883 -12.094 -3.637 1 95.75 75 ARG B O 1
ATOM 2971 N N . LEU B 1 76 ? -7.781 -10.484 -2.535 1 94.06 76 LEU B N 1
ATOM 2972 C CA . LEU B 1 76 ? -6.512 -11.195 -2.615 1 94.06 76 LEU B CA 1
ATOM 2973 C C . LEU B 1 76 ? -6.598 -12.547 -1.909 1 94.06 76 LEU B C 1
ATOM 2975 O O . LEU B 1 76 ? -6.125 -13.555 -2.432 1 94.06 76 LEU B O 1
ATOM 2979 N N . GLU B 1 77 ? -7.188 -12.547 -0.74 1 92.25 77 GLU B N 1
ATOM 2980 C CA . GLU B 1 77 ? -7.34 -13.773 0.03 1 92.25 77 GLU B CA 1
ATOM 2981 C C . GLU B 1 77 ? -8.25 -14.766 -0.686 1 92.25 77 GLU B C 1
ATOM 2983 O O . GLU B 1 77 ? -7.914 -15.945 -0.825 1 92.25 77 GLU B O 1
ATOM 2988 N N . ALA B 1 78 ? -9.336 -14.305 -1.223 1 92.94 78 ALA B N 1
ATOM 2989 C CA . ALA B 1 78 ? -10.367 -15.164 -1.801 1 92.94 78 ALA B CA 1
ATOM 2990 C C . ALA B 1 78 ? -9.945 -15.672 -3.174 1 92.94 78 ALA B C 1
ATOM 2992 O O . ALA B 1 78 ? -10.18 -16.844 -3.508 1 92.94 78 ALA B O 1
ATOM 2993 N N . LYS B 1 79 ? -9.289 -14.852 -3.934 1 92.75 79 LYS B N 1
ATOM 2994 C CA . LYS B 1 79 ? -9.102 -15.195 -5.34 1 92.75 79 LYS B CA 1
ATOM 2995 C C . LYS B 1 79 ? -7.68 -15.688 -5.605 1 92.75 79 LYS B C 1
ATOM 2997 O O . LYS B 1 79 ? -7.43 -16.375 -6.598 1 92.75 79 LYS B O 1
ATOM 3002 N N . VAL B 1 80 ? -6.746 -15.336 -4.805 1 93 80 VAL B N 1
ATOM 3003 C CA . VAL B 1 80 ? -5.359 -15.695 -5.094 1 93 80 VAL B CA 1
ATOM 3004 C C . VAL B 1 80 ? -4.844 -16.656 -4.02 1 93 80 VAL B C 1
ATOM 3006 O O . VAL B 1 80 ? -4.496 -17.797 -4.32 1 93 80 VAL B O 1
ATOM 3009 N N . ILE B 1 81 ? -4.906 -16.266 -2.74 1 89.75 81 ILE B N 1
ATOM 3010 C CA . ILE B 1 81 ? -4.262 -17 -1.657 1 89.75 81 ILE B CA 1
ATOM 3011 C C . ILE B 1 81 ? -4.953 -18.344 -1.464 1 89.75 81 ILE B C 1
ATOM 3013 O O . ILE B 1 81 ? -4.289 -19.375 -1.313 1 89.75 81 ILE B O 1
ATOM 3017 N N . GLU B 1 82 ? -6.262 -18.328 -1.452 1 87.81 82 GLU B N 1
ATOM 3018 C CA . GLU B 1 82 ? -7 -19.578 -1.281 1 87.81 82 GLU B CA 1
ATOM 3019 C C . GLU B 1 82 ? -6.676 -20.562 -2.398 1 87.81 82 GLU B C 1
ATOM 3021 O O . GLU B 1 82 ? -6.523 -21.766 -2.152 1 87.81 82 GLU B O 1
ATOM 3026 N N . HIS B 1 83 ? -6.566 -20.109 -3.609 1 87.62 83 HIS B N 1
ATOM 3027 C CA . HIS B 1 83 ? -6.258 -20.953 -4.754 1 87.62 83 HIS B CA 1
ATOM 3028 C C . HIS B 1 83 ? -4.824 -21.484 -4.684 1 87.62 83 HIS B C 1
ATOM 3030 O O . HIS B 1 83 ? -4.57 -22.656 -4.969 1 87.62 83 HIS B O 1
ATOM 3036 N N . LEU B 1 84 ? -3.955 -20.672 -4.293 1 85.38 84 LEU B N 1
ATOM 3037 C CA . LEU B 1 84 ? -2.561 -21.078 -4.172 1 85.38 84 LEU B CA 1
ATOM 3038 C C . LEU B 1 84 ? -2.389 -22.094 -3.047 1 85.38 84 LEU B C 1
ATOM 3040 O O . LEU B 1 84 ? -1.598 -23.031 -3.168 1 85.38 84 LEU B O 1
ATOM 3044 N N . SER B 1 85 ? -3.131 -21.938 -1.969 1 83.31 85 SER B N 1
ATOM 3045 C CA . SER B 1 85 ? -3.021 -22.828 -0.822 1 83.31 85 SER B CA 1
ATOM 3046 C C . SER B 1 85 ? -3.576 -24.219 -1.146 1 83.31 85 SER B C 1
ATOM 3048 O O . SER B 1 85 ? -3.141 -25.219 -0.571 1 83.31 85 SER B O 1
ATOM 3050 N N . ALA B 1 86 ? -4.516 -24.234 -2.066 1 84.31 86 ALA B N 1
ATOM 3051 C CA . ALA B 1 86 ? -5.145 -25.484 -2.449 1 84.31 86 ALA B CA 1
ATOM 3052 C C . ALA B 1 86 ? -4.238 -26.297 -3.385 1 84.31 86 ALA B C 1
ATOM 3054 O O . ALA B 1 86 ? -4.445 -27.484 -3.584 1 84.31 86 ALA B O 1
ATOM 3055 N N . TYR B 1 87 ? -3.264 -25.703 -3.934 1 80.62 87 TYR B N 1
ATOM 3056 C CA . TYR B 1 87 ? -2.479 -26.328 -4.988 1 80.62 87 TYR B CA 1
ATOM 3057 C C . TYR B 1 87 ? -1.615 -27.453 -4.43 1 80.62 87 TYR B C 1
ATOM 3059 O O . TYR B 1 87 ? -1.302 -28.422 -5.137 1 80.62 87 TYR B O 1
ATOM 3067 N N . GLY B 1 88 ? -1.305 -27.359 -3.109 1 76.56 88 GLY B N 1
ATOM 3068 C CA . GLY B 1 88 ? -0.597 -28.469 -2.496 1 76.56 88 GLY B CA 1
ATOM 3069 C C . GLY B 1 88 ? -1.371 -29.766 -2.553 1 76.56 88 GLY B C 1
ATOM 3070 O O . GLY B 1 88 ? -0.818 -30.812 -2.912 1 76.56 88 GLY B O 1
ATOM 3071 N N . THR B 1 89 ? -2.596 -29.672 -2.197 1 84.38 89 THR B N 1
ATOM 3072 C CA . THR B 1 89 ? -3.459 -30.844 -2.227 1 84.38 89 THR B CA 1
ATOM 3073 C C . THR B 1 89 ? -3.666 -31.328 -3.658 1 84.38 89 THR B C 1
ATOM 3075 O O . THR B 1 89 ? -3.676 -32.531 -3.916 1 84.38 89 THR B O 1
ATOM 3078 N N . ILE B 1 90 ? -3.797 -30.406 -4.566 1 85.19 90 ILE B N 1
ATOM 3079 C CA . ILE B 1 90 ? -3.99 -30.734 -5.973 1 85.19 90 ILE B CA 1
ATOM 3080 C C . ILE B 1 90 ? -2.77 -31.484 -6.504 1 85.19 90 ILE B C 1
ATOM 3082 O O . ILE B 1 90 ? -2.904 -32.5 -7.195 1 85.19 90 ILE B O 1
ATOM 3086 N N . CYS B 1 91 ? -1.628 -31.094 -6.168 1 80.44 91 CYS B N 1
ATOM 3087 C CA . CYS B 1 91 ? -0.39 -31.734 -6.605 1 80.44 91 CYS B CA 1
ATOM 3088 C C . CYS B 1 91 ? -0.233 -33.125 -5.988 1 80.44 91 CYS B C 1
ATOM 3090 O O . CYS B 1 91 ? 0.203 -34.062 -6.656 1 80.44 91 CYS B O 1
ATOM 3092 N N . LYS B 1 92 ? -0.575 -33.188 -4.719 1 83.56 92 LYS B N 1
ATOM 3093 C CA . LYS B 1 92 ? -0.498 -34.469 -4.047 1 83.56 92 LYS B CA 1
ATOM 3094 C C . LYS B 1 92 ? -1.417 -35.5 -4.715 1 83.56 92 LYS B C 1
ATOM 3096 O O . LYS B 1 92 ? -1.017 -36.625 -4.953 1 83.56 92 LYS B O 1
ATOM 3101 N N . HIS B 1 93 ? -2.605 -35.125 -5.016 1 88.25 93 HIS B N 1
ATOM 3102 C CA . HIS B 1 93 ? -3.561 -36 -5.672 1 88.25 93 HIS B CA 1
ATOM 3103 C C . HIS B 1 93 ? -3.068 -36.406 -7.055 1 88.25 93 HIS B C 1
ATOM 3105 O O . HIS B 1 93 ? -3.225 -37.562 -7.453 1 88.25 93 HIS B O 1
ATOM 3111 N N . ALA B 1 94 ? -2.545 -35.438 -7.781 1 83.62 94 ALA B N 1
ATOM 3112 C CA . ALA B 1 94 ? -2.01 -35.75 -9.109 1 83.62 94 ALA B CA 1
ATOM 3113 C C . ALA B 1 94 ? -0.848 -36.719 -9.023 1 83.62 94 ALA B C 1
ATOM 3115 O O . ALA B 1 94 ? -0.768 -37.688 -9.805 1 83.62 94 ALA B O 1
ATOM 3116 N N . ARG B 1 95 ? 0.025 -36.562 -8.094 1 84 95 ARG B N 1
ATOM 3117 C CA . ARG B 1 95 ? 1.165 -37.469 -7.879 1 84 95 ARG B CA 1
ATOM 3118 C C . ARG B 1 95 ? 0.703 -38.875 -7.512 1 84 95 ARG B C 1
ATOM 3120 O O . ARG B 1 95 ? 1.214 -39.844 -8.047 1 84 95 ARG B O 1
ATOM 3127 N N . ASP B 1 96 ? -0.289 -38.875 -6.598 1 87.88 96 ASP B N 1
ATOM 3128 C CA . ASP B 1 96 ? -0.797 -40.188 -6.164 1 87.88 96 ASP B CA 1
ATOM 3129 C C . ASP B 1 96 ? -1.45 -40.938 -7.324 1 87.88 96 ASP B C 1
ATOM 3131 O O . ASP B 1 96 ? -1.294 -42.156 -7.453 1 87.88 96 ASP B O 1
ATOM 3135 N N . ASN B 1 97 ? -2.107 -40.25 -8.133 1 87.81 97 ASN B N 1
ATOM 3136 C CA . ASN B 1 97 ? -2.76 -40.844 -9.289 1 87.81 97 ASN B CA 1
ATOM 3137 C C . ASN B 1 97 ? -1.738 -41.375 -10.289 1 87.81 97 ASN B C 1
ATOM 3139 O O . ASN B 1 97 ? -1.908 -42.469 -10.82 1 87.81 97 ASN B O 1
ATOM 3143 N N . ILE B 1 98 ? -0.726 -40.625 -10.555 1 84.81 98 ILE B N 1
ATOM 3144 C CA . ILE B 1 98 ? 0.326 -41.062 -11.477 1 84.81 98 ILE B CA 1
ATOM 3145 C C . ILE B 1 98 ? 1.075 -42.25 -10.898 1 84.81 98 ILE B C 1
ATOM 3147 O O . ILE B 1 98 ? 1.344 -43.219 -11.609 1 84.81 98 ILE B O 1
ATOM 3151 N N . ARG B 1 99 ? 1.302 -42.188 -9.57 1 84.94 99 ARG B N 1
ATOM 3152 C CA . ARG B 1 99 ? 1.997 -43.281 -8.914 1 84.94 99 ARG B CA 1
ATOM 3153 C C . ARG B 1 99 ? 1.186 -44.562 -8.992 1 84.94 99 ARG B C 1
ATOM 3155 O O . ARG B 1 99 ? 1.744 -45.656 -9.211 1 84.94 99 ARG B O 1
ATOM 3162 N N . ALA B 1 100 ? -0.085 -44.469 -8.773 1 88.56 100 ALA B N 1
ATOM 3163 C CA . ALA B 1 100 ? -0.964 -45.625 -8.867 1 88.56 100 ALA B CA 1
ATOM 3164 C C . ALA B 1 100 ? -0.926 -46.219 -10.266 1 88.56 100 ALA B C 1
ATOM 3166 O O . ALA B 1 100 ? -0.858 -47.469 -10.406 1 88.56 100 ALA B O 1
ATOM 3167 N N . ASN B 1 101 ? -0.895 -45.406 -11.258 1 86.88 101 ASN B N 1
ATOM 3168 C CA . ASN B 1 101 ? -0.898 -45.875 -12.633 1 86.88 101 ASN B CA 1
ATOM 3169 C C . ASN B 1 101 ? 0.468 -46.406 -13.039 1 86.88 101 ASN B C 1
ATOM 3171 O O . ASN B 1 101 ? 0.557 -47.375 -13.836 1 86.88 101 ASN B O 1
ATOM 3175 N N . VAL B 1 102 ? 1.485 -45.844 -12.453 1 84.75 102 VAL B N 1
ATOM 3176 C CA . VAL B 1 102 ? 2.83 -46.375 -12.711 1 84.75 102 VAL B CA 1
ATOM 3177 C C . VAL B 1 102 ? 2.98 -47.75 -12.102 1 84.75 102 VAL B C 1
ATOM 3179 O O . VAL B 1 102 ? 3.592 -48.625 -12.711 1 84.75 102 VAL B O 1
ATOM 3182 N N . SER B 1 103 ? 2.369 -47.969 -10.961 1 89.5 103 SER B N 1
ATOM 3183 C CA . SER B 1 103 ? 2.402 -49.281 -10.312 1 89.5 103 SER B CA 1
ATOM 3184 C C . SER B 1 103 ? 1.649 -50.312 -11.133 1 89.5 103 SER B C 1
ATOM 3186 O O . SER B 1 103 ? 2.119 -51.438 -11.297 1 89.5 103 SER B O 1
ATOM 3188 N N . ILE B 1 104 ? 0.537 -49.969 -11.641 1 90.31 104 ILE B N 1
ATOM 3189 C CA . ILE B 1 104 ? -0.265 -50.844 -12.477 1 90.31 104 ILE B CA 1
ATOM 3190 C C . ILE B 1 104 ? 0.504 -51.188 -13.75 1 90.31 104 ILE B C 1
ATOM 3192 O O . ILE B 1 104 ? 0.513 -52.344 -14.18 1 90.31 104 ILE B O 1
ATOM 3196 N N . LYS B 1 105 ? 1.157 -50.219 -14.312 1 86.94 105 LYS B N 1
ATOM 3197 C CA . LYS B 1 105 ? 1.944 -50.438 -15.523 1 86.94 105 LYS B CA 1
ATOM 3198 C C . LYS B 1 105 ? 3.111 -51.375 -15.258 1 86.94 105 LYS B C 1
ATOM 3200 O O . LYS B 1 105 ? 3.395 -52.281 -16.062 1 86.94 105 LYS B O 1
ATOM 3205 N N . SER B 1 106 ? 3.787 -51.219 -14.141 1 87.31 106 SER B N 1
ATOM 3206 C CA . SER B 1 106 ? 4.914 -52.062 -13.773 1 87.31 106 SER B CA 1
ATOM 3207 C C . SER B 1 106 ? 4.477 -53.531 -13.625 1 87.31 106 SER B C 1
ATOM 3209 O O . SER B 1 106 ? 5.18 -54.438 -14.055 1 87.31 106 SER B O 1
ATOM 3211 N N . LYS B 1 107 ? 3.322 -53.781 -13.047 1 90.12 107 LYS B N 1
ATOM 3212 C CA . LYS B 1 107 ? 2.777 -55.125 -12.898 1 90.12 107 LYS B CA 1
ATOM 3213 C C . LYS B 1 107 ? 2.477 -55.75 -14.258 1 90.12 107 LYS B C 1
ATOM 3215 O O . LYS B 1 107 ? 2.762 -56.906 -14.484 1 90.12 107 LYS B O 1
ATOM 3220 N N . GLU B 1 108 ? 1.968 -54.844 -15.086 1 88.31 108 GLU B N 1
ATOM 3221 C CA . GLU B 1 108 ? 1.613 -55.312 -16.422 1 88.31 108 GLU B CA 1
ATOM 3222 C C . GLU B 1 108 ? 2.859 -55.625 -17.234 1 88.31 108 GLU B C 1
ATOM 3224 O O . GLU B 1 108 ? 2.844 -56.531 -18.078 1 88.31 108 GLU B O 1
ATOM 3229 N N . VAL B 1 109 ? 3.883 -54.906 -17.094 1 87.56 109 VAL B N 1
ATOM 3230 C CA . VAL B 1 109 ? 5.145 -55.156 -17.781 1 87.56 109 VAL B CA 1
ATOM 3231 C C . VAL B 1 109 ? 5.773 -56.438 -17.281 1 87.56 109 VAL B C 1
ATOM 3233 O O . VAL B 1 109 ? 6.297 -57.219 -18.078 1 87.56 109 VAL B O 1
ATOM 3236 N N . ASN B 1 110 ? 5.676 -56.688 -16 1 89.56 110 ASN B N 1
ATOM 3237 C CA . ASN B 1 110 ? 6.195 -57.938 -15.43 1 89.56 110 ASN B CA 1
ATOM 3238 C C . ASN B 1 110 ? 5.418 -59.125 -15.93 1 89.56 110 ASN B C 1
ATOM 3240 O O . ASN B 1 110 ? 6.012 -60.188 -16.234 1 89.56 110 ASN B O 1
ATOM 3244 N N . ARG B 1 111 ? 4.156 -59 -16.016 1 87.88 111 ARG B N 1
ATOM 3245 C CA . ARG B 1 111 ? 3.307 -60.062 -16.547 1 87.88 111 ARG B CA 1
ATOM 3246 C C . ARG B 1 111 ? 3.668 -60.406 -17.984 1 87.88 111 ARG B C 1
ATOM 3248 O O . ARG B 1 111 ? 3.734 -61.562 -18.375 1 87.88 111 ARG B O 1
ATOM 3255 N N . LYS B 1 112 ? 3.963 -59.375 -18.719 1 85.81 112 LYS B N 1
ATOM 3256 C CA . LYS B 1 112 ? 4.344 -59.562 -20.125 1 85.81 112 LYS B CA 1
ATOM 3257 C C . LYS B 1 112 ? 5.68 -60.281 -20.25 1 85.81 112 LYS B C 1
ATOM 3259 O O . LYS B 1 112 ? 5.836 -61.156 -21.094 1 85.81 112 LYS B O 1
ATOM 3264 N N . HIS B 1 113 ? 6.594 -60 -19.422 1 87.19 113 HIS B N 1
ATOM 3265 C CA . HIS B 1 113 ? 7.902 -60.656 -19.422 1 87.19 113 HIS B CA 1
ATOM 3266 C C . HIS B 1 113 ? 7.793 -62.125 -19.078 1 87.19 113 HIS B C 1
ATOM 3268 O O . HIS B 1 113 ? 8.477 -62.969 -19.672 1 87.19 113 HIS B O 1
ATOM 3274 N N . GLN B 1 114 ? 6.926 -62.438 -18.125 1 88.75 114 GLN B N 1
ATOM 3275 C CA . GLN B 1 114 ? 6.715 -63.812 -17.734 1 88.75 114 GLN B CA 1
ATOM 3276 C C . GLN B 1 114 ? 6.102 -64.625 -18.875 1 88.75 114 GLN B C 1
ATOM 3278 O O . GLN B 1 114 ? 6.5 -65.75 -19.125 1 88.75 114 GLN B O 1
ATOM 3283 N N . LEU B 1 115 ? 5.238 -63.969 -19.578 1 85.75 115 LEU B N 1
ATOM 3284 C CA . LEU B 1 115 ? 4.578 -64.625 -20.688 1 85.75 115 LEU B CA 1
ATOM 3285 C C . LEU B 1 115 ? 5.543 -64.812 -21.844 1 85.75 115 LEU B C 1
ATOM 3287 O O . LEU B 1 115 ? 5.477 -65.875 -22.547 1 85.75 115 LEU B O 1
ATOM 3291 N N . GLU B 1 116 ? 6.422 -63.906 -22.016 1 84.44 116 GLU B N 1
ATOM 3292 C CA . GLU B 1 116 ? 7.445 -64 -23.047 1 84.44 116 GLU B CA 1
ATOM 3293 C C . GLU B 1 116 ? 8.398 -65.188 -22.75 1 84.44 116 GLU B C 1
ATOM 3295 O O . GLU B 1 116 ? 8.82 -65.875 -23.672 1 84.44 116 GLU B O 1
ATOM 3300 N N . LYS B 1 117 ? 8.719 -65.438 -21.516 1 85.69 117 LYS B N 1
ATOM 3301 C CA . LYS B 1 117 ? 9.586 -66.562 -21.109 1 85.69 117 LYS B CA 1
ATOM 3302 C C . LYS B 1 117 ? 8.906 -67.875 -21.344 1 85.69 117 LYS B C 1
ATOM 3304 O O . LYS B 1 117 ? 9.531 -68.812 -21.812 1 85.69 117 LYS B O 1
ATOM 3309 N N . ILE B 1 118 ? 7.617 -67.875 -21.031 1 82.81 118 ILE B N 1
ATOM 3310 C CA . ILE B 1 118 ? 6.852 -69.125 -21.219 1 82.81 118 ILE B CA 1
ATOM 3311 C C . ILE B 1 118 ? 6.75 -69.438 -22.703 1 82.81 118 ILE B C 1
ATOM 3313 O O . ILE B 1 118 ? 6.844 -70.625 -23.094 1 82.81 118 ILE B O 1
ATOM 3317 N N . GLN B 1 119 ? 6.637 -68.438 -23.484 1 79.44 119 GLN B N 1
ATOM 3318 C CA . GLN B 1 119 ? 6.527 -68.625 -24.938 1 79.44 119 GLN B CA 1
ATOM 3319 C C . GLN B 1 119 ? 7.836 -69.188 -25.516 1 79.44 119 GLN B C 1
ATOM 3321 O O . GLN B 1 119 ? 7.824 -70 -26.438 1 79.44 119 GLN B O 1
ATOM 3326 N N . LYS B 1 120 ? 8.914 -68.75 -24.984 1 78.44 120 LYS B N 1
ATOM 3327 C CA . LYS B 1 120 ? 10.211 -69.188 -25.5 1 78.44 120 LYS B CA 1
ATOM 3328 C C . LYS B 1 120 ? 10.508 -70.625 -25.125 1 78.44 120 LYS B C 1
ATOM 3330 O O . LYS B 1 120 ? 11.211 -71.312 -25.859 1 78.44 120 LYS B O 1
ATOM 3335 N N . HIS B 1 121 ? 10 -71.125 -24.047 1 78.19 121 HIS B N 1
ATOM 3336 C CA . HIS B 1 121 ? 10.328 -72.438 -23.562 1 78.19 121 HIS B CA 1
ATOM 3337 C C . HIS B 1 121 ? 9.227 -73.438 -23.906 1 78.19 121 HIS B C 1
ATOM 3339 O O . HIS B 1 121 ? 9.352 -74.688 -23.609 1 78.19 121 HIS B O 1
ATOM 3345 N N . THR B 1 122 ? 8.125 -73 -24.281 1 67.81 122 THR B N 1
ATOM 3346 C CA . THR B 1 122 ? 7.051 -73.938 -24.578 1 67.81 122 THR B CA 1
ATOM 3347 C C . THR B 1 122 ? 7.082 -74.375 -26.047 1 67.81 122 THR B C 1
ATOM 3349 O O . THR B 1 122 ? 7.086 -73.5 -26.938 1 67.81 122 THR B O 1
ATOM 3352 N N . PRO B 1 123 ? 7.406 -75.625 -26.297 1 62.09 123 PRO B N 1
ATOM 3353 C CA . PRO B 1 123 ? 7.246 -76.188 -27.656 1 62.09 123 PRO B CA 1
ATOM 3354 C C . PRO B 1 123 ? 5.906 -75.812 -28.281 1 62.09 123 PRO B C 1
ATOM 3356 O O . PRO B 1 123 ? 4.934 -75.562 -27.562 1 62.09 123 PRO B O 1
ATOM 3359 N N . THR B 1 124 ? 5.914 -75.25 -29.516 1 58.09 124 THR B N 1
ATOM 3360 C CA . THR B 1 124 ? 4.789 -74.875 -30.359 1 58.09 124 THR B CA 1
ATOM 3361 C C . THR B 1 124 ? 3.605 -75.812 -30.156 1 58.09 124 THR B C 1
ATOM 3363 O O . THR B 1 124 ? 3.336 -76.688 -31 1 58.09 124 THR B O 1
ATOM 3366 N N . ILE B 1 125 ? 3.57 -76.438 -29.062 1 56.09 125 ILE B N 1
ATOM 3367 C CA . ILE B 1 125 ? 2.377 -77.25 -29.094 1 56.09 125 ILE B CA 1
ATOM 3368 C C . ILE B 1 125 ? 1.132 -76.375 -29.188 1 56.09 125 ILE B C 1
ATOM 3370 O O . ILE B 1 125 ? 1.071 -75.312 -28.594 1 56.09 125 ILE B O 1
ATOM 3374 N N . SER B 1 126 ? 0.061 -76.812 -29.828 1 62.16 126 SER B N 1
ATOM 3375 C CA . SER B 1 126 ? -1.022 -76.125 -30.562 1 62.16 126 SER B CA 1
ATOM 3376 C C . SER B 1 126 ? -1.781 -75.188 -29.672 1 62.16 126 SER B C 1
ATOM 3378 O O . SER B 1 126 ? -1.929 -74 -30 1 62.16 126 SER B O 1
ATOM 3380 N N . HIS B 1 127 ? -2.707 -75.75 -28.812 1 62.09 127 HIS B N 1
ATOM 3381 C CA . HIS B 1 127 ? -3.785 -75 -28.172 1 62.09 127 HIS B CA 1
ATOM 3382 C C . HIS B 1 127 ? -3.244 -74.062 -27.078 1 62.09 127 HIS B C 1
ATOM 3384 O O . HIS B 1 127 ? -3.682 -72.938 -26.938 1 62.09 127 HIS B O 1
ATOM 3390 N N . GLY B 1 128 ? -2.125 -74.438 -26.234 1 61.69 128 GLY B N 1
ATOM 3391 C CA . GLY B 1 128 ? -1.587 -73.688 -25.109 1 61.69 128 GLY B CA 1
ATOM 3392 C C . GLY B 1 128 ? -0.765 -72.5 -25.531 1 61.69 128 GLY B C 1
ATOM 3393 O O . GLY B 1 128 ? -0.833 -71.438 -24.891 1 61.69 128 GLY B O 1
ATOM 3394 N N . THR B 1 129 ? -0.165 -72.75 -26.547 1 68.81 129 THR B N 1
ATOM 3395 C CA . THR B 1 129 ? 0.66 -71.688 -27.094 1 68.81 129 THR B CA 1
ATOM 3396 C C . THR B 1 129 ? -0.207 -70.5 -27.562 1 68.81 129 THR B C 1
ATOM 3398 O O . THR B 1 129 ? 0.151 -69.375 -27.359 1 68.81 129 THR B O 1
ATOM 3401 N N . SER B 1 130 ? -1.416 -71 -28 1 76.56 130 SER B N 1
ATOM 3402 C CA . SER B 1 130 ? -2.34 -70 -28.484 1 76.56 130 SER B CA 1
ATOM 3403 C C . SER B 1 130 ? -2.846 -69.125 -27.344 1 76.56 130 SER B C 1
ATOM 3405 O O . SER B 1 130 ? -2.949 -67.875 -27.5 1 76.56 130 SER B O 1
ATOM 3407 N N . LEU B 1 131 ? -3.135 -69.75 -26.172 1 81 131 LEU B N 1
ATOM 3408 C CA . LEU B 1 131 ? -3.627 -69 -25.016 1 81 131 LEU B CA 1
ATOM 3409 C C . LEU B 1 131 ? -2.549 -68.062 -24.469 1 81 131 LEU B C 1
ATOM 3411 O O . LEU B 1 131 ? -2.834 -66.938 -24.109 1 81 131 LEU B O 1
ATOM 3415 N N . VAL B 1 132 ? -1.341 -68.5 -24.484 1 80.12 132 VAL B N 1
ATOM 3416 C CA . VAL B 1 132 ? -0.221 -67.688 -24 1 80.12 132 VAL B CA 1
ATOM 3417 C C . VAL B 1 132 ? 0.031 -66.5 -24.938 1 80.12 132 VAL B C 1
ATOM 3419 O O . VAL B 1 132 ? 0.332 -65.375 -24.5 1 80.12 132 VAL B O 1
ATOM 3422 N N . GLU B 1 133 ? -0.104 -66.75 -26.219 1 81 133 GLU B N 1
ATOM 3423 C CA . GLU B 1 133 ? 0.066 -65.688 -27.203 1 81 133 GLU B CA 1
ATOM 3424 C C . GLU B 1 133 ? -1.014 -64.625 -27.062 1 81 133 GLU B C 1
ATOM 3426 O O . GLU B 1 133 ? -0.734 -63.438 -27.188 1 81 133 GLU B O 1
ATOM 3431 N N . ASN B 1 134 ? -2.271 -65.125 -26.797 1 85.06 134 ASN B N 1
ATOM 3432 C CA . ASN B 1 134 ? -3.363 -64.188 -26.594 1 85.06 134 ASN B CA 1
ATOM 3433 C C . ASN B 1 134 ? -3.145 -63.344 -25.344 1 85.06 134 ASN B C 1
ATOM 3435 O O . ASN B 1 134 ? -3.43 -62.156 -25.344 1 85.06 134 ASN B O 1
ATOM 3439 N N . GLU B 1 135 ? -2.619 -63.969 -24.297 1 86.12 135 GLU B N 1
ATOM 3440 C CA . GLU B 1 135 ? -2.348 -63.25 -23.062 1 86.12 135 GLU B CA 1
ATOM 3441 C C . GLU B 1 135 ? -1.182 -62.281 -23.234 1 86.12 135 GLU B C 1
ATOM 3443 O O . GLU B 1 135 ? -1.174 -61.188 -22.641 1 86.12 135 GLU B O 1
ATOM 3448 N N . TYR B 1 136 ? -0.247 -62.625 -24 1 83.75 136 TYR B N 1
ATOM 3449 C CA . TYR B 1 136 ? 0.881 -61.75 -24.297 1 83.75 136 TYR B CA 1
ATOM 3450 C C . TYR B 1 136 ? 0.421 -60.5 -25.047 1 83.75 136 TYR B C 1
ATOM 3452 O O . TYR B 1 136 ? 0.81 -59.375 -24.703 1 83.75 136 TYR B O 1
ATOM 3460 N N . TRP B 1 137 ? -0.479 -60.75 -26.047 1 86.5 137 TRP B N 1
ATOM 3461 C CA . TRP B 1 137 ? -0.971 -59.625 -26.828 1 86.5 137 TRP B CA 1
ATOM 3462 C C . TRP B 1 137 ? -1.841 -58.719 -25.969 1 86.5 137 TRP B C 1
ATOM 3464 O O . TRP B 1 137 ? -1.771 -57.469 -26.094 1 86.5 137 TRP B O 1
ATOM 3474 N N . ARG B 1 138 ? -2.611 -59.281 -25.047 1 87.25 138 ARG B N 1
ATOM 3475 C CA . ARG B 1 138 ? -3.426 -58.5 -24.141 1 87.25 138 ARG B CA 1
ATOM 3476 C C . ARG B 1 138 ? -2.551 -57.656 -23.203 1 87.25 138 ARG B C 1
ATOM 3478 O O . ARG B 1 138 ? -2.844 -56.5 -22.938 1 87.25 138 ARG B O 1
ATOM 3485 N N . GLY B 1 139 ? -1.487 -58.25 -22.688 1 82.88 139 GLY B N 1
ATOM 3486 C CA . GLY B 1 139 ? -0.551 -57.531 -21.844 1 82.88 139 GLY B CA 1
ATOM 3487 C C . GLY B 1 139 ? 0.155 -56.375 -22.547 1 82.88 139 GLY B C 1
ATOM 3488 O O . GLY B 1 139 ? 0.373 -55.312 -21.969 1 82.88 139 GLY B O 1
ATOM 3489 N N . THR B 1 140 ? 0.494 -56.656 -23.812 1 83.75 140 THR B N 1
ATOM 3490 C CA . THR B 1 140 ? 1.131 -55.594 -24.609 1 83.75 140 THR B CA 1
ATOM 3491 C C . THR B 1 140 ? 0.171 -54.438 -24.859 1 83.75 140 THR B C 1
ATOM 3493 O O . THR B 1 140 ? 0.567 -53.281 -24.781 1 83.75 140 THR B O 1
ATOM 3496 N N . PHE B 1 141 ? -1.062 -54.812 -25.078 1 86.88 141 PHE B N 1
ATOM 3497 C CA . PHE B 1 141 ? -2.08 -53.781 -25.297 1 86.88 141 PHE B CA 1
ATOM 3498 C C . PHE B 1 141 ? -2.299 -52.969 -24.031 1 86.88 141 PHE B C 1
ATOM 3500 O O . PHE B 1 141 ? -2.373 -51.75 -24.078 1 86.88 141 PHE B O 1
ATOM 3507 N N . ASP B 1 142 ? -2.377 -53.594 -22.875 1 85.06 142 ASP B N 1
ATOM 3508 C CA . ASP B 1 142 ? -2.596 -52.938 -21.594 1 85.06 142 ASP B CA 1
ATOM 3509 C C . ASP B 1 142 ? -1.431 -52 -21.266 1 85.06 142 ASP B C 1
ATOM 3511 O O . ASP B 1 142 ? -1.638 -50.875 -20.766 1 85.06 142 ASP B O 1
ATOM 3515 N N . CYS B 1 143 ? -0.243 -52.438 -21.531 1 83.31 143 CYS B N 1
ATOM 3516 C CA . CYS B 1 143 ? 0.938 -51.625 -21.266 1 83.31 143 CYS B CA 1
ATOM 3517 C C . CYS B 1 143 ? 0.941 -50.344 -22.125 1 83.31 143 CYS B C 1
ATOM 3519 O O . CYS B 1 143 ? 1.264 -49.25 -21.641 1 83.31 143 CYS B O 1
ATOM 3521 N N . ASN B 1 144 ? 0.57 -50.531 -23.422 1 86.06 144 ASN B N 1
ATOM 3522 C CA . ASN B 1 144 ? 0.519 -49.406 -24.328 1 86.06 144 ASN B CA 1
ATOM 3523 C C . ASN B 1 144 ? -0.596 -48.438 -23.938 1 86.06 144 ASN B C 1
ATOM 3525 O O . ASN B 1 144 ? -0.421 -47.219 -24.031 1 86.06 144 ASN B O 1
ATOM 3529 N N . TRP B 1 145 ? -1.681 -49.062 -23.5 1 90.12 145 TRP B N 1
ATOM 3530 C CA . TRP B 1 145 ? -2.799 -48.219 -23.047 1 90.12 145 TRP B CA 1
ATOM 3531 C C . TRP B 1 145 ? -2.43 -47.438 -21.797 1 90.12 145 TRP B C 1
ATOM 3533 O O . TRP B 1 145 ? -2.682 -46.219 -21.719 1 90.12 145 TRP B O 1
ATOM 3543 N N . LEU B 1 146 ? -1.781 -48 -20.828 1 85.94 146 LEU B N 1
ATOM 3544 C CA . LEU B 1 146 ? -1.377 -47.375 -19.578 1 85.94 146 LEU B CA 1
ATOM 3545 C C . LEU B 1 146 ? -0.336 -46.281 -19.844 1 85.94 146 LEU B C 1
ATOM 3547 O O . LEU B 1 146 ? -0.323 -45.25 -19.172 1 85.94 146 LEU B O 1
ATOM 3551 N N . HIS B 1 147 ? 0.513 -46.562 -20.828 1 83.19 147 HIS B N 1
ATOM 3552 C CA . HIS B 1 147 ? 1.504 -45.562 -21.219 1 83.19 147 HIS B CA 1
ATOM 3553 C C . HIS B 1 147 ? 0.836 -44.281 -21.734 1 83.19 147 HIS B C 1
ATOM 3555 O O . HIS B 1 147 ? 1.216 -43.188 -21.359 1 83.19 147 HIS B O 1
ATOM 3561 N N . LYS B 1 148 ? -0.168 -44.469 -22.562 1 89.25 148 LYS B N 1
ATOM 3562 C CA . LYS B 1 148 ? -0.88 -43.344 -23.125 1 89.25 148 LYS B CA 1
ATOM 3563 C C . LYS B 1 148 ? -1.646 -42.562 -22.047 1 89.25 148 LYS B C 1
ATOM 3565 O O . LYS B 1 148 ? -1.687 -41.344 -22.047 1 89.25 148 LYS B O 1
ATOM 3570 N N . VAL B 1 149 ? -2.219 -43.344 -21.172 1 88.62 149 VAL B N 1
ATOM 3571 C CA . VAL B 1 149 ? -2.98 -42.719 -20.078 1 88.62 149 VAL B CA 1
ATOM 3572 C C . VAL B 1 149 ? -2.049 -41.906 -19.188 1 88.62 149 VAL B C 1
ATOM 3574 O O . VAL B 1 149 ? -2.383 -40.781 -18.797 1 88.62 149 VAL B O 1
ATOM 3577 N N . LEU B 1 150 ? -0.888 -42.406 -18.828 1 85.88 150 LEU B N 1
ATOM 3578 C CA . LEU B 1 150 ? 0.086 -41.719 -17.984 1 85.88 150 LEU B CA 1
ATOM 3579 C C . LEU B 1 150 ? 0.594 -40.469 -18.656 1 85.88 150 LEU B C 1
ATOM 3581 O O . LEU B 1 150 ? 0.727 -39.406 -18.016 1 85.88 150 LEU B O 1
ATOM 3585 N N . GLU B 1 151 ? 0.89 -40.562 -19.969 1 85 151 GLU B N 1
ATOM 3586 C CA . GLU B 1 151 ? 1.35 -39.406 -20.734 1 85 151 GLU B CA 1
ATOM 3587 C C . GLU B 1 151 ? 0.304 -38.312 -20.734 1 85 151 GLU B C 1
ATOM 3589 O O . GLU B 1 151 ? 0.639 -37.125 -20.562 1 85 151 GLU B O 1
ATOM 3594 N N . GLU B 1 152 ? -0.913 -38.688 -20.938 1 89 152 GLU B N 1
ATOM 3595 C CA . GLU B 1 152 ? -1.996 -37.719 -20.953 1 89 152 GLU B CA 1
ATOM 3596 C C . GLU B 1 152 ? -2.182 -37.062 -19.578 1 89 152 GLU B C 1
ATOM 3598 O O . GLU B 1 152 ? -2.469 -35.875 -19.469 1 89 152 GLU B O 1
ATOM 3603 N N . GLN B 1 153 ? -2.061 -37.844 -18.547 1 87 153 GLN B N 1
ATOM 3604 C CA . GLN B 1 153 ? -2.203 -37.344 -17.188 1 87 153 GLN B CA 1
ATOM 3605 C C . GLN B 1 153 ? -1.108 -36.312 -16.875 1 87 153 GLN B C 1
ATOM 3607 O O . GLN B 1 153 ? -1.375 -35.281 -16.25 1 87 153 GLN B O 1
ATOM 3612 N N . VAL B 1 154 ? 0.1 -36.625 -17.219 1 85.38 154 VAL B N 1
ATOM 3613 C CA . VAL B 1 154 ? 1.229 -35.719 -16.969 1 85.38 154 VAL B CA 1
ATOM 3614 C C . VAL B 1 154 ? 1.064 -34.438 -17.766 1 85.38 154 VAL B C 1
ATOM 3616 O O . VAL B 1 154 ? 1.29 -33.344 -17.234 1 85.38 154 VAL B O 1
ATOM 3619 N N . ASN B 1 155 ? 0.679 -34.625 -19.047 1 87.81 155 ASN B N 1
ATOM 3620 C CA . ASN B 1 155 ? 0.455 -33.469 -19.891 1 87.81 155 ASN B CA 1
ATOM 3621 C C . ASN B 1 155 ? -0.672 -32.594 -19.344 1 87.81 155 ASN B C 1
ATOM 3623 O O . ASN B 1 155 ? -0.579 -31.359 -19.375 1 87.81 155 ASN B O 1
ATOM 3627 N N . ASP B 1 156 ? -1.721 -33.219 -18.891 1 90 156 ASP B N 1
ATOM 3628 C CA . ASP B 1 156 ? -2.85 -32.469 -18.328 1 90 156 ASP B CA 1
ATOM 3629 C C . ASP B 1 156 ? -2.436 -31.688 -17.078 1 90 156 ASP B C 1
ATOM 3631 O O . ASP B 1 156 ? -2.875 -30.562 -16.859 1 90 156 ASP B O 1
ATOM 3635 N N . PHE B 1 157 ? -1.691 -32.312 -16.297 1 87.44 157 PHE B N 1
ATOM 3636 C CA . PHE B 1 157 ? -1.226 -31.656 -15.086 1 87.44 157 PHE B CA 1
ATOM 3637 C C . PHE B 1 157 ? -0.362 -30.438 -15.422 1 87.44 157 PHE B C 1
ATOM 3639 O O . PHE B 1 157 ? -0.505 -29.391 -14.812 1 87.44 157 PHE B O 1
ATOM 3646 N N . GLU B 1 158 ? 0.555 -30.688 -16.328 1 87.75 158 GLU B N 1
ATOM 3647 C CA . GLU B 1 158 ? 1.441 -29.578 -16.703 1 87.75 158 GLU B CA 1
ATOM 3648 C C . GLU B 1 158 ? 0.655 -28.422 -17.297 1 87.75 158 GLU B C 1
ATOM 3650 O O . GLU B 1 158 ? 0.946 -27.25 -17 1 87.75 158 GLU B O 1
ATOM 3655 N N . TYR B 1 159 ? -0.294 -28.766 -18.109 1 92.31 159 TYR B N 1
ATOM 3656 C CA . TYR B 1 159 ? -1.131 -27.719 -18.703 1 92.31 159 TYR B CA 1
ATOM 3657 C C . TYR B 1 159 ? -1.889 -26.953 -17.625 1 92.31 159 TYR B C 1
ATOM 3659 O O . TYR B 1 159 ? -1.96 -25.719 -17.672 1 92.31 159 TYR B O 1
ATOM 3667 N N . ARG B 1 160 ? -2.502 -27.672 -16.766 1 90.25 160 ARG B N 1
ATOM 3668 C CA . ARG B 1 160 ? -3.254 -27.047 -15.68 1 90.25 160 ARG B CA 1
ATOM 3669 C C . ARG B 1 160 ? -2.35 -26.188 -14.82 1 90.25 160 ARG B C 1
ATOM 3671 O O . ARG B 1 160 ? -2.758 -25.109 -14.359 1 90.25 160 ARG B O 1
ATOM 3678 N N . LYS B 1 161 ? -1.206 -26.641 -14.523 1 87.62 161 LYS B N 1
ATOM 3679 C CA . LYS B 1 161 ? -0.239 -25.875 -13.742 1 87.62 161 LYS B CA 1
ATOM 3680 C C . LYS B 1 161 ? 0.039 -24.516 -14.375 1 87.62 161 LYS B C 1
ATOM 3682 O O . LYS B 1 161 ? -0.04 -23.484 -13.703 1 87.62 161 LYS B O 1
ATOM 3687 N N . ILE B 1 162 ? 0.343 -24.484 -15.648 1 92.69 162 ILE B N 1
ATOM 3688 C CA . ILE B 1 162 ? 0.663 -23.25 -16.359 1 92.69 162 ILE B CA 1
ATOM 3689 C C . ILE B 1 162 ? -0.557 -22.328 -16.391 1 92.69 162 ILE B C 1
ATOM 3691 O O . ILE B 1 162 ? -0.442 -21.141 -16.125 1 92.69 162 ILE B O 1
ATOM 3695 N N . SER B 1 163 ? -1.656 -22.969 -16.688 1 94.06 163 SER B N 1
ATOM 3696 C CA . SER B 1 163 ? -2.891 -22.188 -16.781 1 94.06 163 SER B CA 1
ATOM 3697 C C . SER B 1 163 ? -3.248 -21.562 -15.43 1 94.06 163 SER B C 1
ATOM 3699 O O . SER B 1 163 ? -3.609 -20.391 -15.359 1 94.06 163 SER B O 1
ATOM 3701 N N . ASP B 1 164 ? -3.182 -22.344 -14.383 1 91.69 164 ASP B N 1
ATOM 3702 C CA . ASP B 1 164 ? -3.527 -21.859 -13.055 1 91.69 164 ASP B CA 1
ATOM 3703 C C . ASP B 1 164 ? -2.59 -20.734 -12.617 1 91.69 164 ASP B C 1
ATOM 3705 O O . ASP B 1 164 ? -3.031 -19.734 -12.031 1 91.69 164 ASP B O 1
ATOM 3709 N N . ILE B 1 165 ? -1.354 -20.875 -12.844 1 91.75 165 ILE B N 1
ATOM 3710 C CA . ILE B 1 165 ? -0.376 -19.859 -12.469 1 91.75 165 ILE B CA 1
ATOM 3711 C C . ILE B 1 165 ? -0.681 -18.562 -13.203 1 91.75 165 ILE B C 1
ATOM 3713 O O . ILE B 1 165 ? -0.66 -17.484 -12.602 1 91.75 165 ILE B O 1
ATOM 3717 N N . LYS B 1 166 ? -0.923 -18.672 -14.5 1 95.19 166 LYS B N 1
ATOM 3718 C CA . LYS B 1 166 ? -1.256 -17.5 -15.297 1 95.19 166 LYS B CA 1
ATOM 3719 C C . LYS B 1 166 ? -2.504 -16.797 -14.758 1 95.19 166 LYS B C 1
ATOM 3721 O O . LYS B 1 166 ? -2.514 -15.578 -14.586 1 95.19 166 LYS B O 1
ATOM 3726 N N . ILE B 1 167 ? -3.523 -17.578 -14.461 1 95.31 167 ILE B N 1
ATOM 3727 C CA . ILE B 1 167 ? -4.789 -17.031 -13.984 1 95.31 167 ILE B CA 1
ATOM 3728 C C . ILE B 1 167 ? -4.59 -16.375 -12.617 1 95.31 167 ILE B C 1
ATOM 3730 O O . ILE B 1 167 ? -5.043 -15.258 -12.383 1 95.31 167 ILE B O 1
ATOM 3734 N N . MET B 1 168 ? -3.891 -17 -11.758 1 93.25 168 MET B N 1
ATOM 3735 C CA . MET B 1 168 ? -3.727 -16.531 -10.391 1 93.25 168 MET B CA 1
ATOM 3736 C C . MET B 1 168 ? -2.938 -15.227 -10.359 1 93.25 168 MET B C 1
ATOM 3738 O O . MET B 1 168 ? -3.342 -14.266 -9.695 1 93.25 168 MET B O 1
ATOM 3742 N N . PHE B 1 169 ? -1.869 -15.156 -11.078 1 95.81 169 PHE B N 1
ATOM 3743 C CA . PHE B 1 169 ? -1.054 -13.945 -11.047 1 95.81 169 PHE B CA 1
ATOM 3744 C C . PHE B 1 169 ? -1.73 -12.82 -11.828 1 95.81 169 PHE B C 1
ATOM 3746 O O . PHE B 1 169 ? -1.593 -11.648 -11.477 1 95.81 169 PHE B O 1
ATOM 3753 N N . THR B 1 170 ? -2.465 -13.211 -12.867 1 97.81 170 THR B N 1
ATOM 3754 C CA . THR B 1 170 ? -3.248 -12.195 -13.562 1 97.81 170 THR B CA 1
ATOM 3755 C C . THR B 1 170 ? -4.312 -11.602 -12.641 1 97.81 170 THR B C 1
ATOM 3757 O O . THR B 1 170 ? -4.535 -10.391 -12.641 1 97.81 170 THR B O 1
ATOM 3760 N N . GLU B 1 171 ? -4.922 -12.469 -11.875 1 97.25 171 GLU B N 1
ATOM 3761 C CA . GLU B 1 171 ? -5.891 -11.992 -10.898 1 97.25 171 GLU B CA 1
ATOM 3762 C C . GLU B 1 171 ? -5.23 -11.086 -9.859 1 97.25 171 GLU B C 1
ATOM 3764 O O . GLU B 1 171 ? -5.801 -10.07 -9.461 1 97.25 171 GLU B O 1
ATOM 3769 N N . PHE B 1 172 ? -4.117 -11.492 -9.344 1 97.06 172 PHE B N 1
ATOM 3770 C CA . PHE B 1 172 ? -3.354 -10.672 -8.414 1 97.06 172 PHE B CA 1
ATOM 3771 C C . PHE B 1 172 ? -3.141 -9.273 -8.969 1 97.06 172 PHE B C 1
ATOM 3773 O O . PHE B 1 172 ? -3.4 -8.281 -8.281 1 97.06 172 PHE B O 1
ATOM 3780 N N . VAL B 1 173 ? -2.705 -9.156 -10.203 1 98.44 173 VAL B N 1
ATOM 3781 C CA . VAL B 1 173 ? -2.408 -7.875 -10.836 1 98.44 173 VAL B CA 1
ATOM 3782 C C . VAL B 1 173 ? -3.695 -7.078 -11.008 1 98.44 173 VAL B C 1
ATOM 3784 O O . VAL B 1 173 ? -3.721 -5.867 -10.773 1 98.44 173 VAL B O 1
ATOM 3787 N N . ASN B 1 174 ? -4.723 -7.758 -11.398 1 98.38 174 ASN B N 1
ATOM 3788 C CA . ASN B 1 174 ? -6 -7.078 -11.594 1 98.38 174 ASN B CA 1
ATOM 3789 C C . ASN B 1 174 ? -6.512 -6.469 -10.289 1 98.38 174 ASN B C 1
ATOM 3791 O O . ASN B 1 174 ? -7.016 -5.344 -10.281 1 98.38 174 ASN B O 1
ATOM 3795 N N . ILE B 1 175 ? -6.402 -7.184 -9.25 1 97.88 175 ILE B N 1
ATOM 3796 C CA . ILE B 1 175 ? -6.828 -6.699 -7.945 1 97.88 175 ILE B CA 1
ATOM 3797 C C . ILE B 1 175 ? -6.02 -5.461 -7.566 1 97.88 175 ILE B C 1
ATOM 3799 O O . ILE B 1 175 ? -6.582 -4.461 -7.109 1 97.88 175 ILE B O 1
ATOM 3803 N N . GLU B 1 176 ? -4.707 -5.492 -7.77 1 97.81 176 GLU B N 1
ATOM 3804 C CA . GLU B 1 176 ? -3.846 -4.352 -7.469 1 97.81 176 GLU B CA 1
ATOM 3805 C C . GLU B 1 176 ? -4.184 -3.158 -8.359 1 97.81 176 GLU B C 1
ATOM 3807 O O . GLU B 1 176 ? -4.238 -2.021 -7.879 1 97.81 176 GLU B O 1
ATOM 3812 N N . LEU B 1 177 ? -4.414 -3.439 -9.648 1 98.38 177 LEU B N 1
ATOM 3813 C CA . LEU B 1 177 ? -4.75 -2.369 -10.586 1 98.38 177 LEU B CA 1
ATOM 3814 C C . LEU B 1 177 ? -6.008 -1.632 -10.141 1 98.38 177 LEU B C 1
ATOM 3816 O O . LEU B 1 177 ? -6.047 -0.399 -10.148 1 98.38 177 LEU B O 1
ATOM 3820 N N . ILE B 1 178 ? -6.984 -2.322 -9.734 1 98.38 178 ILE B N 1
ATOM 3821 C CA . ILE B 1 178 ? -8.258 -1.735 -9.32 1 98.38 178 ILE B CA 1
ATOM 3822 C C . ILE B 1 178 ? -8.047 -0.851 -8.094 1 98.38 178 ILE B C 1
ATOM 3824 O O . ILE B 1 178 ? -8.547 0.275 -8.039 1 98.38 178 ILE B O 1
ATOM 3828 N N . PHE B 1 179 ? -7.336 -1.316 -7.188 1 98.12 179 PHE B N 1
ATOM 3829 C CA . PHE B 1 179 ? -7.09 -0.534 -5.98 1 98.12 179 PHE B CA 1
ATOM 3830 C C . PHE B 1 179 ? -6.363 0.764 -6.316 1 98.12 179 PHE B C 1
ATOM 3832 O O . PHE B 1 179 ? -6.758 1.837 -5.852 1 98.12 179 PHE B O 1
ATOM 3839 N N . HIS B 1 180 ? -5.309 0.693 -7.02 1 98.56 180 HIS B N 1
ATOM 3840 C CA . HIS B 1 180 ? -4.516 1.882 -7.305 1 98.56 180 HIS B CA 1
ATOM 3841 C C . HIS B 1 180 ? -5.297 2.875 -8.156 1 98.56 180 HIS B C 1
ATOM 3843 O O . HIS B 1 180 ? -5.125 4.09 -8.023 1 98.56 180 HIS B O 1
ATOM 3849 N N . ALA B 1 181 ? -6.094 2.355 -9.062 1 98.5 181 ALA B N 1
ATOM 3850 C CA . ALA B 1 181 ? -6.949 3.248 -9.836 1 98.5 181 ALA B CA 1
ATOM 3851 C C . ALA B 1 181 ? -7.914 4.008 -8.93 1 98.5 181 ALA B C 1
ATOM 3853 O O . ALA B 1 181 ? -8.078 5.223 -9.062 1 98.5 181 ALA B O 1
ATOM 3854 N N . LYS B 1 182 ? -8.508 3.293 -8.023 1 98.44 182 LYS B N 1
ATOM 3855 C CA . LYS B 1 182 ? -9.438 3.93 -7.09 1 98.44 182 LYS B CA 1
ATOM 3856 C C . LYS B 1 182 ? -8.703 4.887 -6.152 1 98.44 182 LYS B C 1
ATOM 3858 O O . LYS B 1 182 ? -9.234 5.938 -5.789 1 98.44 182 LYS B O 1
ATOM 3863 N N . ALA B 1 183 ? -7.57 4.508 -5.719 1 98.38 183 ALA B N 1
ATOM 3864 C CA . ALA B 1 183 ? -6.77 5.371 -4.859 1 98.38 183 ALA B CA 1
ATOM 3865 C C . ALA B 1 183 ? -6.457 6.695 -5.551 1 98.38 183 ALA B C 1
ATOM 3867 O O . ALA B 1 183 ? -6.535 7.762 -4.93 1 98.38 183 ALA B O 1
ATOM 3868 N N . LEU B 1 184 ? -6.133 6.672 -6.844 1 98.38 184 LEU B N 1
ATOM 3869 C CA . LEU B 1 184 ? -5.836 7.883 -7.602 1 98.38 184 LEU B CA 1
ATOM 3870 C C . LEU B 1 184 ? -7.055 8.797 -7.668 1 98.38 184 LEU B C 1
ATOM 3872 O O . LEU B 1 184 ? -6.934 10.016 -7.535 1 98.38 184 LEU B O 1
ATOM 3876 N N . GLU B 1 185 ? -8.148 8.172 -7.875 1 98.44 185 GLU B N 1
ATOM 3877 C CA . GLU B 1 185 ? -9.391 8.938 -7.918 1 98.44 185 GLU B CA 1
ATOM 3878 C C . GLU B 1 185 ? -9.656 9.633 -6.582 1 98.44 185 GLU B C 1
ATOM 3880 O O . GLU B 1 185 ? -9.945 10.828 -6.547 1 98.44 185 GLU B O 1
ATOM 3885 N N . ILE B 1 186 ? -9.562 8.875 -5.543 1 98.62 186 ILE B N 1
ATOM 3886 C CA . ILE B 1 186 ? -9.852 9.375 -4.203 1 98.62 186 ILE B CA 1
ATOM 3887 C C . ILE B 1 186 ? -8.852 10.469 -3.834 1 98.62 186 ILE B C 1
ATOM 3889 O O . ILE B 1 186 ? -9.234 11.516 -3.316 1 98.62 186 ILE B O 1
ATOM 3893 N N . LEU B 1 187 ? -7.594 10.273 -4.137 1 98.56 187 LEU B N 1
ATOM 3894 C CA . LEU B 1 187 ? -6.539 11.219 -3.783 1 98.56 187 LEU B CA 1
ATOM 3895 C C . LEU B 1 187 ? -6.664 12.5 -4.594 1 98.56 187 LEU B C 1
ATOM 3897 O O . LEU B 1 187 ? -6.352 13.586 -4.098 1 98.56 187 LEU B O 1
ATOM 3901 N N . THR B 1 188 ? -7.102 12.383 -5.816 1 98.56 188 THR B N 1
ATOM 3902 C CA . THR B 1 188 ? -7.34 13.57 -6.629 1 98.56 188 THR B CA 1
ATOM 3903 C C . THR B 1 188 ? -8.438 14.438 -6.012 1 98.56 188 THR B C 1
ATOM 3905 O O . THR B 1 188 ? -8.312 15.664 -5.973 1 98.56 188 THR B O 1
ATOM 3908 N N . ARG B 1 189 ? -9.492 13.805 -5.551 1 98.5 189 ARG B N 1
ATOM 3909 C CA . ARG B 1 189 ? -10.531 14.531 -4.84 1 98.5 189 ARG B CA 1
ATOM 3910 C C . ARG B 1 189 ? -9.992 15.148 -3.553 1 98.5 189 ARG B C 1
ATOM 3912 O O . ARG B 1 189 ? -10.297 16.297 -3.232 1 98.5 189 ARG B O 1
ATOM 3919 N N . ALA B 1 190 ? -9.234 14.344 -2.797 1 98.62 190 ALA B N 1
ATOM 3920 C CA . ALA B 1 190 ? -8.633 14.836 -1.561 1 98.62 190 ALA B CA 1
ATOM 3921 C C . ALA B 1 190 ? -7.785 16.078 -1.817 1 98.62 190 ALA B C 1
ATOM 3923 O O . ALA B 1 190 ? -7.824 17.031 -1.039 1 98.62 190 ALA B O 1
ATOM 3924 N N . TYR B 1 191 ? -7.027 16.062 -2.906 1 98.44 191 TYR B N 1
ATOM 3925 C CA . TYR B 1 191 ? -6.23 17.219 -3.293 1 98.44 191 TYR B CA 1
ATOM 3926 C C . TYR B 1 191 ? -7.113 18.438 -3.5 1 98.44 191 TYR B C 1
ATOM 3928 O O . TYR B 1 191 ? -6.777 19.547 -3.053 1 98.44 191 TYR B O 1
ATOM 3936 N N . GLY B 1 192 ? -8.188 18.219 -4.141 1 98.44 192 GLY B N 1
ATOM 3937 C CA . GLY B 1 192 ? -9.125 19.312 -4.371 1 98.44 192 GLY B CA 1
ATOM 3938 C C . GLY B 1 192 ? -9.672 19.906 -3.086 1 98.44 192 GLY B C 1
ATOM 3939 O O . GLY B 1 192 ? -9.781 21.125 -2.963 1 98.44 192 GLY B O 1
ATOM 3940 N N . TYR B 1 193 ? -10 19.094 -2.135 1 98.31 193 TYR B N 1
ATOM 3941 C CA . TYR B 1 193 ? -10.508 19.562 -0.853 1 98.31 193 TYR B CA 1
ATOM 3942 C C . TYR B 1 193 ? -9.469 20.391 -0.126 1 98.31 193 TYR B C 1
ATOM 3944 O O . TYR B 1 193 ? -9.797 21.438 0.465 1 98.31 193 TYR B O 1
ATOM 3952 N N . LEU B 1 194 ? -8.227 19.969 -0.142 1 98.38 194 LEU B N 1
ATOM 3953 C CA . LEU B 1 194 ? -7.172 20.688 0.554 1 98.38 194 LEU B CA 1
ATOM 3954 C C . LEU B 1 194 ? -6.945 22.062 -0.077 1 98.38 194 LEU B C 1
ATOM 3956 O O . LEU B 1 194 ? -6.59 23.016 0.615 1 98.38 194 LEU B O 1
ATOM 3960 N N . GLN B 1 195 ? -7.203 22.203 -1.38 1 98.06 195 GLN B N 1
ATOM 3961 C CA . GLN B 1 195 ? -7.023 23.469 -2.072 1 98.06 195 GLN B CA 1
ATOM 3962 C C . GLN B 1 195 ? -8.148 24.438 -1.746 1 98.06 195 GLN B C 1
ATOM 3964 O O . GLN B 1 195 ? -8.039 25.641 -2.006 1 98.06 195 GLN B O 1
ATOM 3969 N N . GLU B 1 196 ? -9.188 23.906 -1.14 1 97.81 196 GLU B N 1
ATOM 3970 C CA . GLU B 1 196 ? -10.312 24.766 -0.754 1 97.81 196 GLU B CA 1
ATOM 3971 C C . GLU B 1 196 ? -10 25.547 0.519 1 97.81 196 GLU B C 1
ATOM 3973 O O . GLU B 1 196 ? -10.711 26.484 0.861 1 97.81 196 GLU B O 1
ATOM 3978 N N . ILE B 1 197 ? -8.953 25.172 1.185 1 97.81 197 ILE B N 1
ATOM 3979 C CA . ILE B 1 197 ? -8.547 25.922 2.365 1 97.81 197 ILE B CA 1
ATOM 3980 C C . ILE B 1 197 ? -8.148 27.344 1.96 1 97.81 197 ILE B C 1
ATOM 3982 O O . ILE B 1 197 ? -7.246 27.531 1.138 1 97.81 197 ILE B O 1
ATOM 3986 N N . ASP B 1 198 ? -8.836 28.266 2.492 1 97.69 198 ASP B N 1
ATOM 3987 C CA . ASP B 1 198 ? -8.555 29.672 2.24 1 97.69 198 ASP B CA 1
ATOM 3988 C C . ASP B 1 198 ? -7.93 30.344 3.467 1 97.69 198 ASP B C 1
ATOM 3990 O O . ASP B 1 198 ? -8.641 30.781 4.371 1 97.69 198 ASP B O 1
ATOM 3994 N N . GLU B 1 199 ? -6.68 30.562 3.449 1 95.88 199 GLU B N 1
ATOM 3995 C CA . GLU B 1 199 ? -5.926 31.078 4.59 1 95.88 199 GLU B CA 1
ATOM 3996 C C . GLU B 1 199 ? -6.359 32.5 4.938 1 95.88 199 GLU B C 1
ATOM 3998 O O . GLU B 1 199 ? -6.461 32.844 6.113 1 95.88 199 GLU B O 1
ATOM 4003 N N . LYS B 1 200 ? -6.641 33.281 3.932 1 95.69 200 LYS B N 1
ATOM 4004 C CA . LYS B 1 200 ? -7.016 34.688 4.168 1 95.69 200 LYS B CA 1
ATOM 4005 C C . LYS B 1 200 ? -8.406 34.781 4.797 1 95.69 200 LYS B C 1
ATOM 4007 O O . LYS B 1 200 ? -8.617 35.562 5.727 1 95.69 200 LYS B O 1
ATOM 4012 N N . GLN B 1 201 ? -9.258 34 4.297 1 96 201 GLN B N 1
ATOM 4013 C CA . GLN B 1 201 ? -10.609 34 4.848 1 96 201 GLN B CA 1
ATOM 4014 C C . GLN B 1 201 ? -10.609 33.5 6.293 1 96 201 GLN B C 1
ATOM 4016 O O . GLN B 1 201 ? -11.297 34.062 7.145 1 96 201 GLN B O 1
ATOM 4021 N N . ASP B 1 202 ? -9.914 32.5 6.621 1 95.25 202 ASP B N 1
ATOM 4022 C CA . ASP B 1 202 ? -9.844 31.953 7.973 1 95.25 202 ASP B CA 1
ATOM 4023 C C . ASP B 1 202 ? -9.18 32.938 8.93 1 95.25 202 ASP B C 1
ATOM 4025 O O . ASP B 1 202 ? -9.617 33.094 10.07 1 95.25 202 ASP B O 1
ATOM 4029 N N . LEU B 1 203 ? -8.156 33.562 8.398 1 93.06 203 LEU B N 1
ATOM 4030 C CA . LEU B 1 203 ? -7.496 34.562 9.25 1 93.06 203 LEU B CA 1
ATOM 4031 C C . LEU B 1 203 ? -8.438 35.719 9.57 1 93.06 203 LEU B C 1
ATOM 4033 O O . LEU B 1 203 ? -8.445 36.219 10.695 1 93.06 203 LEU B O 1
ATOM 4037 N N . GLU B 1 204 ? -9.18 36.094 8.578 1 92.44 204 GLU B N 1
ATOM 4038 C CA . GLU B 1 204 ? -10.133 37.188 8.797 1 92.44 204 GLU B CA 1
ATOM 4039 C C . GLU B 1 204 ? -11.195 36.781 9.82 1 92.44 204 GLU B C 1
ATOM 4041 O O . GLU B 1 204 ? -11.57 37.594 10.68 1 92.44 204 GLU B O 1
ATOM 4046 N N . GLU B 1 205 ? -11.672 35.625 9.719 1 89.44 205 GLU B N 1
AT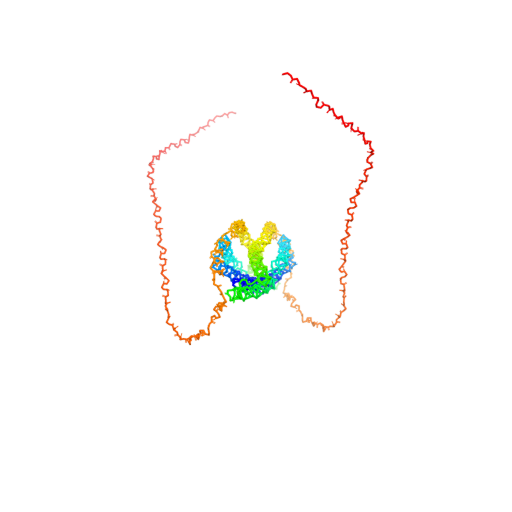OM 4047 C CA . GLU B 1 205 ? -12.641 35.125 10.688 1 89.44 205 GLU B CA 1
ATOM 4048 C C . GLU B 1 205 ? -12.039 35.031 12.086 1 89.44 205 GLU B C 1
ATOM 4050 O O . GLU B 1 205 ? -12.703 35.344 13.078 1 89.44 205 GLU B O 1
ATOM 4055 N N . PHE B 1 206 ? -10.812 34.656 12.148 1 89.19 206 PHE B N 1
ATOM 4056 C CA . PHE B 1 206 ? -10.094 34.594 13.414 1 89.19 206 PHE B CA 1
ATOM 4057 C C . PHE B 1 206 ? -9.953 35.969 14.055 1 89.19 206 PHE B C 1
ATOM 4059 O O . PHE B 1 206 ? -10.211 36.125 15.25 1 89.19 206 PHE B O 1
ATOM 4066 N N . ARG B 1 207 ? -9.648 36.906 13.258 1 87.75 207 ARG B N 1
ATOM 4067 C CA . ARG B 1 207 ? -9.484 38.281 13.742 1 87.75 207 ARG B CA 1
ATOM 4068 C C . ARG B 1 207 ? -10.805 38.844 14.25 1 87.75 207 ARG B C 1
ATOM 4070 O O . ARG B 1 207 ? -10.836 39.531 15.273 1 87.75 207 ARG B O 1
ATOM 4077 N N . ASN B 1 208 ? -11.828 38.531 13.555 1 86 208 ASN B N 1
ATOM 4078 C CA . ASN B 1 208 ? -13.148 39.031 13.938 1 86 208 ASN B CA 1
ATOM 4079 C C . ASN B 1 208 ? -13.609 38.438 15.266 1 86 208 ASN B C 1
ATOM 4081 O O . ASN B 1 208 ? -14.227 39.125 16.078 1 86 208 ASN B O 1
ATOM 4085 N N . ARG B 1 209 ? -13.273 37.25 15.469 1 80.19 209 ARG B N 1
ATOM 4086 C CA . ARG B 1 209 ? -13.695 36.562 16.688 1 80.19 209 ARG B CA 1
ATOM 4087 C C . ARG B 1 209 ? -12.844 36.969 17.875 1 80.19 209 ARG B C 1
ATOM 4089 O O . ARG B 1 209 ? -13.328 37.031 19 1 80.19 209 ARG B O 1
ATOM 4096 N N . THR B 1 210 ? -11.586 37.219 17.609 1 77.19 210 THR B N 1
ATOM 4097 C CA . THR B 1 210 ? -10.688 37.594 18.688 1 77.19 210 THR B CA 1
ATOM 4098 C C . THR B 1 210 ? -10.773 39.094 19 1 77.19 210 THR B C 1
ATOM 4100 O O . THR B 1 210 ? -10.492 39.5 20.109 1 77.19 210 THR B O 1
ATOM 4103 N N . SER B 1 211 ? -11.008 39.844 17.984 1 69.75 211 SER B N 1
ATOM 4104 C CA . SER B 1 211 ? -11.203 41.281 18.234 1 69.75 211 SER B CA 1
ATOM 4105 C C . SER B 1 211 ? -12.32 41.5 19.234 1 69.75 211 SER B C 1
ATOM 4107 O O . SER B 1 211 ? -12.203 42.375 20.109 1 69.75 211 SER B O 1
ATOM 4109 N N . HIS B 1 212 ? -13.234 40.688 19.094 1 58.22 212 HIS B N 1
ATOM 4110 C CA . HIS B 1 212 ? -14.32 40.812 20.062 1 58.22 212 HIS B CA 1
ATOM 4111 C C . HIS B 1 212 ? -13.852 40.438 21.469 1 58.22 212 HIS B C 1
ATOM 4113 O O . HIS B 1 212 ? -14.234 41.062 22.453 1 58.22 212 HIS B O 1
ATOM 4119 N N . PHE B 1 213 ? -12.875 39.562 21.547 1 51.25 213 PHE B N 1
ATOM 4120 C CA . PHE B 1 213 ? -12.273 39.156 22.812 1 51.25 213 PHE B CA 1
ATOM 4121 C C . PHE B 1 213 ? -11.305 40.219 23.297 1 51.25 213 PHE B C 1
ATOM 4123 O O . PHE B 1 213 ? -11.227 40.469 24.5 1 51.25 213 PHE B O 1
ATOM 4130 N N . LYS B 1 214 ? -10.414 40.875 22.453 1 54.34 214 LYS B N 1
ATOM 4131 C CA . LYS B 1 214 ? -9.508 41.969 22.766 1 54.34 214 LYS B CA 1
ATOM 4132 C C . LYS B 1 214 ? -10.266 43.156 23.344 1 54.34 214 LYS B C 1
ATOM 4134 O O . LYS B 1 214 ? -9.789 43.812 24.281 1 54.34 214 LYS B O 1
ATOM 4139 N N . ALA B 1 215 ? -11.383 43.438 22.781 1 49.12 215 ALA B N 1
ATOM 4140 C CA . ALA B 1 215 ? -12.172 44.531 23.359 1 49.12 215 ALA B CA 1
ATOM 4141 C C . ALA B 1 215 ? -12.555 44.188 24.797 1 49.12 215 ALA B C 1
ATOM 4143 O O . ALA B 1 215 ? -12.539 45.094 25.672 1 49.12 215 ALA B O 1
ATOM 4144 N N . VAL B 1 216 ? -12.742 42.906 25.031 1 43.09 216 VAL B N 1
ATOM 4145 C CA . VAL B 1 216 ? -13.094 42.531 26.391 1 43.09 216 VAL B CA 1
ATOM 4146 C C . VAL B 1 216 ? -11.844 42.531 27.266 1 43.09 216 VAL B C 1
ATOM 4148 O O . VAL B 1 216 ? -11.891 42.938 28.422 1 43.09 216 VAL B O 1
ATOM 4151 N N . CYS B 1 217 ? -10.633 42.031 26.766 1 41.38 217 CYS B N 1
ATOM 4152 C CA . CYS B 1 217 ? -9.422 42.031 27.578 1 41.38 217 CYS B CA 1
ATOM 4153 C C . CYS B 1 217 ? -8.914 43.438 27.797 1 41.38 217 CYS B C 1
ATOM 4155 O O . CYS B 1 217 ? -8.094 43.688 28.688 1 41.38 217 CYS B O 1
ATOM 4157 N N . ALA B 1 218 ? -8.969 44.375 26.828 1 43.59 218 ALA B N 1
ATOM 4158 C CA . ALA B 1 218 ? -8.609 45.781 27.109 1 43.59 218 ALA B CA 1
ATOM 4159 C C . ALA B 1 218 ? -9.375 46.312 28.312 1 43.59 218 ALA B C 1
ATOM 4161 O O . ALA B 1 218 ? -8.859 47.156 29.062 1 43.59 218 ALA B O 1
ATOM 4162 N N . ALA B 1 219 ? -10.602 46.031 28.5 1 38.06 219 ALA B N 1
ATOM 4163 C CA . ALA B 1 219 ? -11.336 46.5 29.672 1 38.06 219 ALA B CA 1
ATOM 4164 C C . ALA B 1 219 ? -10.969 45.719 30.906 1 38.06 219 ALA B C 1
ATOM 4166 O O . ALA B 1 219 ? -11.32 46.094 32.031 1 38.06 219 ALA B O 1
ATOM 4167 N N . VAL B 1 220 ? -10.82 44.406 30.953 1 34.38 220 VAL B N 1
ATOM 4168 C CA . VAL B 1 220 ? -10.555 43.625 32.156 1 34.38 220 VAL B CA 1
ATOM 4169 C C . VAL B 1 220 ? -9.094 43.812 32.594 1 34.38 220 VAL B C 1
ATOM 4171 O O . VAL B 1 220 ? -8.18 43.438 31.844 1 34.38 220 VAL B O 1
ATOM 4174 N N . ILE B 1 221 ? -8.633 44.844 33.5 1 31.23 221 ILE B N 1
ATOM 4175 C CA . ILE B 1 221 ? -7.539 44.969 34.469 1 31.23 221 ILE B CA 1
ATOM 4176 C C . ILE B 1 221 ? -7.055 43.594 34.875 1 31.23 221 ILE B C 1
ATOM 4178 O O . ILE B 1 221 ? -7.762 42.594 34.688 1 31.23 221 ILE B O 1
ATOM 4182 N N . PRO B 1 222 ? -6.445 43.438 36.312 1 31.89 222 PRO B N 1
ATOM 4183 C CA . PRO B 1 222 ? -5.621 42.406 36.969 1 31.89 222 PRO B CA 1
ATOM 4184 C C . PRO B 1 222 ? -6.285 41.031 36.969 1 31.89 222 PRO B C 1
ATOM 4186 O O . PRO B 1 222 ? -5.738 40.094 37.531 1 31.89 222 PRO B O 1
ATOM 4189 N N . SER B 1 223 ? -7.617 40.812 37.094 1 28.59 223 SER B N 1
ATOM 4190 C CA . SER B 1 223 ? -7.785 39.531 37.781 1 28.59 223 SER B CA 1
ATOM 4191 C C . SER B 1 223 ? -7.117 38.406 37 1 28.59 223 SER B C 1
ATOM 4193 O O . SER B 1 223 ? -6.844 38.531 35.781 1 28.59 223 SER B O 1
ATOM 4195 N N . LYS B 1 224 ? -6.98 37.062 37.656 1 31.3 224 LYS B N 1
ATOM 4196 C CA . LYS B 1 224 ? -6.332 35.781 37.375 1 31.3 224 LYS B CA 1
ATOM 4197 C C . LYS B 1 224 ? -6.68 35.281 35.969 1 31.3 224 LYS B C 1
ATOM 4199 O O . LYS B 1 224 ? -7.832 34.938 35.719 1 31.3 224 LYS B O 1
ATOM 4204 N N . LEU B 1 225 ? -6.301 35.812 35.062 1 28.8 225 LEU B N 1
ATOM 4205 C CA . LEU B 1 225 ? -6.379 35.062 33.812 1 28.8 225 LEU B CA 1
ATOM 4206 C C . LEU B 1 225 ? -6.297 33.562 34.094 1 28.8 225 LEU B C 1
ATOM 4208 O O . LEU B 1 225 ? -5.203 33 34.188 1 28.8 225 LEU B O 1
ATOM 4212 N N . GLY B 1 226 ? -7 33.156 35.219 1 26.38 226 GLY B N 1
ATOM 4213 C CA . GLY B 1 226 ? -7.23 31.719 35.344 1 26.38 226 GLY B CA 1
ATOM 4214 C C . GLY B 1 226 ? -7.602 31.047 34.031 1 26.38 226 GLY B C 1
ATOM 4215 O O . GLY B 1 226 ? -8.727 31.203 33.562 1 26.38 226 GLY B O 1
ATOM 4216 N N . LEU B 1 227 ? -6.824 31.156 33.094 1 28.02 227 LEU B N 1
ATOM 4217 C CA . LEU B 1 227 ? -7.043 30.031 32.188 1 28.02 227 LEU B CA 1
ATOM 4218 C C . LEU B 1 227 ? -7.582 28.812 32.938 1 28.02 227 LEU B C 1
ATOM 4220 O O . LEU B 1 227 ? -6.984 28.375 33.938 1 28.02 227 LEU B O 1
ATOM 4224 N N . PRO B 1 228 ? -8.938 28.797 33.219 1 27.89 228 PRO B N 1
ATOM 4225 C CA . PRO B 1 228 ? -9.414 27.625 33.969 1 27.89 228 PRO B CA 1
ATOM 4226 C C . PRO B 1 228 ? -8.555 26.391 33.75 1 27.89 228 PRO B C 1
ATOM 4228 O O . PRO B 1 228 ? -8.352 25.969 32.625 1 27.89 228 PRO B O 1
ATOM 4231 N N . ILE B 1 229 ? -7.512 26.312 34.5 1 26.38 229 ILE B N 1
ATOM 4232 C CA . ILE B 1 229 ? -7.008 24.969 34.781 1 26.38 229 ILE B CA 1
ATOM 4233 C C . ILE B 1 229 ? -8.164 24.047 35.188 1 26.38 229 ILE B C 1
ATOM 4235 O O . ILE B 1 229 ? -8.812 24.25 36.219 1 26.38 229 ILE B O 1
ATOM 4239 N N . ASP B 1 230 ? -9.008 23.672 34.281 1 25.14 230 ASP B N 1
ATOM 4240 C CA . ASP B 1 230 ? -9.969 22.625 34.594 1 25.14 230 ASP B CA 1
ATOM 4241 C C . ASP B 1 230 ? -9.477 21.797 35.781 1 25.14 230 ASP B C 1
ATOM 4243 O O . ASP B 1 230 ? -8.344 21.312 35.781 1 25.14 230 ASP B O 1
ATOM 4247 N N . GLN B 1 231 ? -9.906 22.172 37.031 1 23.14 231 GLN B N 1
ATOM 4248 C CA . GLN B 1 231 ? -9.938 21.344 38.25 1 23.14 231 GLN B CA 1
ATOM 4249 C C . GLN B 1 231 ? -9.992 19.859 37.875 1 23.14 231 GLN B C 1
ATOM 4251 O O . GLN B 1 231 ? -10.367 19.484 36.781 1 23.14 231 GLN B O 1
ATOM 4256 N N . SER B 1 232 ? -9.516 19.047 38.938 1 25.08 232 SER B N 1
ATOM 4257 C CA . SER B 1 232 ? -9.484 17.594 39.094 1 25.08 232 SER B CA 1
ATOM 4258 C C . SER B 1 232 ? -10.844 16.969 38.781 1 25.08 232 SER B C 1
ATOM 4260 O O . SER B 1 232 ? -11.75 17.031 39.625 1 25.08 232 SER B O 1
ATOM 4262 N N . GLN B 1 233 ? -11.617 17.406 37.875 1 22.08 233 GLN B N 1
ATOM 4263 C CA . GLN B 1 233 ? -12.844 16.625 37.844 1 22.08 233 GLN B CA 1
ATOM 4264 C C . GLN B 1 233 ? -12.555 15.148 38.156 1 22.08 233 GLN B C 1
ATOM 4266 O O . GLN B 1 233 ? -11.688 14.539 37.531 1 22.08 233 GLN B O 1
ATOM 4271 N N . ASN B 1 234 ? -12.719 14.82 39.438 1 22.7 234 ASN B N 1
ATOM 4272 C CA . ASN B 1 234 ? -12.891 13.438 39.844 1 22.7 234 ASN B CA 1
ATOM 4273 C C . ASN B 1 234 ? -13.625 12.609 38.812 1 22.7 234 ASN B C 1
ATOM 4275 O O . ASN B 1 234 ? -14.734 12.969 38.406 1 22.7 234 ASN B O 1
ATOM 4279 N N . PHE B 1 235 ? -12.844 12.117 37.875 1 21.45 235 PHE B N 1
ATOM 4280 C CA . PHE B 1 235 ? -13.453 11.062 37.094 1 21.45 235 PHE B CA 1
ATOM 4281 C C . PHE B 1 235 ? -14.367 10.188 37.938 1 21.45 235 PHE B C 1
ATOM 4283 O O . PHE B 1 235 ? -13.922 9.586 38.938 1 21.45 235 PHE B O 1
ATOM 4290 N N . PRO B 1 236 ? -15.57 10.766 38.125 1 24.44 236 PRO B N 1
ATOM 4291 C CA . PRO B 1 236 ? -16.391 9.781 38.844 1 24.44 236 PRO B CA 1
ATOM 4292 C C . PRO B 1 236 ? -16.047 8.344 38.469 1 24.44 236 PRO B C 1
ATOM 4294 O O . PRO B 1 236 ? -15.469 8.102 37.406 1 24.44 236 PRO B O 1
ATOM 4297 N N . GLU B 1 237 ? -15.883 7.535 39.562 1 22.09 237 GLU B N 1
ATOM 4298 C CA . GLU B 1 237 ? -15.773 6.086 39.438 1 22.09 237 GLU B CA 1
ATOM 4299 C C . GLU B 1 237 ? -16.641 5.574 38.281 1 22.09 237 GLU B C 1
ATOM 4301 O O . GLU B 1 237 ? -17.719 6.109 38.031 1 22.09 237 GLU B O 1
ATOM 4306 N N . ARG B 1 238 ? -15.906 4.895 37.406 1 22 238 ARG B N 1
ATOM 4307 C CA . ARG B 1 238 ? -16.438 4.027 36.375 1 22 238 ARG B CA 1
ATOM 4308 C C . ARG B 1 238 ? -17.766 3.396 36.812 1 22 238 ARG B C 1
ATOM 4310 O O . ARG B 1 238 ? -17.766 2.461 37.594 1 22 238 ARG B O 1
ATOM 4317 N N . THR B 1 239 ? -18.672 4.328 37.219 1 20.39 239 THR B N 1
ATOM 4318 C CA . THR B 1 239 ? -19.812 3.414 37.281 1 20.39 239 THR B CA 1
ATOM 4319 C C . THR B 1 239 ? -19.953 2.643 36 1 20.39 239 THR B C 1
ATOM 4321 O O . THR B 1 239 ? -19.781 3.205 34.906 1 20.39 239 THR B O 1
ATOM 4324 N N . GLN B 1 240 ? -19.969 1.304 36.125 1 19.59 240 GLN B N 1
ATOM 4325 C CA . GLN B 1 240 ? -20.156 0.159 35.219 1 19.59 240 GLN B CA 1
ATOM 4326 C C . GLN B 1 240 ? -21.312 0.4 34.25 1 19.59 240 GLN B C 1
ATOM 4328 O O . GLN B 1 240 ? -22.438 -0.089 34.469 1 19.59 240 GLN B O 1
ATOM 4333 N N . VAL B 1 241 ? -21.531 1.719 33.969 1 20.52 241 VAL B N 1
ATOM 4334 C CA . VAL B 1 241 ? -22.797 1.593 33.25 1 20.52 241 VAL B CA 1
ATOM 4335 C C . VAL B 1 241 ? -22.609 0.686 32.031 1 20.52 241 VAL B C 1
ATOM 4337 O O . VAL B 1 241 ? -21.781 0.958 31.172 1 20.52 241 VAL B O 1
ATOM 4340 N N . ASN B 1 242 ? -22.938 -0.579 32.094 1 17.5 242 ASN B N 1
ATOM 4341 C CA . ASN B 1 242 ? -23.094 -1.752 31.25 1 17.5 242 ASN B CA 1
ATOM 4342 C C . ASN B 1 242 ? -23.828 -1.403 29.953 1 17.5 242 ASN B C 1
ATOM 4344 O O . ASN B 1 242 ? -23.641 -2.064 28.922 1 17.5 242 ASN B O 1
ATOM 4348 N N . LYS B 1 243 ? -24.969 -0.625 30.062 1 19.02 243 LYS B N 1
ATOM 4349 C CA . LYS B 1 243 ? -25.953 -1.238 29.172 1 19.02 243 LYS B CA 1
ATOM 4350 C C . LYS B 1 243 ? -25.547 -1.063 27.703 1 19.02 243 LYS B C 1
ATOM 4352 O O . LYS B 1 243 ? -24.938 -0.055 27.344 1 19.02 243 LYS B O 1
ATOM 4357 N N . LYS B 1 244 ? -25.812 -1.966 26.828 1 20.03 244 LYS B N 1
ATOM 4358 C CA . LYS B 1 244 ? -25.859 -2.607 25.516 1 20.03 244 LYS B CA 1
ATOM 4359 C C . LYS B 1 244 ? -26.469 -1.68 24.469 1 20.03 244 LYS B C 1
ATOM 4361 O O . LYS B 1 244 ? -27.328 -2.094 23.688 1 20.03 244 LYS B O 1
ATOM 4366 N N . HIS B 1 245 ? -26.297 -0.357 24.578 1 17.92 245 HIS B N 1
ATOM 4367 C CA . HIS B 1 245 ? -27.219 0.185 23.578 1 17.92 245 HIS B CA 1
ATOM 4368 C C . HIS B 1 245 ? -26.875 -0.314 22.188 1 17.92 245 HIS B C 1
ATOM 4370 O O . HIS B 1 245 ? -25.75 -0.141 21.719 1 17.92 245 HIS B O 1
ATOM 4376 N N . LYS B 1 246 ? -27.438 -1.397 21.875 1 21.72 246 LYS B N 1
ATOM 4377 C CA . LYS B 1 246 ? -27.547 -2.062 20.578 1 21.72 246 LYS B CA 1
ATOM 4378 C C . LYS B 1 246 ? -27.828 -1.058 19.469 1 21.72 246 LYS B C 1
ATOM 4380 O O . LYS B 1 246 ? -28.906 -0.455 19.438 1 21.72 246 LYS B O 1
ATOM 4385 N N . LEU B 1 247 ? -26.953 -0.053 19.297 1 20.64 247 LEU B N 1
ATOM 4386 C CA . LEU B 1 247 ? -27.234 0.738 18.109 1 20.64 247 LEU B CA 1
ATOM 4387 C C . LEU B 1 247 ? -27.766 -0.143 16.984 1 20.64 247 LEU B C 1
ATOM 4389 O O . LEU B 1 247 ? -27.125 -1.125 16.609 1 20.64 247 LEU B O 1
ATOM 4393 N N . GLN B 1 248 ? -29.047 -0.228 17.016 1 19.23 248 GLN B N 1
ATOM 4394 C CA . GLN B 1 248 ? -29.859 -0.925 16.031 1 19.23 248 GLN B CA 1
ATOM 4395 C C . GLN B 1 248 ? -29.406 -0.59 14.609 1 19.23 248 GLN B C 1
ATOM 4397 O O . GLN B 1 248 ? -29.453 0.57 14.195 1 19.23 248 GLN B O 1
ATOM 4402 N N . ARG B 1 249 ? -28.219 -1.12 14.328 1 20.69 249 ARG B N 1
ATOM 4403 C CA . ARG B 1 249 ? -27.75 -1.208 12.953 1 20.69 249 ARG B CA 1
ATOM 4404 C C . ARG B 1 249 ? -28.906 -1.473 11.992 1 20.69 249 ARG B C 1
ATOM 4406 O O . ARG B 1 249 ? -29.547 -2.52 12.062 1 20.69 249 ARG B O 1
ATOM 4413 N N . GLY B 1 250 ? -29.812 -0.355 11.844 1 20.14 250 GLY B N 1
ATOM 4414 C CA . GLY B 1 250 ? -30.875 -0.534 10.883 1 20.14 250 GLY B CA 1
ATOM 4415 C C . GLY B 1 250 ? -30.438 -1.282 9.633 1 20.14 250 GLY B C 1
ATOM 4416 O O . GLY B 1 250 ? -29.344 -1.055 9.117 1 20.14 250 GLY B O 1
ATOM 4417 N N . HIS B 1 251 ? -30.797 -2.525 9.656 1 23.03 251 HIS B N 1
ATOM 4418 C CA . HIS B 1 251 ? -30.719 -3.535 8.609 1 23.03 251 HIS B CA 1
ATOM 4419 C C . HIS B 1 251 ? -31.109 -2.957 7.254 1 23.03 251 HIS B C 1
ATOM 4421 O O . HIS B 1 251 ? -32.219 -2.457 7.086 1 23.03 251 HIS B O 1
ATOM 4427 N N . ILE B 1 252 ? -30.234 -2.021 6.785 1 21.38 252 ILE B N 1
ATOM 4428 C CA . ILE B 1 252 ? -30.562 -1.608 5.422 1 21.38 252 ILE B CA 1
ATOM 4429 C C . ILE B 1 252 ? -30.953 -2.83 4.594 1 21.38 252 ILE B C 1
ATOM 4431 O O . ILE B 1 252 ? -30.141 -3.734 4.391 1 21.38 252 ILE B O 1
ATOM 4435 N N . THR B 1 253 ? -32.188 -3.324 4.836 1 21.12 253 THR B N 1
ATOM 4436 C CA . THR B 1 253 ? -32.781 -4.375 4.039 1 21.12 253 THR B CA 1
ATOM 4437 C C . THR B 1 253 ? -32.656 -4.078 2.547 1 21.12 253 THR B C 1
ATOM 4439 O O . THR B 1 253 ? -33.125 -3.041 2.068 1 21.12 253 THR B O 1
ATOM 4442 N N . LEU B 1 254 ? -31.438 -4.305 2.09 1 20.34 254 LEU B N 1
ATOM 4443 C CA . LEU B 1 254 ? -31.25 -4.336 0.645 1 20.34 254 LEU B CA 1
ATOM 4444 C C . LEU B 1 254 ? -32.406 -5.074 -0.041 1 20.34 254 LEU B C 1
ATOM 4446 O O . LEU B 1 254 ? -32.562 -6.273 0.169 1 20.34 254 LEU B O 1
ATOM 4450 N N . LYS B 1 255 ? -33.625 -4.48 0.035 1 23.31 255 LYS B N 1
ATOM 4451 C CA . LYS B 1 255 ? -34.688 -5.152 -0.712 1 23.31 255 LYS B CA 1
ATOM 4452 C C . LYS B 1 255 ? -34.188 -5.555 -2.104 1 23.31 255 LYS B C 1
ATOM 4454 O O . LYS B 1 255 ? -33.594 -4.75 -2.814 1 23.31 255 LYS B O 1
ATOM 4459 N N . PRO B 1 256 ? -34 -6.859 -2.275 1 23.05 256 PRO B N 1
ATOM 4460 C CA . PRO B 1 256 ? -33.688 -7.461 -3.58 1 23.05 256 PRO B CA 1
ATOM 4461 C C . PRO B 1 256 ? -34.656 -6.973 -4.672 1 23.05 256 PRO B C 1
ATOM 4463 O O . PRO B 1 256 ? -35.875 -7.059 -4.52 1 23.05 256 PRO B O 1
ATOM 4466 N N . GLU B 1 257 ? -34.562 -5.703 -4.969 1 20.98 257 GLU B N 1
ATOM 4467 C CA . GLU B 1 257 ? -35.5 -5.285 -6.012 1 20.98 257 GLU B CA 1
ATOM 4468 C C . GLU B 1 257 ? -35.594 -6.344 -7.105 1 20.98 257 GLU B C 1
ATOM 4470 O O . GLU B 1 257 ? -34.594 -6.789 -7.66 1 20.98 257 GLU B O 1
ATOM 4475 N N . ASN B 1 258 ? -36.531 -7.273 -6.879 1 22.11 258 ASN B N 1
ATOM 4476 C CA . ASN B 1 258 ? -37.094 -8.273 -7.793 1 22.11 258 ASN B CA 1
ATOM 4477 C C . ASN B 1 258 ? -37.312 -7.688 -9.188 1 22.11 258 ASN B C 1
ATOM 4479 O O . ASN B 1 258 ? -38.188 -6.828 -9.367 1 22.11 258 ASN B O 1
ATOM 4483 N N . ASP B 1 259 ? -36.25 -7.105 -9.797 1 21.45 259 ASP B N 1
ATOM 4484 C CA . ASP B 1 259 ? -36.469 -6.695 -11.18 1 21.45 259 ASP B CA 1
ATOM 4485 C C . ASP B 1 259 ? -37.312 -7.734 -11.922 1 21.45 259 ASP B C 1
ATOM 4487 O O . ASP B 1 259 ? -36.906 -8.891 -12.055 1 21.45 259 ASP B O 1
ATOM 4491 N N . GLU B 1 260 ? -38.594 -7.77 -11.609 1 22.08 260 GLU B N 1
ATOM 4492 C CA . GLU B 1 260 ? -39.625 -8.555 -12.289 1 22.08 260 GLU B CA 1
ATOM 4493 C C . GLU B 1 260 ? -39.469 -8.453 -13.805 1 22.08 260 GLU B C 1
ATOM 4495 O O . GLU B 1 260 ? -39.719 -7.383 -14.375 1 22.08 260 GLU B O 1
ATOM 4500 N N . LEU B 1 261 ? -38.219 -8.781 -14.352 1 21.83 261 LEU B N 1
ATOM 4501 C CA . LEU B 1 261 ? -38.219 -8.93 -15.805 1 21.83 261 LEU B CA 1
ATOM 4502 C C . LEU B 1 261 ? -39.438 -9.664 -16.297 1 21.83 261 LEU B C 1
ATOM 4504 O O . LEU B 1 261 ? -39.688 -10.812 -15.922 1 21.83 261 LEU B O 1
ATOM 4508 N N . HIS B 1 262 ? -40.531 -8.977 -16.297 1 20.55 262 HIS B N 1
ATOM 4509 C CA . HIS B 1 262 ? -41.75 -9.469 -16.891 1 20.55 262 HIS B CA 1
ATOM 4510 C C . HIS B 1 262 ? -41.5 -10.094 -18.266 1 20.55 262 HIS B C 1
ATOM 4512 O O . HIS B 1 262 ? -40.938 -9.445 -19.141 1 20.55 262 HIS B O 1
ATOM 4518 N N . THR B 1 263 ? -40.969 -11.312 -18.188 1 21.62 263 THR B N 1
ATOM 4519 C CA . THR B 1 263 ? -40.875 -12.18 -19.344 1 21.62 263 THR B CA 1
A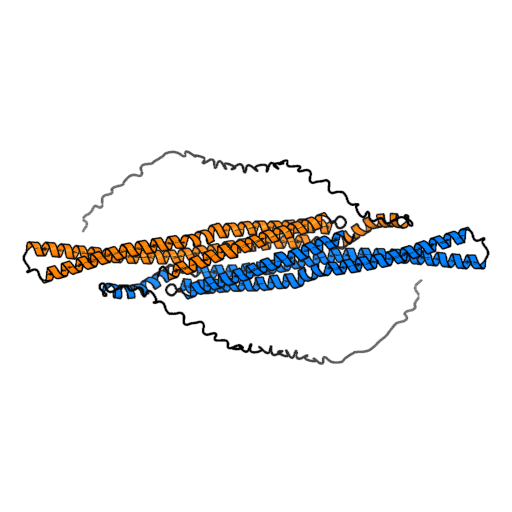TOM 4520 C C . THR B 1 263 ? -42.188 -12.148 -20.156 1 21.62 263 THR B C 1
ATOM 4522 O O . THR B 1 263 ? -43.219 -12.602 -19.672 1 21.62 263 THR B O 1
ATOM 4525 N N . GLU B 1 264 ? -42.531 -10.945 -20.641 1 19.39 264 GLU B N 1
ATOM 4526 C CA . GLU B 1 264 ? -43.781 -11.008 -21.406 1 19.39 264 GLU B CA 1
ATOM 4527 C C . GLU B 1 264 ? -43.719 -12.148 -22.422 1 19.39 264 GLU B C 1
ATOM 4529 O O . GLU B 1 264 ? -42.719 -12.328 -23.125 1 19.39 264 GLU B O 1
ATOM 4534 N N . ASP B 1 265 ? -44.469 -13.172 -22.219 1 21 265 ASP B N 1
ATOM 4535 C CA . ASP B 1 265 ? -44.906 -14.414 -22.875 1 21 265 ASP B CA 1
ATOM 4536 C C . ASP B 1 265 ? -45.438 -14.141 -24.266 1 21 265 ASP B C 1
ATOM 4538 O O . ASP B 1 265 ? -46.031 -15.023 -24.906 1 21 265 ASP B O 1
ATOM 4542 N N . SER B 1 266 ? -44.969 -13.039 -24.953 1 19.22 266 SER B N 1
ATOM 4543 C CA . SER B 1 266 ? -45.906 -12.875 -26.062 1 19.22 266 SER B CA 1
ATOM 4544 C C . SER B 1 266 ? -46.062 -14.172 -26.859 1 19.22 266 SER B C 1
ATOM 4546 O O . SER B 1 266 ? -45.062 -14.859 -27.125 1 19.22 266 SER B O 1
ATOM 4548 N N . ASP B 1 267 ? -47.219 -14.68 -27.062 1 19.03 267 ASP B N 1
ATOM 4549 C CA . ASP B 1 267 ? -48 -15.789 -27.609 1 19.03 267 ASP B CA 1
ATOM 4550 C C . ASP B 1 267 ? -47.781 -15.891 -29.125 1 19.03 267 ASP B C 1
ATOM 4552 O O . ASP B 1 267 ? -48.438 -16.719 -29.781 1 19.03 267 ASP B O 1
ATOM 4556 N N . THR B 1 268 ? -46.906 -15.07 -29.781 1 19.95 268 THR B N 1
ATOM 4557 C CA . THR B 1 268 ? -47.469 -15.047 -31.125 1 19.95 268 THR B CA 1
ATOM 4558 C C . THR B 1 268 ? -47.531 -16.453 -31.703 1 19.95 268 THR B C 1
ATOM 4560 O O . THR B 1 268 ? -46.625 -17.281 -31.453 1 19.95 268 THR B O 1
ATOM 4563 N N . ASN B 1 269 ? -48.625 -16.766 -32.5 1 18.36 269 ASN B N 1
ATOM 4564 C CA . ASN B 1 269 ? -49.438 -17.797 -33.125 1 18.36 269 ASN B CA 1
ATOM 4565 C C . ASN B 1 269 ? -48.625 -18.578 -34.156 1 18.36 269 ASN B C 1
ATOM 4567 O O . ASN B 1 269 ? -47.562 -18.125 -34.594 1 18.36 269 ASN B O 1
ATOM 4571 N N . GLY B 1 270 ? -49.281 -19.516 -34.906 1 17.28 270 GLY B N 1
ATOM 4572 C CA . GLY B 1 270 ? -49.438 -20.891 -35.375 1 17.28 270 GLY B CA 1
ATOM 4573 C C . GLY B 1 270 ? -48.75 -21.141 -36.719 1 17.28 270 GLY B C 1
ATOM 4574 O O . GLY B 1 270 ? -48.219 -22.234 -36.938 1 17.28 270 GLY B O 1
ATOM 4575 N N . ASN B 1 271 ? -48.875 -20.297 -37.781 1 19.39 271 ASN B N 1
ATOM 4576 C CA . ASN B 1 271 ? -49.375 -21.047 -38.938 1 19.39 271 ASN B CA 1
ATOM 4577 C C . ASN B 1 271 ? -48.219 -21.734 -39.688 1 19.39 271 ASN B C 1
ATOM 4579 O O . ASN B 1 271 ? -47.281 -21.062 -40.125 1 19.39 271 ASN B O 1
ATOM 4583 N N . LEU B 1 272 ? -48 -23.031 -39.562 1 18.88 272 LEU B N 1
ATOM 4584 C CA . LEU B 1 272 ? -47.156 -24.094 -40.031 1 18.88 272 LEU B CA 1
ATOM 4585 C C . LEU B 1 272 ? -47.219 -24.234 -41.562 1 18.88 272 LEU B C 1
ATOM 4587 O O . LEU B 1 272 ? -46.625 -25.141 -42.125 1 18.88 272 LEU B O 1
ATOM 4591 N N . HIS B 1 273 ? -47.281 -23.203 -42.438 1 19.7 273 HIS B N 1
ATOM 4592 C CA . HIS B 1 273 ? -47.688 -23.812 -43.719 1 19.7 273 HIS B CA 1
ATOM 4593 C C . HIS B 1 273 ? -46.625 -24.797 -44.219 1 19.7 273 HIS B C 1
ATOM 4595 O O . HIS B 1 273 ? -45.438 -24.609 -43.969 1 19.7 273 HIS B O 1
ATOM 4601 N N . PRO B 1 274 ? -47.062 -25.969 -44.812 1 19.8 274 PRO B N 1
ATOM 4602 C CA . PRO B 1 274 ? -46.625 -27.297 -45.219 1 19.8 274 PRO B CA 1
ATOM 4603 C C . PRO B 1 274 ? -45.688 -27.266 -46.438 1 19.8 274 PRO B C 1
ATOM 4605 O O . PRO B 1 274 ? -46.094 -26.797 -47.5 1 19.8 274 PRO B O 1
ATOM 4608 N N . VAL B 1 275 ? -44.562 -26.594 -46.375 1 20.19 275 VAL B N 1
ATOM 4609 C CA . VAL B 1 275 ? -43.906 -26.484 -47.688 1 20.19 275 VAL B CA 1
ATOM 4610 C C . VAL B 1 275 ? -43.719 -27.875 -48.281 1 20.19 275 VAL B C 1
ATOM 4612 O O . VAL B 1 275 ? -43.25 -28.797 -47.594 1 20.19 275 VAL B O 1
ATOM 4615 N N . GLU B 1 276 ? -44.281 -28.156 -49.5 1 18.95 276 GLU B N 1
ATOM 4616 C CA . GLU B 1 276 ? -44.438 -29.281 -50.438 1 18.95 276 GLU B CA 1
ATOM 4617 C C . GLU B 1 276 ? -43.094 -29.781 -50.938 1 18.95 276 GLU B C 1
ATOM 4619 O O . GLU B 1 276 ? -42.188 -28.984 -51.219 1 18.95 276 GLU B O 1
ATOM 4624 N N . LYS B 1 277 ? -42.781 -31.078 -50.781 1 20.16 277 LYS B N 1
ATOM 4625 C CA . LYS B 1 277 ? -41.75 -32.094 -51.031 1 20.16 277 LYS B CA 1
ATOM 4626 C C . LYS B 1 277 ? -41.5 -32.25 -52.5 1 20.16 277 LYS B C 1
ATOM 4628 O O . LYS B 1 277 ? -40.719 -33.125 -52.906 1 20.16 277 LYS B O 1
ATOM 4633 N N . HIS B 1 278 ? -41.438 -31.281 -53.406 1 18.84 278 HIS B N 1
ATOM 4634 C CA . HIS B 1 278 ? -41.531 -31.797 -54.781 1 18.84 278 HIS B CA 1
ATOM 4635 C C . HIS B 1 278 ? -40.344 -32.688 -55.094 1 18.84 278 HIS B C 1
ATOM 4637 O O . HIS B 1 278 ? -39.188 -32.344 -54.781 1 18.84 278 HIS B O 1
ATOM 4643 N N . HIS B 1 279 ? -40.562 -34.062 -55.344 1 19.62 279 HIS B N 1
ATOM 4644 C CA . HIS B 1 279 ? -39.938 -35.312 -55.719 1 19.62 279 HIS B CA 1
ATOM 4645 C C . HIS B 1 279 ? -39.281 -35.25 -57.062 1 19.62 279 HIS B C 1
ATOM 4647 O O . HIS B 1 279 ? -38.688 -36.219 -57.531 1 19.62 279 HIS B O 1
ATOM 4653 N N . GLU B 1 280 ? -39.125 -34.094 -57.781 1 19.84 280 GLU B N 1
ATOM 4654 C CA . GLU B 1 280 ? -39.156 -34.469 -59.188 1 19.84 280 GLU B CA 1
ATOM 4655 C C . GLU B 1 280 ? -38 -35.406 -59.531 1 19.84 280 GLU B C 1
ATOM 4657 O O . GLU B 1 280 ? -36.969 -35.406 -58.875 1 19.84 280 GLU B O 1
ATOM 4662 N N . SER B 1 281 ? -38.125 -36.188 -60.781 1 20.41 281 SER B N 1
ATOM 4663 C CA . SER B 1 281 ? -37.906 -37.312 -61.656 1 20.41 281 SER B CA 1
ATOM 4664 C C . SER B 1 281 ? -36.594 -37.156 -62.438 1 20.41 281 SER B C 1
ATOM 4666 O O . SER B 1 281 ? -36.406 -36.188 -63.188 1 20.41 281 SER B O 1
ATOM 4668 N N . LEU B 1 282 ? -35.375 -37.375 -61.844 1 20.75 282 LEU B N 1
ATOM 4669 C CA . LEU B 1 282 ? -34.156 -37.406 -62.594 1 20.75 282 LEU B CA 1
ATOM 4670 C C . LEU B 1 282 ? -34.219 -38.344 -63.781 1 20.75 282 LEU B C 1
ATOM 4672 O O . LEU B 1 282 ? -34.188 -39.562 -63.594 1 20.75 282 LEU B O 1
ATOM 4676 N N . PHE B 1 283 ? -35.125 -38.188 -64.75 1 19.05 283 PHE B N 1
ATOM 4677 C CA . PHE B 1 283 ? -35.281 -39.094 -65.875 1 19.05 283 PHE B CA 1
ATOM 4678 C C . PHE B 1 283 ? -33.938 -39.312 -66.562 1 19.05 283 PHE B C 1
ATOM 4680 O O . PHE B 1 283 ? -33.5 -40.469 -66.75 1 19.05 283 PHE B O 1
ATOM 4687 N N . HIS B 1 284 ? -33.812 -38.906 -67.875 1 20.47 284 HIS B N 1
ATOM 4688 C CA . HIS B 1 284 ? -33.781 -39.625 -69.125 1 20.47 284 HIS B CA 1
ATOM 4689 C C . HIS B 1 284 ? -32.344 -39.969 -69.5 1 20.47 284 HIS B C 1
ATOM 4691 O O . HIS B 1 284 ? -31.391 -39.312 -69.062 1 20.47 284 HIS B O 1
ATOM 4697 N N . LYS B 1 285 ? -32.25 -40.875 -70.688 1 20.48 285 LYS B N 1
ATOM 4698 C CA . LYS B 1 285 ? -31.656 -41.781 -71.688 1 20.48 285 LYS B CA 1
ATOM 4699 C C . LYS B 1 285 ? -30.672 -41.031 -72.562 1 20.48 285 LYS B C 1
ATOM 4701 O O . LYS B 1 285 ? -29.953 -41.656 -73.375 1 20.48 285 LYS B O 1
ATOM 4706 N N . ARG B 1 286 ? -30.828 -39.719 -72.812 1 19.53 286 ARG B N 1
ATOM 4707 C CA . ARG B 1 286 ? -30.578 -39.5 -74.25 1 19.53 286 ARG B CA 1
ATOM 4708 C C . ARG B 1 286 ? -29.172 -39.969 -74.625 1 19.53 286 ARG B C 1
ATOM 4710 O O . ARG B 1 286 ? -28.25 -39.938 -73.812 1 19.53 286 ARG B O 1
ATOM 4717 N N . HIS B 1 287 ? -28.984 -39.875 -76 1 21.59 287 HIS B N 1
ATOM 4718 C CA . HIS B 1 287 ? -28.188 -40.094 -77.188 1 21.59 287 HIS B CA 1
ATOM 4719 C C . HIS B 1 287 ? -26.812 -39.438 -77.062 1 21.59 287 HIS B C 1
ATOM 4721 O O . HIS B 1 287 ? -26.672 -38.344 -76.562 1 21.59 287 HIS B O 1
#